Protein AF-0000000072192119 (afdb_homodimer)

Radius of gyration: 25.33 Å; Cα contacts (8 Å, |Δi|>4): 1120; chains: 2; bounding box: 49×72×55 Å

Solvent-accessible surface area (backbone atoms only — not comparable to full-atom values): 25536 Å² total; per-residue (Å²): 127,80,68,68,66,44,74,48,59,40,35,43,35,36,18,66,35,63,65,54,28,22,52,53,50,49,53,54,50,51,53,54,40,51,51,32,34,74,74,70,60,41,27,40,35,28,39,50,48,74,75,71,50,46,57,35,33,42,50,46,33,33,71,85,39,41,76,72,51,66,37,83,36,33,36,41,38,51,34,30,32,39,61,39,42,60,83,39,92,72,14,28,62,28,46,44,36,75,46,22,50,74,60,42,78,54,78,43,67,55,71,66,47,22,67,49,58,52,67,58,24,21,52,52,43,38,50,53,49,32,60,76,66,68,50,58,92,87,55,73,62,64,37,55,32,33,47,36,44,63,47,78,71,26,18,28,69,68,35,45,57,96,35,75,56,76,70,47,78,76,62,56,35,39,53,44,78,37,75,96,69,72,40,53,30,33,19,55,24,56,62,38,60,25,43,16,45,22,41,34,36,45,44,66,40,37,83,35,16,68,45,48,54,56,52,53,38,82,61,55,80,72,77,33,43,52,42,65,63,58,31,78,92,24,43,33,35,37,40,24,13,38,20,17,48,67,48,40,133,127,80,67,70,64,45,74,50,60,40,34,41,35,37,19,66,36,64,66,55,28,22,53,54,50,49,53,53,50,50,53,52,39,52,51,32,33,74,72,68,61,40,28,40,33,26,38,49,48,74,74,70,50,47,57,35,33,42,50,46,33,33,71,85,39,41,75,69,51,66,36,82,37,33,35,41,38,51,34,32,33,38,60,39,41,60,83,39,92,73,14,27,62,28,47,43,36,75,45,22,52,74,60,42,78,55,77,44,68,55,71,66,48,21,66,48,58,54,66,57,26,20,53,51,43,38,50,51,50,32,59,74,67,68,49,59,93,87,56,76,62,66,38,55,32,32,48,36,44,63,48,77,72,25,18,27,68,67,35,46,58,96,35,74,57,76,72,48,79,76,62,56,34,39,54,45,78,36,74,96,69,71,41,53,31,33,19,55,23,58,64,38,60,26,44,16,45,24,41,35,36,46,42,66,40,35,83,35,16,68,45,48,54,57,53,54,38,80,62,56,81,71,76,34,42,51,42,65,64,59,30,78,92,25,43,34,35,36,37,24,11,38,21,17,50,68,50,40,133

InterPro domains:
  IPR005900 6-phosphogluconolactonase, DevB-type [TIGR01198] (15-245)
  IPR005900 6-phosphogluconolactonase, DevB-type [cd01400] (19-240)
  IPR006148 Glucosamine/galactosamine-6-phosphate isomerase [PF01182] (17-238)
  IPR037171 NagB/RpiA transferase-like [SSF100950] (12-246)
  IPR039104 6-phosphogluconolactonase [PTHR11054] (10-245)

Structure (mmCIF, N/CA/C/O backbone):
data_AF-0000000072192119-model_v1
#
loop_
_entity.id
_entity.type
_entity.pdbx_description
1 polymer 6-phosphogluconolactonase
#
loop_
_atom_site.group_PDB
_atom_site.id
_atom_site.type_symbol
_atom_site.label_atom_id
_atom_site.label_alt_id
_atom_site.label_comp_id
_atom_site.label_asym_id
_atom_site.label_entity_id
_atom_site.label_seq_id
_atom_site.pdbx_PDB_ins_code
_atom_site.Cartn_x
_atom_site.Cartn_y
_atom_site.Cartn_z
_atom_site.occupancy
_atom_site.B_iso_or_equiv
_atom_site.auth_seq_id
_atom_site.auth_comp_id
_atom_site.auth_asym_id
_atom_site.auth_atom_id
_atom_site.pdbx_PDB_model_num
ATOM 1 N N . MET A 1 1 ? 26.562 -4.969 6.68 1 31.03 1 MET A N 1
ATOM 2 C CA . MET A 1 1 ? 25.5 -5.242 5.719 1 31.03 1 MET A CA 1
ATOM 3 C C . MET A 1 1 ? 24.703 -3.979 5.418 1 31.03 1 MET A C 1
ATOM 5 O O . MET A 1 1 ? 24.141 -3.363 6.328 1 31.03 1 MET A O 1
ATOM 9 N N . LYS A 1 2 ? 25.141 -3.061 4.516 1 41.31 2 LYS A N 1
ATOM 10 C CA . LYS A 1 2 ? 24.656 -1.734 4.137 1 41.31 2 LYS A CA 1
ATOM 11 C C . LYS A 1 2 ? 23.141 -1.651 4.23 1 41.31 2 LYS A C 1
ATOM 13 O O . LYS A 1 2 ? 22.422 -2.426 3.584 1 41.31 2 LYS A O 1
ATOM 18 N N . ALA A 1 3 ? 22.594 -1.311 5.352 1 48.84 3 ALA A N 1
ATOM 19 C CA . ALA A 1 3 ? 21.156 -1.357 5.656 1 48.84 3 ALA A CA 1
ATOM 20 C C . ALA A 1 3 ? 20.328 -0.829 4.484 1 48.84 3 ALA A C 1
ATOM 22 O O . ALA A 1 3 ? 20.406 0.356 4.148 1 48.84 3 ALA A O 1
ATOM 23 N N . ARG A 1 4 ? 20.094 -1.694 3.395 1 63 4 ARG A N 1
ATOM 24 C CA . ARG A 1 4 ? 19.484 -1.401 2.104 1 63 4 ARG A CA 1
ATOM 25 C C . ARG A 1 4 ? 18.078 -0.829 2.281 1 63 4 ARG A C 1
ATOM 27 O O . ARG A 1 4 ? 17.359 -1.202 3.215 1 63 4 ARG A O 1
ATOM 34 N N . SER A 1 5 ? 17.875 0.354 1.839 1 81.38 5 SER A N 1
ATOM 35 C CA . SER A 1 5 ? 16.562 0.953 1.619 1 81.38 5 SER A CA 1
ATOM 36 C C . SER A 1 5 ? 15.586 -0.06 1.039 1 81.38 5 SER A C 1
ATOM 38 O O . SER A 1 5 ? 15.961 -0.899 0.219 1 81.38 5 SER A O 1
ATOM 40 N N . ARG A 1 6 ? 14.57 -0.244 1.79 1 88.44 6 ARG A N 1
ATOM 41 C CA . ARG A 1 6 ? 13.547 -1.136 1.251 1 88.44 6 ARG A CA 1
ATOM 42 C C . ARG A 1 6 ? 12.211 -0.415 1.105 1 88.44 6 ARG A C 1
ATOM 44 O O . ARG A 1 6 ? 11.914 0.51 1.865 1 88.44 6 ARG A O 1
ATOM 51 N N . SER A 1 7 ? 11.492 -0.761 0.063 1 92.44 7 SER A N 1
ATOM 52 C CA . SER A 1 7 ? 10.18 -0.19 -0.231 1 92.44 7 SER A CA 1
ATOM 53 C C . SER A 1 7 ? 9.141 -1.282 -0.457 1 92.44 7 SER A C 1
ATOM 55 O O . SER A 1 7 ? 9.43 -2.309 -1.075 1 92.44 7 SER A O 1
ATOM 57 N N . ILE A 1 8 ? 8 -1.044 0.102 1 92.06 8 ILE A N 1
ATOM 58 C CA . ILE A 1 8 ? 6.883 -1.957 -0.103 1 92.06 8 ILE A CA 1
ATOM 59 C C . ILE A 1 8 ? 5.633 -1.165 -0.475 1 92.06 8 ILE A C 1
ATOM 61 O O . ILE A 1 8 ? 5.355 -0.116 0.11 1 92.06 8 ILE A O 1
ATOM 65 N N . HIS A 1 9 ? 4.961 -1.537 -1.474 1 94.06 9 HIS A N 1
ATOM 66 C CA . HIS A 1 9 ? 3.688 -0.981 -1.913 1 94.06 9 HIS A CA 1
ATOM 67 C C . HIS A 1 9 ? 2.621 -2.064 -2.018 1 94.06 9 HIS A C 1
ATOM 69 O O . HIS A 1 9 ? 2.805 -3.059 -2.725 1 94.06 9 HIS A O 1
ATOM 75 N N . LEU A 1 10 ? 1.516 -1.866 -1.188 1 96.38 10 LEU A N 1
ATOM 76 C CA . LEU A 1 10 ? 0.516 -2.928 -1.233 1 96.38 10 LEU A CA 1
ATOM 77 C C . LEU A 1 10 ? -0.868 -2.387 -0.889 1 96.38 10 LEU A C 1
ATOM 79 O O . LEU A 1 10 ? -0.994 -1.268 -0.389 1 96.38 10 LEU A O 1
ATOM 83 N N . SER A 1 11 ? -1.881 -3.172 -1.309 1 96.75 11 SER A N 1
ATOM 84 C CA . SER A 1 11 ? -3.266 -2.98 -0.888 1 96.75 11 SER A CA 1
ATOM 85 C C . SER A 1 11 ? -3.771 -4.18 -0.091 1 96.75 11 SER A C 1
ATOM 87 O O . SER A 1 11 ? -3.453 -5.324 -0.414 1 96.75 11 SER A O 1
ATOM 89 N N . VAL A 1 12 ? -4.473 -3.877 0.939 1 97.31 12 VAL A N 1
ATOM 90 C CA . VAL A 1 12 ? -5.145 -4.914 1.712 1 97.31 12 VAL A CA 1
ATOM 91 C C . VAL A 1 12 ? -6.652 -4.664 1.716 1 97.31 12 VAL A C 1
ATOM 93 O O . VAL A 1 12 ? -7.102 -3.568 2.059 1 97.31 12 VAL A O 1
ATOM 96 N N . HIS A 1 13 ? -7.41 -5.621 1.304 1 97.69 13 HIS A N 1
ATOM 97 C CA . HIS A 1 13 ? -8.867 -5.605 1.359 1 97.69 13 HIS A CA 1
ATOM 98 C C . HIS A 1 13 ? -9.391 -6.648 2.342 1 97.69 13 HIS A C 1
ATOM 100 O O . HIS A 1 13 ? -9.109 -7.84 2.199 1 97.69 13 HIS A O 1
ATOM 106 N N . ILE A 1 14 ? -10.172 -6.258 3.285 1 97.5 14 ILE A N 1
ATOM 107 C CA . ILE A 1 14 ? -10.766 -7.16 4.266 1 97.5 14 ILE A CA 1
ATOM 108 C C . ILE A 1 14 ? -12.273 -7.219 4.074 1 97.5 14 ILE A C 1
ATOM 110 O O . ILE A 1 14 ? -12.953 -6.188 4.086 1 97.5 14 ILE A O 1
ATOM 114 N N . HIS A 1 15 ? -12.758 -8.391 3.895 1 97.5 15 HIS A N 1
ATOM 115 C CA . HIS A 1 15 ? -14.188 -8.578 3.652 1 97.5 15 HIS A CA 1
ATOM 116 C C . HIS A 1 15 ? -14.781 -9.578 4.637 1 97.5 15 HIS A C 1
ATOM 118 O O . HIS A 1 15 ? -14.055 -10.352 5.266 1 97.5 15 HIS A O 1
ATOM 124 N N . LYS A 1 16 ? -16.109 -9.594 4.777 1 96.38 16 LYS A N 1
ATOM 125 C CA . LYS A 1 16 ? -16.812 -10.281 5.855 1 96.38 16 LYS A CA 1
ATOM 126 C C . LYS A 1 16 ? -16.625 -11.789 5.75 1 96.38 16 LYS A C 1
ATOM 128 O O . LYS A 1 16 ? -16.5 -12.477 6.766 1 96.38 16 LYS A O 1
ATOM 133 N N . ASP A 1 17 ? -16.641 -12.344 4.492 1 96.5 17 ASP A N 1
ATOM 134 C CA . ASP A 1 17 ? -16.578 -13.781 4.273 1 96.5 17 ASP A CA 1
ATOM 135 C C . ASP A 1 17 ? -15.953 -14.109 2.92 1 96.5 17 ASP A C 1
ATOM 137 O O . ASP A 1 17 ? -15.664 -13.203 2.131 1 96.5 17 ASP A O 1
ATOM 141 N N . PRO A 1 18 ? -15.711 -15.375 2.713 1 97 18 PRO A N 1
ATOM 142 C CA . PRO A 1 18 ? -15.047 -15.773 1.47 1 97 18 PRO A CA 1
ATOM 143 C C . PRO A 1 18 ? -15.82 -15.352 0.225 1 97 18 PRO A C 1
ATOM 145 O O . PRO A 1 18 ? -15.219 -15.031 -0.804 1 97 18 PRO A O 1
ATOM 148 N N . ALA A 1 19 ? -17.125 -15.312 0.268 1 97.44 19 ALA A N 1
ATOM 149 C CA . ALA A 1 19 ? -17.938 -14.906 -0.882 1 97.44 19 ALA A CA 1
ATOM 150 C C . ALA A 1 19 ? -17.703 -13.438 -1.216 1 97.44 19 ALA A C 1
ATOM 152 O O . ALA A 1 19 ? -17.516 -13.078 -2.383 1 97.44 19 ALA A O 1
ATOM 153 N N . ALA A 1 20 ? -17.734 -12.625 -0.193 1 97.62 20 ALA A N 1
ATOM 154 C CA . ALA A 1 20 ? -17.469 -11.203 -0.385 1 97.62 20 ALA A CA 1
ATOM 155 C C . ALA A 1 20 ? -16.031 -10.969 -0.856 1 97.62 20 ALA A C 1
ATOM 157 O O . ALA A 1 20 ? -15.781 -10.086 -1.679 1 97.62 20 ALA A O 1
ATOM 158 N N . MET A 1 21 ? -15.156 -11.742 -0.306 1 97.12 21 MET A N 1
ATOM 159 C CA . MET A 1 21 ? -13.766 -11.695 -0.745 1 97.12 21 MET A CA 1
ATOM 160 C C . MET A 1 21 ? -13.656 -12.031 -2.229 1 97.12 21 MET A C 1
ATOM 162 O O . MET A 1 21 ? -12.961 -11.336 -2.973 1 97.12 21 MET A O 1
ATOM 166 N N . ALA A 1 22 ? -14.344 -13.016 -2.646 1 98.12 22 ALA A N 1
ATOM 167 C CA . ALA A 1 22 ? -14.336 -13.445 -4.043 1 98.12 22 ALA A CA 1
ATOM 168 C C . ALA A 1 22 ? -14.875 -12.352 -4.957 1 98.12 22 ALA A C 1
ATOM 170 O O . ALA A 1 22 ? -14.352 -12.125 -6.051 1 98.12 22 ALA A O 1
ATOM 171 N N . GLU A 1 23 ? -15.898 -11.695 -4.52 1 97.94 23 GLU A N 1
ATOM 172 C CA . GLU A 1 23 ? -16.484 -10.602 -5.297 1 97.94 23 GLU A CA 1
ATOM 173 C C . GLU A 1 23 ? -15.461 -9.484 -5.523 1 97.94 23 GLU A C 1
ATOM 175 O O . GLU A 1 23 ? -15.297 -9.008 -6.648 1 97.94 23 GLU A O 1
ATOM 180 N N . ARG A 1 24 ? -14.789 -9.141 -4.457 1 98.06 24 ARG A N 1
ATOM 181 C CA . ARG A 1 24 ? -13.758 -8.109 -4.582 1 98.06 24 ARG A CA 1
ATOM 182 C C . ARG A 1 24 ? -12.641 -8.562 -5.516 1 98.06 24 ARG A C 1
ATOM 184 O O . ARG A 1 24 ? -12.203 -7.805 -6.383 1 98.06 24 ARG A O 1
ATOM 191 N N . ALA A 1 25 ? -12.227 -9.781 -5.34 1 98.62 25 ALA A N 1
ATOM 192 C CA . ALA A 1 25 ? -11.164 -10.336 -6.172 1 98.62 25 ALA A CA 1
ATOM 193 C C . ALA A 1 25 ? -11.57 -10.344 -7.645 1 98.62 25 ALA A C 1
ATOM 195 O O . ALA A 1 25 ? -10.758 -10.023 -8.516 1 98.62 25 ALA A O 1
ATOM 196 N N . ALA A 1 26 ? -12.805 -10.664 -7.926 1 98.69 26 ALA A N 1
ATOM 197 C CA . ALA A 1 26 ? -13.312 -10.703 -9.297 1 98.69 26 ALA A CA 1
ATOM 198 C C . ALA A 1 26 ? -13.258 -9.32 -9.938 1 98.69 26 ALA A C 1
ATOM 200 O O . ALA A 1 26 ? -12.883 -9.188 -11.109 1 98.69 26 ALA A O 1
ATOM 201 N N . HIS A 1 27 ? -13.641 -8.32 -9.195 1 98.38 27 HIS A N 1
ATOM 202 C CA . HIS A 1 27 ? -13.617 -6.957 -9.711 1 98.38 27 HIS A CA 1
ATOM 203 C C . HIS A 1 27 ? -12.188 -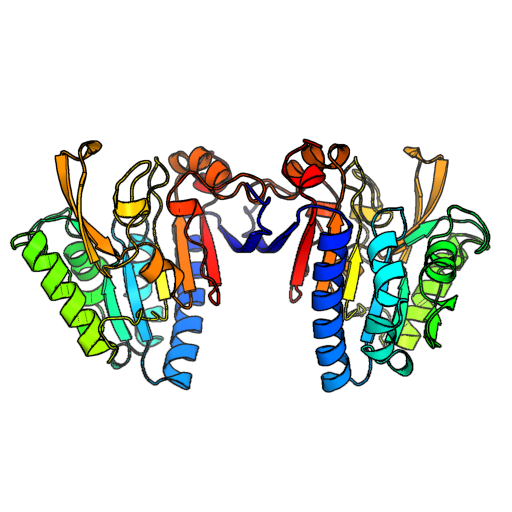6.508 -10.008 1 98.38 27 HIS A C 1
ATOM 205 O O . HIS A 1 27 ? -11.93 -5.875 -11.031 1 98.38 27 HIS A O 1
ATOM 211 N N . ILE A 1 28 ? -11.297 -6.871 -9.125 1 98.25 28 ILE A N 1
ATOM 212 C CA . ILE A 1 28 ? -9.898 -6.516 -9.32 1 98.25 28 ILE A CA 1
ATOM 213 C C . ILE A 1 28 ? -9.359 -7.211 -10.57 1 98.25 28 ILE A C 1
ATOM 215 O O . ILE A 1 28 ? -8.719 -6.582 -11.414 1 98.25 28 ILE A O 1
ATOM 219 N N . LEU A 1 29 ? -9.648 -8.469 -10.68 1 98.69 29 LEU A N 1
ATOM 220 C CA . LEU A 1 29 ? -9.211 -9.273 -11.82 1 98.69 29 LEU A CA 1
ATOM 221 C C . LEU A 1 29 ? -9.781 -8.719 -13.117 1 98.69 29 LEU A C 1
ATOM 223 O O . LEU A 1 29 ? -9.055 -8.57 -14.109 1 98.69 29 LEU A O 1
ATOM 227 N N . ALA A 1 30 ? -11.039 -8.391 -13.133 1 98.56 30 ALA A N 1
ATOM 228 C CA . ALA A 1 30 ? -11.703 -7.891 -14.328 1 98.56 30 ALA A CA 1
ATOM 229 C C . ALA A 1 30 ? -11.094 -6.574 -14.789 1 98.56 30 ALA A C 1
ATOM 231 O O . ALA A 1 30 ? -10.914 -6.352 -15.992 1 98.56 30 ALA A O 1
ATOM 232 N N . ALA A 1 31 ? -10.805 -5.742 -13.883 1 98.19 31 ALA A N 1
ATOM 233 C CA . ALA A 1 31 ? -10.188 -4.465 -14.219 1 98.19 31 ALA A CA 1
ATOM 234 C C . ALA A 1 31 ? -8.805 -4.668 -14.828 1 98.19 31 ALA A C 1
ATOM 236 O O . ALA A 1 31 ? -8.461 -4.039 -15.836 1 98.19 31 ALA A O 1
ATOM 237 N N . ALA A 1 32 ? -8.039 -5.543 -14.227 1 98.5 32 ALA A N 1
ATOM 238 C CA . ALA A 1 32 ? -6.711 -5.852 -14.75 1 98.5 32 ALA A CA 1
ATOM 239 C C . ALA A 1 32 ? -6.801 -6.469 -16.141 1 98.5 32 ALA A C 1
ATOM 241 O O . ALA A 1 32 ? -5.984 -6.164 -17.016 1 98.5 32 ALA A O 1
ATOM 242 N N . CYS A 1 33 ? -7.73 -7.312 -16.297 1 98.62 33 CYS A N 1
ATOM 243 C CA . CYS A 1 33 ? -7.957 -7.965 -17.578 1 98.62 33 CYS A CA 1
ATOM 244 C C . CYS A 1 33 ? -8.289 -6.945 -18.656 1 98.62 33 CYS A C 1
ATOM 246 O O . CYS A 1 33 ? -7.715 -6.973 -19.75 1 98.62 33 CYS A O 1
ATOM 248 N N . GLU A 1 34 ? -9.188 -6.059 -18.344 1 98.25 34 GLU A N 1
ATOM 249 C CA . GLU A 1 34 ? -9.578 -5.012 -19.297 1 98.25 34 GLU A CA 1
ATOM 250 C C . GLU A 1 34 ? -8.375 -4.176 -19.719 1 98.25 34 GLU A C 1
ATOM 252 O O . GLU A 1 34 ? -8.18 -3.924 -20.906 1 98.25 34 GLU A O 1
ATOM 257 N N . GLU A 1 35 ? -7.617 -3.838 -18.797 1 98.06 35 GLU A N 1
ATOM 258 C CA . GLU A 1 35 ? -6.434 -3.031 -19.078 1 98.06 35 GLU A CA 1
ATOM 259 C C . GLU A 1 35 ? -5.441 -3.793 -19.953 1 98.06 35 GLU A C 1
ATOM 261 O O . GLU A 1 35 ? -4.914 -3.246 -20.922 1 98.06 35 GLU A O 1
ATOM 266 N N . ALA A 1 36 ? -5.164 -4.996 -19.594 1 98.62 36 ALA A N 1
ATOM 267 C CA . ALA A 1 36 ? -4.195 -5.816 -20.328 1 98.62 36 ALA A CA 1
ATOM 268 C C . ALA A 1 36 ? -4.637 -6.039 -21.766 1 98.62 36 ALA A C 1
ATOM 270 O O . ALA A 1 36 ? -3.832 -5.914 -22.688 1 98.62 36 ALA A O 1
ATOM 271 N N . VAL A 1 37 ? -5.879 -6.336 -21.969 1 98.5 37 VAL A N 1
ATOM 272 C CA . VAL A 1 37 ? -6.406 -6.609 -23.297 1 98.5 37 VAL A CA 1
ATOM 273 C C . VAL A 1 37 ? -6.379 -5.332 -24.141 1 98.5 37 VAL A C 1
ATOM 275 O O . VAL A 1 37 ? -6.047 -5.371 -25.328 1 98.5 37 VAL A O 1
ATOM 278 N N . ALA A 1 38 ? -6.695 -4.215 -23.531 1 98.31 38 ALA A N 1
ATOM 279 C CA . ALA A 1 38 ? -6.656 -2.938 -24.234 1 98.31 38 ALA A CA 1
ATOM 280 C C . ALA A 1 38 ? -5.23 -2.588 -24.656 1 98.31 38 ALA A C 1
ATOM 282 O O . ALA A 1 38 ? -5.012 -2.098 -25.766 1 98.31 38 ALA A O 1
ATOM 283 N N . GLU A 1 39 ? -4.301 -2.904 -23.812 1 97.88 39 GLU A N 1
ATOM 284 C CA . GLU A 1 39 ? -2.924 -2.463 -24.031 1 97.88 39 GLU A CA 1
ATOM 285 C C . GLU A 1 39 ? -2.16 -3.451 -24.906 1 97.88 39 GLU A C 1
ATOM 287 O O . GLU A 1 39 ? -1.335 -3.049 -25.734 1 97.88 39 GLU A O 1
ATOM 292 N N . ARG A 1 40 ? -2.41 -4.68 -24.703 1 96.5 40 ARG A N 1
ATOM 293 C CA . ARG A 1 40 ? -1.502 -5.648 -25.312 1 96.5 40 ARG A CA 1
ATOM 294 C C . ARG A 1 40 ? -2.275 -6.738 -26.047 1 96.5 40 ARG A C 1
ATOM 296 O O . ARG A 1 40 ? -1.677 -7.664 -26.609 1 96.5 40 ARG A O 1
ATOM 303 N N . GLY A 1 41 ? -3.611 -6.812 -25.953 1 98 41 GLY A N 1
ATOM 304 C CA . GLY A 1 41 ? -4.457 -7.727 -26.703 1 98 41 GLY A CA 1
ATOM 305 C C . GLY A 1 41 ? -4.625 -9.078 -26.031 1 98 41 GLY A C 1
ATOM 306 O O . GLY A 1 41 ? -5.27 -9.969 -26.578 1 98 41 GLY A O 1
ATOM 307 N N . VAL A 1 42 ? -3.979 -9.289 -24.906 1 98.31 42 VAL A N 1
ATOM 308 C CA . VAL A 1 42 ? -4.02 -10.578 -24.219 1 98.31 42 VAL A CA 1
ATOM 309 C C . VAL A 1 42 ? -3.928 -10.359 -22.703 1 98.31 42 VAL A C 1
ATOM 311 O O . VAL A 1 42 ? -3.35 -9.375 -22.25 1 98.31 42 VAL A O 1
ATOM 314 N N . PHE A 1 43 ? -4.57 -11.188 -21.984 1 98.75 43 PHE A N 1
ATOM 315 C CA . PHE A 1 43 ? -4.469 -11.266 -20.531 1 98.75 43 PHE A CA 1
ATOM 316 C C . PHE A 1 43 ? -3.875 -12.602 -20.094 1 98.75 43 PHE A C 1
ATOM 318 O O . PHE A 1 43 ? -4.539 -13.633 -20.172 1 98.75 43 PHE A O 1
ATOM 325 N N . ARG A 1 44 ? -2.625 -12.602 -19.609 1 98.81 44 ARG A N 1
ATOM 326 C CA . ARG A 1 44 ? -1.939 -13.812 -19.156 1 98.81 44 ARG A CA 1
ATOM 327 C C . ARG A 1 44 ? -1.994 -13.93 -17.625 1 98.81 44 ARG A C 1
ATOM 329 O O . ARG A 1 44 ? -1.384 -13.133 -16.922 1 98.81 44 ARG A O 1
ATOM 336 N N . ILE A 1 45 ? -2.678 -14.922 -17.188 1 98.88 45 ILE A N 1
ATOM 337 C CA . ILE A 1 45 ? -2.945 -15.094 -15.758 1 98.88 45 ILE A CA 1
ATOM 338 C C . ILE A 1 45 ? -2.402 -16.438 -15.289 1 98.88 45 ILE A C 1
ATOM 340 O O . ILE A 1 45 ? -2.518 -17.438 -15.992 1 98.88 45 ILE A O 1
ATOM 344 N N . ALA A 1 46 ? -1.731 -16.453 -14.109 1 98.94 46 ALA A N 1
ATOM 345 C CA . ALA A 1 46 ? -1.298 -17.703 -13.477 1 98.94 46 ALA A CA 1
ATOM 346 C C . ALA A 1 46 ? -2.131 -18 -12.234 1 98.94 46 ALA A C 1
ATOM 348 O O . ALA A 1 46 ? -2.328 -17.125 -11.383 1 98.94 46 ALA A O 1
ATOM 349 N N . LEU A 1 47 ? -2.596 -19.234 -12.133 1 98.81 47 LEU A N 1
ATOM 350 C CA . LEU A 1 47 ? -3.502 -19.641 -11.062 1 98.81 47 LEU A CA 1
ATOM 351 C C . LEU A 1 47 ? -2.775 -20.5 -10.031 1 98.81 47 LEU A C 1
ATOM 353 O O . LEU A 1 47 ? -1.861 -21.25 -10.375 1 98.81 47 LEU A O 1
ATOM 357 N N . SER A 1 48 ? -3.174 -20.359 -8.812 1 97.88 48 SER A N 1
ATOM 358 C CA . SER A 1 48 ? -2.832 -21.297 -7.754 1 97.88 48 SER A CA 1
ATOM 359 C C . SER A 1 48 ? -4.012 -22.203 -7.422 1 97.88 48 SER A C 1
ATOM 361 O O . SER A 1 48 ? -5.141 -21.953 -7.844 1 97.88 48 SER A O 1
ATOM 363 N N . GLY A 1 49 ? -3.693 -23.328 -6.746 1 96.94 49 GLY A N 1
ATOM 364 C CA . GLY A 1 49 ? -4.734 -24.219 -6.281 1 96.94 49 GLY A CA 1
ATOM 365 C C . GLY A 1 49 ? -5.102 -24.016 -4.824 1 96.94 49 GLY A C 1
ATOM 366 O O . GLY A 1 49 ? -5.043 -22.891 -4.324 1 96.94 49 GLY A O 1
ATOM 367 N N . GLY A 1 50 ? -5.582 -25.156 -4.285 1 94.75 50 GLY A N 1
ATOM 368 C CA . GLY A 1 50 ? -6.059 -25.062 -2.914 1 94.75 50 GLY A CA 1
ATOM 369 C C . GLY A 1 50 ? -7.527 -24.688 -2.812 1 94.75 50 GLY A C 1
ATOM 370 O O . GLY A 1 50 ? -8.172 -24.406 -3.824 1 94.75 50 GLY A O 1
ATOM 371 N N . GLN A 1 51 ? -8 -24.625 -1.623 1 95.25 51 GLN A N 1
ATOM 372 C CA . GLN A 1 51 ? -9.422 -24.391 -1.376 1 95.25 51 GLN A CA 1
ATOM 373 C C . GLN A 1 51 ? -9.766 -22.906 -1.479 1 95.25 51 GLN A C 1
ATOM 375 O O . GLN A 1 51 ? -10.891 -22.547 -1.833 1 95.25 51 GLN A O 1
ATOM 380 N N . THR A 1 52 ? -8.867 -22.078 -1.325 1 97 52 THR A N 1
ATOM 381 C CA . THR A 1 52 ? -9.102 -20.656 -1.123 1 97 52 THR A CA 1
ATOM 382 C C . THR A 1 52 ? -9.602 -20 -2.408 1 97 52 THR A C 1
ATOM 384 O O . THR A 1 52 ? -10.492 -19.156 -2.373 1 97 52 THR A O 1
ATOM 387 N N . PRO A 1 53 ? -9.148 -20.344 -3.561 1 98.06 53 PRO A N 1
ATOM 388 C CA . PRO A 1 53 ? -9.602 -19.625 -4.754 1 98.06 53 PRO A CA 1
ATOM 389 C C . PRO A 1 53 ? -10.922 -20.156 -5.305 1 98.06 53 PRO A C 1
ATOM 391 O O . PRO A 1 53 ? -11.492 -19.578 -6.23 1 98.06 53 PRO A O 1
ATOM 394 N N . ILE A 1 54 ? -11.414 -21.25 -4.746 1 98.44 54 ILE A N 1
ATOM 395 C CA . ILE A 1 54 ? -12.555 -21.969 -5.305 1 98.44 54 ILE A CA 1
ATOM 396 C C . ILE A 1 54 ? -13.766 -21.031 -5.379 1 98.44 54 ILE A C 1
ATOM 398 O O . ILE A 1 54 ? -14.43 -20.938 -6.414 1 98.44 54 ILE A O 1
ATOM 402 N N . PRO A 1 55 ? -14.094 -20.234 -4.285 1 98.44 55 PRO A N 1
ATOM 403 C CA . PRO A 1 55 ? -15.219 -19.297 -4.402 1 98.44 55 PRO A CA 1
ATOM 404 C C . PRO A 1 55 ? -15.055 -18.312 -5.555 1 98.44 55 PRO A C 1
ATOM 406 O O . PRO A 1 55 ? -16.031 -17.953 -6.215 1 98.44 55 PRO A O 1
ATOM 409 N N . LEU A 1 56 ? -13.883 -17.844 -5.805 1 98.75 56 LEU A N 1
ATOM 410 C CA . LEU A 1 56 ? -13.641 -16.938 -6.918 1 98.75 56 LEU A CA 1
ATOM 411 C C . LEU A 1 56 ? -13.844 -17.656 -8.25 1 98.75 56 LEU A C 1
ATOM 413 O O . LEU A 1 56 ? -14.484 -17.109 -9.156 1 98.75 56 LEU A O 1
ATOM 417 N N . PHE A 1 57 ? -13.289 -18.938 -8.391 1 98.75 57 PHE A N 1
ATOM 418 C CA . PHE A 1 57 ? -13.453 -19.703 -9.617 1 98.75 57 PHE A CA 1
ATOM 419 C C . PHE A 1 57 ? -14.93 -19.906 -9.938 1 98.75 57 PHE A C 1
ATOM 421 O O . PHE A 1 57 ? -15.367 -19.625 -11.062 1 98.75 57 PHE A O 1
ATOM 428 N N . ARG A 1 58 ? -15.648 -20.281 -8.969 1 98.56 58 ARG A N 1
ATOM 429 C CA . ARG A 1 58 ? -17.062 -20.531 -9.156 1 98.56 58 ARG A CA 1
ATOM 430 C C . ARG A 1 58 ? -17.812 -19.25 -9.516 1 98.56 58 ARG A C 1
ATOM 432 O O . ARG A 1 58 ? -18.703 -19.266 -10.359 1 98.56 58 ARG A O 1
ATOM 439 N N . LEU A 1 59 ? -17.453 -18.172 -8.859 1 98.56 59 LEU A N 1
ATOM 440 C CA . LEU A 1 59 ? -18.062 -16.875 -9.164 1 98.56 59 LEU A CA 1
ATOM 441 C C . LEU A 1 59 ? -17.797 -16.484 -10.617 1 98.56 59 LEU A C 1
ATOM 443 O O . LEU A 1 59 ? -18.719 -16.094 -11.328 1 98.56 59 LEU A O 1
ATOM 447 N N . LEU A 1 60 ? -16.594 -16.594 -11.094 1 98.5 60 LEU A N 1
ATOM 448 C CA . LEU A 1 60 ? -16.203 -16.203 -12.445 1 98.5 60 LEU A CA 1
ATOM 449 C C . LEU A 1 60 ? -16.891 -17.094 -13.477 1 98.5 60 LEU A C 1
ATOM 451 O O . LEU A 1 60 ? -17.141 -16.656 -14.609 1 98.5 60 LEU A O 1
ATOM 455 N N . ALA A 1 61 ? -17.203 -18.344 -13.086 1 98.06 61 ALA A N 1
ATOM 456 C CA . ALA A 1 61 ? -17.844 -19.312 -13.977 1 98.06 61 ALA A CA 1
ATOM 457 C C . ALA A 1 61 ? -19.344 -19.047 -14.094 1 98.06 61 ALA A C 1
ATOM 459 O O . ALA A 1 61 ? -20 -19.547 -15.008 1 98.06 61 ALA A O 1
ATOM 460 N N . ALA A 1 62 ? -19.859 -18.375 -13.117 1 97.12 62 ALA A N 1
ATOM 461 C CA . ALA A 1 62 ? -21.281 -18.078 -13.133 1 97.12 62 ALA A CA 1
ATOM 462 C C . ALA A 1 62 ? -21.641 -17.109 -14.258 1 97.12 62 ALA A C 1
ATOM 464 O O . ALA A 1 62 ? -20.812 -16.281 -14.656 1 97.12 62 ALA A O 1
ATOM 465 N N . ARG A 1 63 ? -22.859 -17.078 -14.703 1 92.62 63 ARG A N 1
ATOM 466 C CA . ARG A 1 63 ? -23.312 -16.391 -15.906 1 92.62 63 ARG A CA 1
ATOM 467 C C . ARG A 1 63 ? -23.016 -14.891 -15.828 1 92.62 63 ARG A C 1
ATOM 469 O O . ARG A 1 63 ? -22.5 -14.305 -16.781 1 92.62 63 ARG A O 1
ATOM 476 N N . ASP A 1 64 ? -23.234 -14.273 -14.727 1 93.44 64 ASP A N 1
ATOM 477 C CA . ASP A 1 64 ? -23.094 -12.828 -14.57 1 93.44 64 ASP A CA 1
ATOM 478 C C . ASP A 1 64 ? -21.641 -12.398 -14.812 1 93.44 64 ASP A C 1
ATOM 480 O O . ASP A 1 64 ? -21.391 -11.312 -15.336 1 93.44 64 ASP A O 1
ATOM 484 N N . TRP A 1 65 ? -20.719 -13.266 -14.453 1 95.31 65 TRP A N 1
ATOM 485 C CA . TRP A 1 65 ? -19.297 -12.914 -14.609 1 95.31 65 TRP A CA 1
ATOM 486 C C . TRP A 1 65 ? -18.734 -13.516 -15.891 1 95.31 65 TRP A C 1
ATOM 488 O O . TRP A 1 65 ? -17.891 -12.898 -16.547 1 95.31 65 TRP A O 1
ATOM 498 N N . ALA A 1 66 ? -19.188 -14.648 -16.234 1 94.94 66 ALA A N 1
ATOM 499 C CA . ALA A 1 66 ? -18.688 -15.336 -17.422 1 94.94 66 ALA A CA 1
ATOM 500 C C . ALA A 1 66 ? -18.844 -14.469 -18.656 1 94.94 66 ALA A C 1
ATOM 502 O O . ALA A 1 66 ? -17.953 -14.453 -19.531 1 94.94 66 ALA A O 1
ATOM 503 N N . ASP A 1 67 ? -19.875 -13.672 -18.688 1 94.81 67 ASP A N 1
ATOM 504 C CA . ASP A 1 67 ? -20.172 -12.844 -19.859 1 94.81 67 ASP A CA 1
ATOM 505 C C . ASP A 1 67 ? -19.359 -11.547 -19.844 1 94.81 67 ASP A C 1
ATOM 507 O O . ASP A 1 67 ? -19.266 -10.852 -20.859 1 94.81 67 ASP A O 1
ATOM 511 N N . ARG A 1 68 ? -18.734 -11.312 -18.75 1 95.5 68 ARG A N 1
ATOM 512 C CA . ARG A 1 68 ? -18.062 -10.039 -18.578 1 95.5 68 ARG A CA 1
ATOM 513 C C . ARG A 1 68 ? -16.594 -10.133 -18.984 1 95.5 68 ARG A C 1
ATOM 515 O O . ARG A 1 68 ? -15.922 -9.109 -19.156 1 95.5 68 ARG A O 1
ATOM 522 N N . LEU A 1 69 ? -16.062 -11.305 -19.156 1 97.75 69 LEU A N 1
ATOM 523 C CA . LEU A 1 69 ? -14.633 -11.477 -19.375 1 97.75 69 LEU A CA 1
ATOM 524 C C . LEU A 1 69 ? -14.367 -11.961 -20.797 1 97.75 69 LEU A C 1
ATOM 526 O O . LEU A 1 69 ? -15.117 -12.773 -21.328 1 97.75 69 LEU A O 1
ATOM 530 N N . PRO A 1 70 ? -13.305 -11.469 -21.391 1 97.94 70 PRO A N 1
ATOM 531 C CA . PRO A 1 70 ? -12.93 -11.891 -22.734 1 97.94 70 PRO A CA 1
ATOM 532 C C . PRO A 1 70 ? -12.133 -13.188 -22.75 1 97.94 70 PRO A C 1
ATOM 534 O O . PRO A 1 70 ? -10.93 -13.172 -23.031 1 97.94 70 PRO A O 1
ATOM 537 N N . TRP A 1 71 ? -12.75 -14.273 -22.625 1 98.12 71 TRP A N 1
ATOM 538 C CA . TRP A 1 71 ? -12.117 -15.57 -22.406 1 98.12 71 TRP A CA 1
ATOM 539 C C . TRP A 1 71 ? -11.195 -15.938 -23.562 1 98.12 71 TRP A C 1
ATOM 541 O O . TRP A 1 71 ? -10.203 -16.641 -23.375 1 98.12 71 TRP A O 1
ATOM 551 N N . ASP A 1 72 ? -11.508 -15.539 -24.703 1 96.94 72 ASP A N 1
ATOM 552 C CA . ASP A 1 72 ? -10.711 -15.836 -25.891 1 96.94 72 ASP A CA 1
ATOM 553 C C . ASP A 1 72 ? -9.391 -15.07 -25.875 1 96.94 72 ASP A C 1
ATOM 555 O O . ASP A 1 72 ? -8.469 -15.398 -26.609 1 96.94 72 ASP A O 1
ATOM 559 N N . LYS A 1 73 ? -9.32 -14.055 -25.047 1 98.31 73 LYS A N 1
ATOM 560 C CA . LYS A 1 73 ? -8.109 -13.242 -24.938 1 98.31 73 LYS A CA 1
ATOM 561 C C . LYS A 1 73 ? -7.367 -13.555 -23.641 1 98.31 73 LYS A C 1
ATOM 563 O O . LYS A 1 73 ? -6.379 -12.898 -23.312 1 98.31 73 LYS A O 1
ATOM 568 N N . MET A 1 74 ? -7.844 -14.508 -22.938 1 98.62 74 MET A N 1
ATOM 569 C CA . MET A 1 74 ? -7.207 -14.914 -21.688 1 98.62 74 MET A CA 1
ATOM 570 C C . MET A 1 74 ? -6.387 -16.188 -21.891 1 98.62 74 MET A C 1
ATOM 572 O O . MET A 1 74 ? -6.824 -17.109 -22.562 1 98.62 74 MET A O 1
ATOM 576 N N . THR A 1 75 ? -5.191 -16.172 -21.406 1 98.69 75 THR A N 1
ATOM 577 C CA . THR A 1 75 ? -4.324 -17.344 -21.391 1 98.69 75 THR A CA 1
ATOM 578 C C . THR A 1 75 ? -3.98 -17.734 -19.953 1 98.69 75 THR A C 1
ATOM 580 O O . THR A 1 75 ? -3.521 -16.906 -19.172 1 98.69 75 THR A O 1
ATOM 583 N N . PHE A 1 76 ? -4.199 -18.984 -19.641 1 98.81 76 PHE A N 1
ATOM 584 C CA . PHE A 1 76 ? -4.086 -19.453 -18.266 1 98.81 76 PHE A CA 1
ATOM 585 C C . PHE A 1 76 ? -2.811 -20.266 -18.078 1 98.81 76 PHE A C 1
ATOM 587 O O . PHE A 1 76 ? -2.494 -21.141 -18.891 1 98.81 76 PHE A O 1
ATOM 594 N N . PHE A 1 77 ? -2.113 -19.938 -17.062 1 98.94 77 PHE A N 1
ATOM 595 C CA . PHE A 1 77 ? -0.945 -20.656 -16.547 1 98.94 77 PHE A CA 1
ATOM 596 C C . PHE A 1 77 ? -1.136 -21.031 -15.086 1 98.94 77 PHE A C 1
ATOM 598 O O . PHE A 1 77 ? -2.188 -20.766 -14.5 1 98.94 77 PHE A O 1
ATOM 605 N N . TRP A 1 78 ? -0.137 -21.719 -14.539 1 98.88 78 TRP A N 1
ATOM 606 C CA . TRP A 1 78 ? -0.196 -22.094 -13.133 1 98.88 78 TRP A CA 1
ATOM 607 C C . TRP A 1 78 ? 1.07 -21.672 -12.398 1 98.88 78 TRP A C 1
ATOM 609 O O . TRP A 1 78 ? 2.17 -21.734 -12.953 1 98.88 78 TRP A O 1
ATOM 619 N N . VAL A 1 79 ? 0.875 -21.25 -11.164 1 98.88 79 VAL A N 1
ATOM 620 C CA . VAL A 1 79 ? 1.987 -20.844 -10.312 1 98.88 79 VAL A CA 1
ATOM 621 C C . VAL A 1 79 ? 2.756 -22.078 -9.844 1 98.88 79 VAL A C 1
ATOM 623 O O . VAL A 1 79 ? 3.986 -22.047 -9.758 1 98.88 79 VAL A O 1
ATOM 626 N N . ASP A 1 80 ? 2.012 -23.094 -9.492 1 98.75 80 ASP A N 1
ATOM 627 C CA . ASP A 1 80 ? 2.609 -24.344 -9.055 1 98.75 80 ASP A CA 1
ATOM 628 C C . ASP A 1 80 ? 1.682 -25.516 -9.344 1 98.75 80 ASP A C 1
ATOM 630 O O . ASP A 1 80 ? 0.543 -25.328 -9.781 1 98.75 80 ASP A O 1
ATOM 634 N N . GLU A 1 81 ? 2.236 -26.703 -9.156 1 98.69 81 GLU A N 1
ATOM 635 C CA . GLU A 1 81 ? 1.47 -27.922 -9.375 1 98.69 81 GLU A CA 1
ATOM 636 C C . GLU A 1 81 ? 2.027 -29.078 -8.555 1 98.69 81 GLU A C 1
ATOM 638 O O . GLU A 1 81 ? 3.234 -29.141 -8.305 1 98.69 81 GLU A O 1
ATOM 643 N N . ARG A 1 82 ? 1.115 -29.875 -8.07 1 98.12 82 ARG A N 1
ATOM 644 C CA . ARG A 1 82 ? 1.532 -31.156 -7.531 1 98.12 82 ARG A CA 1
ATOM 645 C C . ARG A 1 82 ? 1.889 -32.125 -8.648 1 98.12 82 ARG A C 1
ATOM 647 O O . ARG A 1 82 ? 1.313 -32.062 -9.734 1 98.12 82 ARG A O 1
ATOM 654 N N . CYS A 1 83 ? 2.764 -33.031 -8.328 1 98.12 83 CYS A N 1
ATOM 655 C CA . CYS A 1 83 ? 3.186 -34 -9.336 1 98.12 83 CYS A CA 1
ATOM 656 C C . CYS A 1 83 ? 2.264 -35.219 -9.352 1 98.12 83 CYS A C 1
ATOM 658 O O . CYS A 1 83 ? 2.688 -36.344 -9.023 1 98.12 83 CYS A O 1
ATOM 660 N N . VAL A 1 84 ? 1.068 -34.969 -9.812 1 97.94 84 VAL A N 1
ATOM 661 C CA . VAL A 1 84 ? 0.004 -35.938 -9.977 1 97.94 84 VAL A CA 1
ATOM 662 C C . VAL A 1 84 ? -0.71 -35.719 -11.305 1 97.94 84 VAL A C 1
ATOM 664 O O . VAL A 1 84 ? -0.493 -34.688 -11.969 1 97.94 84 VAL A O 1
ATOM 667 N N . GLY A 1 85 ? -1.479 -36.688 -11.781 1 97.5 85 GLY A N 1
ATOM 668 C CA . GLY A 1 85 ? -2.266 -36.562 -12.992 1 97.5 85 GLY A CA 1
ATOM 669 C C . GLY A 1 85 ? -3.363 -35.531 -12.875 1 97.5 85 GLY A C 1
ATOM 670 O O . GLY A 1 85 ? -3.744 -35.125 -11.766 1 97.5 85 GLY A O 1
ATOM 671 N N . PRO A 1 86 ? -3.854 -35 -13.961 1 97.38 86 PRO A N 1
ATOM 672 C CA . PRO A 1 86 ? -4.836 -33.906 -13.969 1 97.38 86 PRO A CA 1
ATOM 673 C C . PRO A 1 86 ? -6.156 -34.312 -13.312 1 97.38 86 PRO A C 1
ATOM 675 O O . PRO A 1 86 ? -6.953 -33.438 -12.938 1 97.38 86 PRO A O 1
ATOM 678 N N . GLU A 1 87 ? -6.426 -35.594 -13.133 1 97.19 87 GLU A N 1
ATOM 679 C CA . GLU A 1 87 ? -7.68 -36.062 -12.539 1 97.19 87 GLU A CA 1
ATOM 680 C C . GLU A 1 87 ? -7.527 -36.281 -11.039 1 97.19 87 GLU A C 1
ATOM 682 O O . GLU A 1 87 ? -8.516 -36.531 -10.344 1 97.19 87 GLU A O 1
ATOM 687 N N . HIS A 1 88 ? -6.332 -36.281 -10.609 1 97.38 88 HIS A N 1
ATOM 688 C CA . HIS A 1 88 ? -6.086 -36.438 -9.188 1 97.38 88 HIS A CA 1
ATOM 689 C C . HIS A 1 88 ? -6.695 -35.312 -8.375 1 97.38 88 HIS A C 1
ATOM 691 O O . HIS A 1 88 ? -6.629 -34.156 -8.789 1 97.38 88 HIS A O 1
ATOM 697 N N . PRO A 1 89 ? -7.188 -35.562 -7.156 1 96.88 89 PRO A N 1
ATOM 698 C CA . PRO A 1 89 ? -7.828 -34.531 -6.336 1 96.88 89 PRO A CA 1
ATOM 699 C C . PRO A 1 89 ? -6.867 -33.406 -5.922 1 96.88 89 PRO A C 1
ATOM 701 O O . PRO A 1 89 ? -7.301 -32.281 -5.633 1 96.88 89 PRO A O 1
ATOM 704 N N . ASP A 1 90 ? -5.621 -33.656 -5.973 1 96.88 90 ASP A N 1
ATOM 705 C CA . ASP A 1 90 ? -4.637 -32.688 -5.52 1 96.88 90 ASP A CA 1
ATOM 706 C C . ASP A 1 90 ? -4.152 -31.797 -6.68 1 96.88 90 ASP A C 1
ATOM 708 O O . ASP A 1 90 ? -3.379 -30.859 -6.477 1 96.88 90 ASP A O 1
ATOM 712 N N . SER A 1 91 ? -4.574 -32.125 -7.918 1 98.25 91 SER A N 1
ATOM 713 C CA . SER A 1 91 ? -4.129 -31.375 -9.086 1 98.25 91 SER A CA 1
ATOM 714 C C . SER A 1 91 ? -4.703 -29.953 -9.094 1 98.25 91 SER A C 1
ATOM 716 O O . SER A 1 91 ? -5.922 -29.781 -9.055 1 98.25 91 SER A O 1
ATOM 718 N N . ASN A 1 92 ? -3.822 -28.953 -9.164 1 98.56 92 ASN A N 1
ATOM 719 C CA . ASN A 1 92 ? -4.277 -27.578 -9.297 1 98.56 92 ASN A CA 1
ATOM 720 C C . ASN A 1 92 ? -4.969 -27.344 -10.641 1 98.56 92 ASN A C 1
ATOM 722 O O . ASN A 1 92 ? -5.977 -26.641 -10.703 1 98.56 92 ASN A O 1
ATOM 726 N N . TYR A 1 93 ? -4.422 -27.922 -11.68 1 98.5 93 TYR A N 1
ATOM 727 C CA . TYR A 1 93 ? -5.07 -27.859 -12.984 1 98.5 93 TYR A CA 1
ATOM 728 C C . TYR A 1 93 ? -6.457 -28.5 -12.945 1 98.5 93 TYR A C 1
ATOM 730 O O . TYR A 1 93 ? -7.426 -27.922 -13.438 1 98.5 93 TYR A O 1
ATOM 738 N N . GLY A 1 94 ? -6.492 -29.703 -12.359 1 98.5 94 GLY A N 1
ATOM 739 C CA . GLY A 1 94 ? -7.773 -30.375 -12.234 1 98.5 94 GLY A CA 1
ATOM 740 C C . GLY A 1 94 ? -8.812 -29.547 -11.508 1 98.5 94 GLY A C 1
ATOM 741 O O . GLY A 1 94 ? -9.977 -29.516 -11.914 1 98.5 94 GLY A O 1
ATOM 742 N N . LEU A 1 95 ? -8.375 -28.922 -10.492 1 98.62 95 LEU A N 1
ATOM 743 C CA . LEU A 1 95 ? -9.266 -28.078 -9.711 1 98.62 95 LEU A CA 1
ATOM 744 C C . LEU A 1 95 ? -9.805 -26.938 -10.562 1 98.62 95 LEU A C 1
ATOM 746 O O . LEU A 1 95 ? -11.008 -26.688 -10.578 1 98.62 95 LEU A O 1
ATOM 750 N N . ALA A 1 96 ? -8.922 -26.219 -11.25 1 98.62 96 ALA A N 1
ATOM 751 C CA . ALA A 1 96 ? -9.344 -25.094 -12.086 1 98.62 96 ALA A CA 1
ATOM 752 C C . ALA A 1 96 ? -10.281 -25.562 -13.195 1 98.62 96 ALA A C 1
ATOM 754 O O . ALA A 1 96 ? -11.227 -24.859 -13.555 1 98.62 96 ALA A O 1
ATOM 755 N N . ARG A 1 97 ? -9.953 -26.719 -13.75 1 98 97 ARG A N 1
ATOM 756 C CA . ARG A 1 97 ? -10.805 -27.281 -14.789 1 98 97 ARG A CA 1
ATOM 757 C C . ARG A 1 97 ? -12.211 -27.531 -14.258 1 98 97 ARG A C 1
ATOM 759 O O . ARG A 1 97 ? -13.203 -27.125 -14.875 1 98 97 ARG A O 1
ATOM 766 N N . ARG A 1 98 ? -12.273 -28.188 -13.125 1 97.94 98 ARG A N 1
ATOM 767 C CA . ARG A 1 98 ? -13.547 -28.578 -12.539 1 97.94 98 ARG A CA 1
ATOM 768 C C . ARG A 1 98 ? -14.352 -27.359 -12.094 1 97.94 98 ARG A C 1
ATOM 770 O O . ARG A 1 98 ? -15.562 -27.312 -12.273 1 97.94 98 ARG A O 1
ATOM 777 N N . GLU A 1 99 ? -13.656 -26.344 -11.578 1 98.25 99 GLU A N 1
ATOM 778 C CA . GLU A 1 99 ? -14.367 -25.281 -10.883 1 98.25 99 GLU A CA 1
ATOM 779 C C . GLU A 1 99 ? -14.523 -24.047 -11.789 1 98.25 99 GLU A C 1
ATOM 781 O O . GLU A 1 99 ? -15.336 -23.172 -11.508 1 98.25 99 GLU A O 1
ATOM 786 N N . LEU A 1 100 ? -13.805 -23.938 -12.875 1 98.56 100 LEU A N 1
ATOM 787 C CA . LEU A 1 100 ? -13.82 -22.703 -13.664 1 98.56 100 LEU A CA 1
ATOM 788 C C . LEU A 1 100 ? -13.773 -23.016 -15.156 1 98.56 100 LEU A C 1
ATOM 790 O O . LEU A 1 100 ? -14.75 -22.781 -15.875 1 98.56 100 LEU A O 1
ATOM 794 N N . LEU A 1 101 ? -12.766 -23.703 -15.664 1 97.88 101 LEU A N 1
ATOM 795 C CA . LEU A 1 101 ? -12.406 -23.703 -17.078 1 97.88 101 LEU A CA 1
ATOM 796 C C . LEU A 1 101 ? -13.375 -24.562 -17.875 1 97.88 101 LEU A C 1
ATOM 798 O O . LEU A 1 101 ? -13.531 -24.375 -19.094 1 97.88 101 LEU A O 1
ATOM 802 N N . SER A 1 102 ? -14.016 -25.531 -17.297 1 97.44 102 SER A N 1
ATOM 803 C CA . SER A 1 102 ? -15 -26.344 -18 1 97.44 102 SER A CA 1
ATOM 804 C C . SER A 1 102 ? -16.328 -25.609 -18.125 1 97.44 102 SER A C 1
ATOM 806 O O . SER A 1 102 ? -17.234 -26.078 -18.812 1 97.44 102 SER A O 1
ATOM 808 N N . HIS A 1 103 ? -16.453 -24.422 -17.562 1 97.69 103 HIS A N 1
ATOM 809 C CA . HIS A 1 103 ? -17.719 -23.719 -17.5 1 97.69 103 HIS A CA 1
ATOM 810 C C . HIS A 1 103 ? -17.672 -22.422 -18.281 1 97.69 103 HIS A C 1
ATOM 812 O O . HIS A 1 103 ? -18.656 -21.672 -18.328 1 97.69 103 HIS A O 1
ATOM 818 N N . VAL A 1 104 ? -16.578 -22.094 -18.844 1 97.81 104 VAL A N 1
ATOM 819 C CA . VAL A 1 104 ? -16.406 -20.875 -19.609 1 97.81 104 VAL A CA 1
ATOM 820 C C . VAL A 1 104 ? -15.727 -21.188 -20.938 1 97.81 104 VAL A C 1
ATOM 822 O O . VAL A 1 104 ? -15.094 -22.234 -21.078 1 97.81 104 VAL A O 1
ATOM 825 N N . PRO A 1 105 ? -15.828 -20.359 -21.938 1 96.94 105 PRO A N 1
ATOM 826 C CA . PRO A 1 105 ? -15.25 -20.641 -23.25 1 96.94 105 PRO A CA 1
ATOM 827 C C . PRO A 1 105 ? -13.781 -20.25 -23.344 1 96.94 105 PRO A C 1
ATOM 829 O O . PRO A 1 105 ? -13.367 -19.609 -24.312 1 96.94 105 PRO A O 1
ATOM 832 N N . ALA A 1 106 ? -12.977 -20.594 -22.297 1 96.19 106 ALA A N 1
ATOM 833 C CA . ALA A 1 106 ? -11.523 -20.422 -22.359 1 96.19 106 ALA A CA 1
ATOM 834 C C . ALA A 1 106 ? -10.883 -21.484 -23.25 1 96.19 106 ALA A C 1
ATOM 836 O O . ALA A 1 106 ? -11.273 -22.656 -23.219 1 96.19 106 ALA A O 1
ATOM 837 N N . THR A 1 107 ? -9.906 -21.031 -24.062 1 94.12 107 THR A N 1
ATOM 838 C CA . THR A 1 107 ? -9.352 -21.969 -25.016 1 94.12 107 THR A CA 1
ATOM 839 C C . THR A 1 107 ? -7.832 -22.047 -24.891 1 94.12 107 THR A C 1
ATOM 841 O O . THR A 1 107 ? -7.188 -22.891 -25.516 1 94.12 107 THR A O 1
ATOM 844 N N . HIS A 1 108 ? -7.297 -21.188 -24.156 1 95.81 108 HIS A N 1
ATOM 845 C CA . HIS A 1 108 ? -5.848 -21.141 -24.031 1 95.81 108 HIS A CA 1
ATOM 846 C C . HIS A 1 108 ? -5.406 -21.406 -22.594 1 95.81 108 HIS A C 1
ATOM 848 O O . HIS A 1 108 ? -5.492 -20.531 -21.734 1 95.81 108 HIS A O 1
ATOM 854 N N . PHE A 1 109 ? -5.02 -22.562 -22.281 1 94.56 109 PHE A N 1
ATOM 855 C CA . PHE A 1 109 ? -4.473 -22.844 -20.953 1 94.56 109 PHE A CA 1
ATOM 856 C C . PHE A 1 109 ? -3.35 -23.875 -21.047 1 94.56 109 PHE A C 1
ATOM 858 O O . PHE A 1 109 ? -3.467 -24.875 -21.781 1 94.56 109 PHE A O 1
ATOM 865 N N . TYR A 1 110 ? -2.24 -23.625 -20.391 1 97.94 110 TYR A N 1
ATOM 866 C CA . TYR A 1 110 ? -1.006 -24.391 -20.406 1 97.94 110 TYR A CA 1
ATOM 867 C C . TYR A 1 110 ? -0.699 -24.953 -19.016 1 97.94 110 TYR A C 1
ATOM 869 O O . TYR A 1 110 ? -0.022 -24.297 -18.219 1 97.94 110 TYR A O 1
ATOM 877 N N . ARG A 1 111 ? -1.146 -26.172 -18.812 1 97.94 111 ARG A N 1
ATOM 878 C CA . ARG A 1 111 ? -0.975 -26.766 -17.484 1 97.94 111 ARG A CA 1
ATOM 879 C C . ARG A 1 111 ? 0.47 -27.203 -17.266 1 97.94 111 ARG A C 1
ATOM 881 O O . ARG A 1 111 ? 1.174 -27.547 -18.219 1 97.94 111 ARG A O 1
ATOM 888 N N . MET A 1 112 ? 0.927 -27.203 -15.992 1 98.44 112 MET A N 1
ATOM 889 C CA . MET A 1 112 ? 2.123 -27.938 -15.609 1 98.44 112 MET A CA 1
ATOM 890 C C . MET A 1 112 ? 1.857 -29.438 -15.617 1 98.44 112 MET A C 1
ATOM 892 O O . MET A 1 112 ? 0.897 -29.906 -15.008 1 98.44 112 MET A O 1
ATOM 896 N N . ARG A 1 113 ? 2.717 -30.156 -16.297 1 98.19 113 ARG A N 1
ATOM 897 C CA . ARG A 1 113 ? 2.488 -31.578 -16.453 1 98.19 113 ARG A CA 1
ATOM 898 C C . ARG A 1 113 ? 2.973 -32.344 -15.227 1 98.19 113 ARG A C 1
ATOM 900 O O . ARG A 1 113 ? 4.055 -32.938 -15.25 1 98.19 113 ARG A O 1
ATOM 907 N N . GLY A 1 114 ? 2.107 -32.406 -14.266 1 97.69 114 GLY A N 1
ATOM 908 C CA . GLY A 1 114 ? 2.447 -33.125 -13.047 1 97.69 114 GLY A CA 1
ATOM 909 C C . GLY A 1 114 ? 2.473 -34.625 -13.227 1 97.69 114 GLY A C 1
ATOM 910 O O . GLY A 1 114 ? 2.951 -35.344 -12.352 1 97.69 114 GLY A O 1
ATOM 911 N N . ASP A 1 115 ? 2.072 -35.094 -14.391 1 97.62 115 ASP A N 1
ATOM 912 C CA . ASP A 1 115 ? 1.906 -36.531 -14.648 1 97.62 115 ASP A CA 1
ATOM 913 C C . ASP A 1 115 ? 3.15 -37.125 -15.312 1 97.62 115 ASP A C 1
ATOM 915 O O . ASP A 1 115 ? 3.182 -38.312 -15.648 1 97.62 115 ASP A O 1
ATOM 919 N N . ILE A 1 116 ? 4.199 -36.344 -15.539 1 98.12 116 ILE A N 1
ATOM 920 C CA . ILE A 1 116 ? 5.453 -36.844 -16.094 1 98.12 116 ILE A CA 1
ATOM 921 C C . ILE A 1 116 ? 6.598 -36.562 -15.125 1 98.12 116 ILE A C 1
ATOM 923 O O . ILE A 1 116 ? 6.367 -36.094 -14.016 1 98.12 116 ILE A O 1
ATOM 927 N N . ASP A 1 117 ? 7.793 -36.938 -15.5 1 97.81 117 ASP A N 1
ATOM 928 C CA . ASP A 1 117 ? 8.961 -36.688 -14.664 1 97.81 117 ASP A CA 1
ATOM 929 C C . ASP A 1 117 ? 9.062 -35.219 -14.281 1 97.81 117 ASP A C 1
ATOM 931 O O . ASP A 1 117 ? 8.984 -34.344 -15.148 1 97.81 117 ASP A O 1
ATOM 935 N N . PRO A 1 118 ? 9.188 -35 -12.992 1 98.06 118 PRO A N 1
ATOM 936 C CA . PRO A 1 118 ? 9.156 -33.594 -12.523 1 98.06 118 PRO A CA 1
ATOM 937 C C . PRO A 1 118 ? 10.211 -32.719 -13.203 1 98.06 118 PRO A C 1
ATOM 939 O O . PRO A 1 118 ? 9.945 -31.562 -13.5 1 98.06 118 PRO A O 1
ATOM 942 N N . VAL A 1 119 ? 11.406 -33.188 -13.391 1 97.94 119 VAL A N 1
ATOM 943 C CA . VAL A 1 119 ? 12.469 -32.438 -14.047 1 97.94 119 VAL A CA 1
ATOM 944 C C . VAL A 1 119 ? 12.047 -32.062 -15.469 1 97.94 119 VAL A C 1
ATOM 946 O O . VAL A 1 119 ? 12.164 -30.922 -15.891 1 97.94 119 VAL A O 1
ATOM 949 N N . GLU A 1 120 ? 11.562 -33.062 -16.156 1 98.5 120 GLU A N 1
ATOM 950 C CA . GLU A 1 120 ? 11.078 -32.844 -17.516 1 98.5 120 GLU A CA 1
ATOM 951 C C . GLU A 1 120 ? 9.914 -31.859 -17.547 1 98.5 120 GLU A C 1
ATOM 953 O O . GLU A 1 120 ? 9.852 -31.016 -18.438 1 98.5 120 GLU A O 1
ATOM 958 N N . ALA A 1 121 ? 9.008 -32.062 -16.625 1 98.75 121 ALA A N 1
ATOM 959 C CA . ALA A 1 121 ? 7.84 -31.188 -16.547 1 98.75 121 ALA A CA 1
ATOM 960 C C . ALA A 1 121 ? 8.258 -29.734 -16.375 1 98.75 121 ALA A C 1
ATOM 962 O O . ALA A 1 121 ? 7.703 -28.844 -17.031 1 98.75 121 ALA A O 1
ATOM 963 N N . ALA A 1 122 ? 9.219 -29.469 -15.492 1 98.75 122 ALA A N 1
ATOM 964 C CA . ALA A 1 122 ? 9.695 -28.109 -15.25 1 98.75 122 ALA A CA 1
ATOM 965 C C . ALA A 1 122 ? 10.305 -27.5 -16.516 1 98.75 122 ALA A C 1
ATOM 967 O O . ALA A 1 122 ? 10.016 -26.359 -16.859 1 98.75 122 ALA A O 1
ATOM 968 N N . VAL A 1 123 ? 11.086 -28.281 -17.188 1 98.44 123 VAL A N 1
ATOM 969 C CA . VAL A 1 123 ? 11.758 -27.828 -18.406 1 98.44 123 VAL A CA 1
ATOM 970 C C . VAL A 1 123 ? 10.719 -27.516 -19.484 1 98.44 123 VAL A C 1
ATOM 972 O O . VAL A 1 123 ? 10.781 -26.469 -20.125 1 98.44 123 VAL A O 1
ATOM 975 N N . LYS A 1 124 ? 9.812 -28.438 -19.656 1 98.62 124 LYS A N 1
ATOM 976 C CA . LYS A 1 124 ? 8.789 -28.266 -20.672 1 98.62 124 LYS A CA 1
ATOM 977 C C . LYS A 1 124 ? 7.926 -27.031 -20.406 1 98.62 124 LYS A C 1
ATOM 979 O O . LYS A 1 124 ? 7.566 -26.297 -21.328 1 98.62 124 LYS A O 1
ATOM 984 N N . TYR A 1 125 ? 7.559 -26.844 -19.172 1 98.81 125 TYR A N 1
ATOM 985 C CA . TYR A 1 125 ? 6.727 -25.703 -18.812 1 98.81 125 TYR A CA 1
ATOM 986 C C . TYR A 1 125 ? 7.477 -24.391 -19.031 1 98.81 125 TYR A C 1
ATOM 988 O O . TYR A 1 125 ? 6.898 -23.406 -19.5 1 98.81 125 TYR A O 1
ATOM 996 N N . GLU A 1 126 ? 8.711 -24.375 -18.656 1 98.69 126 GLU A N 1
ATOM 997 C CA . GLU A 1 126 ? 9.547 -23.219 -18.922 1 98.69 126 GLU A CA 1
ATOM 998 C C . GLU A 1 126 ? 9.586 -22.891 -20.406 1 98.69 126 GLU A C 1
ATOM 1000 O O . GLU A 1 126 ? 9.461 -21.719 -20.797 1 98.69 126 GLU A O 1
ATOM 1005 N N . GLN A 1 127 ? 9.758 -23.859 -21.203 1 98.38 127 GLN A N 1
ATOM 1006 C CA . GLN A 1 127 ? 9.766 -23.672 -22.656 1 98.38 127 GLN A CA 1
ATOM 1007 C C . GLN A 1 127 ? 8.438 -23.125 -23.141 1 98.38 127 GLN A C 1
ATOM 1009 O O . GLN A 1 127 ? 8.398 -22.234 -24 1 98.38 127 GLN A O 1
ATOM 1014 N N . GLN A 1 128 ? 7.379 -23.688 -22.609 1 98.5 128 GLN A N 1
ATOM 1015 C CA . GLN A 1 128 ? 6.043 -23.219 -22.969 1 98.5 128 GLN A CA 1
ATOM 1016 C C . GLN A 1 128 ? 5.879 -21.734 -22.656 1 98.5 128 GLN A C 1
ATOM 1018 O O . GLN A 1 128 ? 5.344 -20.969 -23.469 1 98.5 128 GLN A O 1
ATOM 1023 N N . ILE A 1 129 ? 6.359 -21.281 -21.484 1 98.81 129 ILE A N 1
ATOM 1024 C CA . ILE A 1 129 ? 6.277 -19.891 -21.078 1 98.81 129 ILE A CA 1
ATOM 1025 C C . ILE A 1 129 ? 7.102 -19.031 -22.016 1 98.81 129 ILE A C 1
ATOM 1027 O O . ILE A 1 129 ? 6.621 -18 -22.516 1 98.81 129 ILE A O 1
ATOM 1031 N N . ARG A 1 130 ? 8.305 -19.422 -22.297 1 98.44 130 ARG A N 1
ATOM 1032 C CA . ARG A 1 130 ? 9.172 -18.641 -23.172 1 98.44 130 ARG A CA 1
ATOM 1033 C C . ARG A 1 130 ? 8.555 -18.469 -24.547 1 98.44 130 ARG A C 1
ATOM 1035 O O . ARG A 1 130 ? 8.633 -17.406 -25.156 1 98.44 130 ARG A O 1
ATOM 1042 N N . GLN A 1 131 ? 7.98 -19.547 -25.016 1 98.06 131 GLN A N 1
ATOM 1043 C CA . GLN A 1 131 ? 7.348 -19.516 -26.328 1 98.06 131 GLN A CA 1
ATOM 1044 C C . GLN A 1 131 ? 6.148 -18.562 -26.344 1 98.06 131 GLN A C 1
ATOM 1046 O O . GLN A 1 131 ? 6.023 -17.719 -27.234 1 98.06 131 GLN A O 1
ATOM 1051 N N . ASP A 1 132 ? 5.312 -18.688 -25.406 1 97.62 132 ASP A N 1
ATOM 1052 C CA . ASP A 1 132 ? 4.082 -17.906 -25.375 1 97.62 132 ASP A CA 1
ATOM 1053 C C . ASP A 1 132 ? 4.387 -16.422 -25.172 1 97.62 132 ASP A C 1
ATOM 1055 O O . ASP A 1 132 ? 3.715 -15.562 -25.75 1 97.62 132 ASP A O 1
ATOM 1059 N N . PHE A 1 133 ? 5.355 -16.109 -24.328 1 98.31 133 PHE A N 1
ATOM 1060 C CA . PHE A 1 133 ? 5.715 -14.734 -24.031 1 98.31 133 PHE A CA 1
ATOM 1061 C C . PHE A 1 133 ? 6.691 -14.195 -25.062 1 98.31 133 PHE A C 1
ATOM 1063 O O . PHE A 1 133 ? 6.98 -13 -25.094 1 98.31 133 PHE A O 1
ATOM 1070 N N . ASN A 1 134 ? 7.215 -15.062 -25.938 1 97.81 134 ASN A N 1
ATOM 1071 C CA . ASN A 1 134 ? 8.203 -14.703 -26.953 1 97.81 134 ASN A CA 1
ATOM 1072 C C . ASN A 1 134 ? 9.406 -13.992 -26.344 1 97.81 134 ASN A C 1
ATOM 1074 O O . ASN A 1 134 ? 9.758 -12.891 -26.766 1 97.81 134 ASN A O 1
ATOM 1078 N N . ILE A 1 135 ? 10.078 -14.727 -25.375 1 97.62 135 ILE A N 1
ATOM 1079 C CA . ILE A 1 135 ? 11.195 -14.109 -24.672 1 97.62 135 ILE A CA 1
ATOM 1080 C C . ILE A 1 135 ? 12.43 -15.008 -24.781 1 97.62 135 ILE A C 1
ATOM 1082 O O . ILE A 1 135 ? 12.312 -16.219 -24.969 1 97.62 135 ILE A O 1
ATOM 1086 N N . GLY A 1 136 ? 13.586 -14.367 -24.609 1 95.56 136 GLY A N 1
ATOM 1087 C CA . GLY A 1 136 ? 14.859 -15.07 -24.688 1 95.56 136 GLY A CA 1
ATOM 1088 C C . GLY A 1 136 ? 15.219 -15.797 -23.406 1 95.56 136 GLY A C 1
ATOM 1089 O O . GLY A 1 136 ? 14.469 -15.742 -22.422 1 95.56 136 GLY A O 1
ATOM 1090 N N . PRO A 1 137 ? 16.375 -16.5 -23.406 1 93.38 137 PRO A N 1
ATOM 1091 C CA . PRO A 1 137 ? 16.781 -17.359 -22.281 1 93.38 137 PRO A CA 1
ATOM 1092 C C . PRO A 1 137 ? 17.078 -16.578 -21.016 1 93.38 137 PRO A C 1
ATOM 1094 O O . PRO A 1 137 ? 16.969 -17.125 -19.906 1 93.38 137 PRO A O 1
ATOM 1097 N N . ASN A 1 138 ? 17.328 -15.297 -21.188 1 94.12 138 ASN A N 1
ATOM 1098 C CA . ASN A 1 138 ? 17.734 -14.523 -20 1 94.12 138 ASN A CA 1
ATOM 1099 C C . ASN A 1 138 ? 16.625 -13.555 -19.578 1 94.12 138 ASN A C 1
ATOM 1101 O O . ASN A 1 138 ? 16.797 -12.797 -18.625 1 94.12 138 ASN A O 1
ATOM 1105 N N . ASP A 1 139 ? 15.516 -13.609 -20.219 1 97.31 139 ASP A N 1
ATOM 1106 C CA . ASP A 1 139 ? 14.414 -12.703 -19.922 1 97.31 139 ASP A CA 1
ATOM 1107 C C . ASP A 1 139 ? 13.414 -13.352 -18.969 1 97.31 139 ASP A C 1
ATOM 1109 O O . ASP A 1 139 ? 13.281 -14.578 -18.938 1 97.31 139 ASP A O 1
ATOM 1113 N N . LEU A 1 140 ? 12.781 -12.5 -18.234 1 98.19 140 LEU A N 1
ATOM 1114 C CA . LEU A 1 140 ? 11.688 -12.953 -17.375 1 98.19 140 LEU A CA 1
ATOM 1115 C C . LEU A 1 140 ? 10.336 -12.664 -18.016 1 98.19 140 LEU A C 1
ATOM 1117 O O . LEU A 1 140 ? 10.141 -11.609 -18.625 1 98.19 140 LEU A O 1
ATOM 1121 N N . PRO A 1 141 ? 9.406 -13.633 -17.906 1 98.62 141 PRO A N 1
ATOM 1122 C CA . PRO A 1 141 ? 8.047 -13.312 -18.328 1 98.62 141 PRO A CA 1
ATOM 1123 C C . PRO A 1 141 ? 7.367 -12.281 -17.422 1 98.62 141 PRO A C 1
ATOM 1125 O O . PRO A 1 141 ? 7.637 -12.25 -16.219 1 98.62 141 PRO A O 1
ATOM 1128 N N . ARG A 1 142 ? 6.594 -11.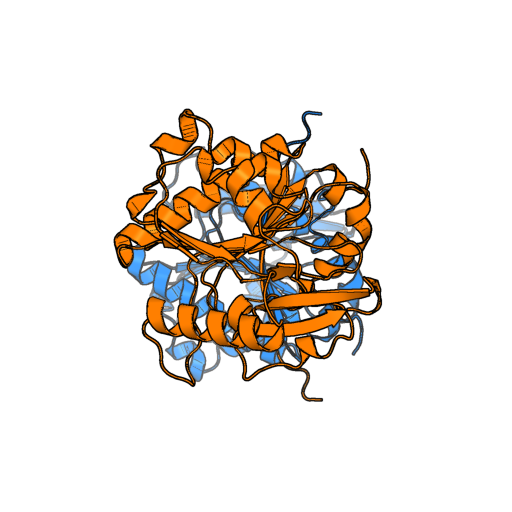469 -18.016 1 98.31 142 ARG A N 1
ATOM 1129 C CA . ARG A 1 142 ? 5.801 -10.531 -17.219 1 98.31 142 ARG A CA 1
ATOM 1130 C C . ARG A 1 142 ? 4.316 -10.867 -17.312 1 98.31 142 ARG A C 1
ATOM 1132 O O . ARG A 1 142 ? 3.619 -10.414 -18.219 1 98.31 142 ARG A O 1
ATOM 1139 N N . PHE A 1 143 ? 3.863 -11.633 -16.391 1 98.75 143 PHE A N 1
ATOM 1140 C CA . PHE A 1 143 ? 2.451 -11.992 -16.312 1 98.75 143 PHE A CA 1
ATOM 1141 C C . PHE A 1 143 ? 1.599 -10.766 -16.016 1 98.75 143 PHE A C 1
ATOM 1143 O O . PHE A 1 143 ? 2.053 -9.828 -15.352 1 98.75 143 PHE A O 1
ATOM 1150 N N . ASP A 1 144 ? 0.372 -10.742 -16.484 1 98.75 144 ASP A N 1
ATOM 1151 C CA . ASP A 1 144 ? -0.551 -9.656 -16.172 1 98.75 144 ASP A CA 1
ATOM 1152 C C . ASP A 1 144 ? -1.109 -9.797 -14.766 1 98.75 144 ASP A C 1
ATOM 1154 O O . ASP A 1 144 ? -1.394 -8.797 -14.102 1 98.75 144 ASP A O 1
ATOM 1158 N N . PHE A 1 145 ? -1.249 -11.062 -14.391 1 98.81 145 PHE A N 1
ATOM 1159 C CA . PHE A 1 145 ? -1.948 -11.289 -13.133 1 98.81 145 PHE A CA 1
ATOM 1160 C C . PHE A 1 145 ? -1.58 -12.648 -12.555 1 98.81 145 PHE A C 1
ATOM 1162 O O . PHE A 1 145 ? -1.471 -13.641 -13.289 1 98.81 145 PHE A O 1
ATOM 1169 N N . MET A 1 146 ? -1.404 -12.719 -11.25 1 98.88 146 MET A N 1
ATOM 1170 C CA . MET A 1 146 ? -1.249 -13.992 -10.547 1 98.88 146 MET A CA 1
ATOM 1171 C C . MET A 1 146 ? -2.189 -14.062 -9.344 1 98.88 146 MET A C 1
ATOM 1173 O O . MET A 1 146 ? -2.258 -13.133 -8.547 1 98.88 146 MET A O 1
ATOM 1177 N N . ILE A 1 147 ? -2.906 -15.148 -9.297 1 98.88 147 ILE A N 1
ATOM 1178 C CA . ILE A 1 147 ? -3.646 -15.469 -8.078 1 98.88 147 ILE A CA 1
ATOM 1179 C C . ILE A 1 147 ? -2.789 -16.344 -7.168 1 98.88 147 ILE A C 1
ATOM 1181 O O . ILE A 1 147 ? -2.408 -17.453 -7.543 1 98.88 147 ILE A O 1
ATOM 1185 N N . LEU A 1 148 ? -2.514 -15.828 -6.02 1 98.81 148 LEU A N 1
ATOM 1186 C CA . LEU A 1 148 ? -1.635 -16.516 -5.082 1 98.81 148 LEU A CA 1
ATOM 1187 C C . LEU A 1 148 ? -2.385 -16.891 -3.807 1 98.81 148 LEU A C 1
ATOM 1189 O O . LEU A 1 148 ? -3.373 -16.25 -3.453 1 98.81 148 LEU A O 1
ATOM 1193 N N . GLY A 1 149 ? -1.998 -17.969 -3.238 1 98.44 149 GLY A N 1
ATOM 1194 C CA . GLY A 1 149 ? -2.395 -18.359 -1.893 1 98.44 149 GLY A CA 1
ATOM 1195 C C . GLY A 1 149 ? -1.255 -18.297 -0.894 1 98.44 149 GLY A C 1
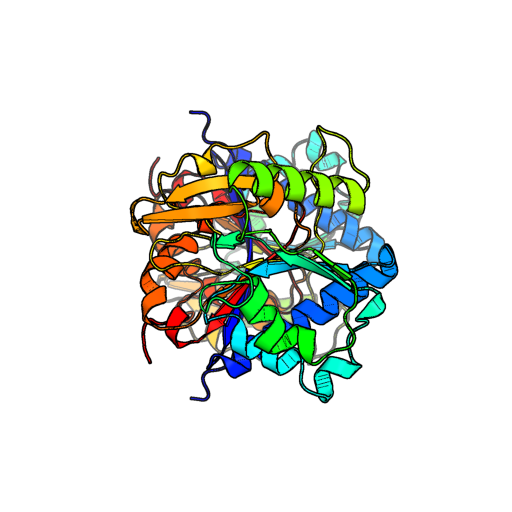ATOM 1196 O O . GLY A 1 149 ? -0.109 -18.031 -1.267 1 98.44 149 GLY A O 1
ATOM 1197 N N . MET A 1 150 ? -1.622 -18.5 0.345 1 98.31 150 MET A N 1
ATOM 1198 C CA . MET A 1 150 ? -0.637 -18.547 1.422 1 98.31 150 MET A CA 1
ATOM 1199 C C . MET A 1 150 ? -0.908 -19.719 2.359 1 98.31 150 MET A C 1
ATOM 1201 O O . MET A 1 150 ? -2.021 -19.859 2.863 1 98.31 150 MET A O 1
ATOM 1205 N N . GLY A 1 151 ? 0.115 -20.531 2.484 1 97 151 GLY A N 1
ATOM 1206 C CA . GLY A 1 151 ? -0.013 -21.625 3.434 1 97 151 GLY A CA 1
ATOM 1207 C C . GLY A 1 151 ? 0.103 -21.188 4.879 1 97 151 GLY A C 1
ATOM 1208 O O . GLY A 1 151 ? 0.477 -20.047 5.152 1 97 151 GLY A O 1
ATOM 1209 N N . ASP A 1 152 ? -0.086 -22.141 5.789 1 95.25 152 ASP A N 1
ATOM 1210 C CA . ASP A 1 152 ? -0.007 -21.875 7.219 1 95.25 152 ASP A CA 1
ATOM 1211 C C . ASP A 1 152 ? 1.435 -21.609 7.648 1 95.25 152 ASP A C 1
ATOM 1213 O O . ASP A 1 152 ? 1.677 -21.078 8.734 1 95.25 152 ASP A O 1
ATOM 1217 N N . ASP A 1 153 ? 2.299 -22 6.805 1 96.31 153 ASP A N 1
ATOM 1218 C CA . ASP A 1 153 ? 3.713 -21.797 7.109 1 96.31 153 ASP A CA 1
ATOM 1219 C C . ASP A 1 153 ? 4.281 -20.625 6.32 1 96.31 153 ASP A C 1
ATOM 1221 O O . ASP A 1 153 ? 5.496 -20.422 6.281 1 96.31 153 ASP A O 1
ATOM 1225 N N . GLY A 1 154 ? 3.445 -19.906 5.629 1 97.81 154 GLY A N 1
ATOM 1226 C CA . GLY A 1 154 ? 3.865 -18.719 4.891 1 97.81 154 GLY A CA 1
ATOM 1227 C C . GLY A 1 154 ? 4.348 -19.031 3.488 1 97.81 154 GLY A C 1
ATOM 1228 O O . GLY A 1 154 ? 4.812 -18.141 2.773 1 97.81 154 GLY A O 1
ATOM 1229 N N . HIS A 1 155 ? 4.23 -20.266 3.062 1 98.25 155 HIS A N 1
ATOM 1230 C CA . HIS A 1 155 ? 4.637 -20.562 1.694 1 98.25 155 HIS A CA 1
ATOM 1231 C C . HIS A 1 155 ? 3.652 -19.984 0.686 1 98.25 155 HIS A C 1
ATOM 1233 O O . HIS A 1 155 ? 2.506 -19.688 1.029 1 98.25 155 HIS A O 1
ATOM 1239 N N . THR A 1 156 ? 4.004 -19.766 -0.487 1 98.25 156 THR A N 1
ATOM 1240 C CA . THR A 1 156 ? 3.207 -19.422 -1.661 1 98.25 156 THR A CA 1
ATOM 1241 C C . THR A 1 156 ? 3.699 -20.188 -2.889 1 98.25 156 THR A C 1
ATOM 1243 O O . THR A 1 156 ? 4.879 -20.531 -2.979 1 98.25 156 THR A O 1
ATOM 1246 N N . GLY A 1 157 ? 2.809 -20.438 -3.812 1 97.69 157 GLY A N 1
ATOM 1247 C CA . GLY A 1 157 ? 3.223 -21.469 -4.742 1 97.69 157 GLY A CA 1
ATOM 1248 C C . GLY A 1 157 ? 3.744 -22.719 -4.055 1 97.69 157 GLY A C 1
ATOM 1249 O O . GLY A 1 157 ? 3.102 -23.25 -3.145 1 97.69 157 GLY A O 1
ATOM 1250 N N . SER A 1 158 ? 4.711 -23.266 -4.523 1 97.62 158 SER A N 1
ATOM 1251 C CA . SER A 1 158 ? 5.41 -24.344 -3.83 1 97.62 158 SER A CA 1
ATOM 1252 C C . SER A 1 158 ? 6.789 -23.891 -3.363 1 97.62 158 SER A C 1
ATOM 1254 O O . SER A 1 158 ? 7.762 -24.656 -3.463 1 97.62 158 SER A O 1
ATOM 1256 N N . ILE A 1 159 ? 6.82 -22.625 -3.012 1 97.56 159 ILE A N 1
ATOM 1257 C CA . ILE A 1 159 ? 8 -22.062 -2.363 1 97.56 159 ILE A CA 1
ATOM 1258 C C . ILE A 1 159 ? 7.805 -22.062 -0.848 1 97.56 159 ILE A C 1
ATOM 1260 O O . ILE A 1 159 ? 6.977 -21.312 -0.326 1 97.56 159 ILE A O 1
ATOM 1264 N N . PHE A 1 160 ? 8.641 -22.859 -0.171 1 97.5 160 PHE A N 1
ATOM 1265 C CA . PHE A 1 160 ? 8.469 -23.078 1.262 1 97.5 160 PHE A CA 1
ATOM 1266 C C . PHE A 1 160 ? 9.586 -22.391 2.047 1 97.5 160 PHE A C 1
ATOM 1268 O O . PHE A 1 160 ? 10.648 -22.094 1.496 1 97.5 160 PHE A O 1
ATOM 1275 N N . PRO A 1 161 ? 9.242 -22.094 3.328 1 96.12 161 PRO A N 1
ATOM 1276 C CA . PRO A 1 161 ? 10.312 -21.531 4.152 1 96.12 161 PRO A CA 1
ATOM 1277 C C . PRO A 1 161 ? 11.57 -22.406 4.172 1 96.12 161 PRO A C 1
ATOM 1279 O O . PRO A 1 161 ? 11.477 -23.625 4.188 1 96.12 161 PRO A O 1
ATOM 1282 N N . ASN A 1 162 ? 12.758 -21.781 4.113 1 92.06 162 ASN A N 1
ATOM 1283 C CA . ASN A 1 162 ? 14.055 -22.438 4.191 1 92.06 162 ASN A CA 1
ATOM 1284 C C . ASN A 1 162 ? 14.266 -23.422 3.035 1 92.06 162 ASN A C 1
ATOM 1286 O O . ASN A 1 162 ? 15.016 -24.391 3.158 1 92.06 162 ASN A O 1
ATOM 1290 N N . SER A 1 163 ? 13.57 -23.266 1.952 1 91.81 163 SER A N 1
ATOM 1291 C CA . SER A 1 163 ? 13.711 -24.094 0.766 1 91.81 163 SER A CA 1
ATOM 1292 C C . SER A 1 163 ? 14.734 -23.531 -0.203 1 91.81 163 SER A C 1
ATOM 1294 O O . SER A 1 163 ? 14.891 -22.312 -0.295 1 91.81 163 SER A O 1
ATOM 1296 N N . PRO A 1 164 ? 15.414 -24.422 -0.946 1 90.81 164 PRO A N 1
ATOM 1297 C CA . PRO A 1 164 ? 16.359 -23.938 -1.959 1 90.81 164 PRO A CA 1
ATOM 1298 C C . PRO A 1 164 ? 15.68 -23.078 -3.025 1 90.81 164 PRO A C 1
ATOM 1300 O O . PRO A 1 164 ? 16.344 -22.281 -3.701 1 90.81 164 PRO A O 1
ATOM 1303 N N . ALA A 1 165 ? 14.383 -23.234 -3.152 1 94.31 165 ALA A N 1
ATOM 1304 C CA . ALA A 1 165 ? 13.625 -22.453 -4.125 1 94.31 165 ALA A CA 1
ATOM 1305 C C . ALA A 1 165 ? 13.789 -20.953 -3.863 1 94.31 165 ALA A C 1
ATOM 1307 O O . ALA A 1 165 ? 13.711 -20.141 -4.789 1 94.31 165 ALA A O 1
ATOM 1308 N N . LEU A 1 166 ? 14.094 -20.578 -2.633 1 96 166 LEU A N 1
ATOM 1309 C CA . LEU A 1 166 ? 14.203 -19.172 -2.234 1 96 166 LEU A CA 1
ATOM 1310 C C . LEU A 1 166 ? 15.438 -18.531 -2.857 1 96 166 LEU A C 1
ATOM 1312 O O . LEU A 1 166 ? 15.461 -17.312 -3.078 1 96 166 LEU A O 1
ATOM 1316 N N . ALA A 1 167 ? 16.375 -19.328 -3.203 1 94.88 167 ALA A N 1
ATOM 1317 C CA . ALA A 1 167 ? 17.641 -18.812 -3.709 1 94.88 167 ALA A CA 1
ATOM 1318 C C . ALA A 1 167 ? 17.688 -18.891 -5.23 1 94.88 167 ALA A C 1
ATOM 1320 O O . ALA A 1 167 ? 18.625 -18.375 -5.852 1 94.88 167 ALA A O 1
ATOM 1321 N N . GLU A 1 168 ? 16.688 -19.516 -5.84 1 96.5 168 GLU A N 1
ATOM 1322 C CA . GLU A 1 168 ? 16.703 -19.719 -7.285 1 96.5 168 GLU A CA 1
ATOM 1323 C C . GLU A 1 168 ? 16.547 -18.391 -8.023 1 96.5 168 GLU A C 1
ATOM 1325 O O . GLU A 1 168 ? 15.625 -17.609 -7.738 1 96.5 168 GLU A O 1
ATOM 1330 N N . ARG A 1 169 ? 17.484 -18.125 -9.023 1 95.75 169 ARG A N 1
ATOM 1331 C CA . ARG A 1 169 ? 17.422 -16.859 -9.758 1 95.75 169 ARG A CA 1
ATOM 1332 C C . ARG A 1 169 ? 17.562 -17.094 -11.258 1 95.75 169 ARG A C 1
ATOM 1334 O O . ARG A 1 169 ? 17.438 -16.156 -12.047 1 95.75 169 ARG A O 1
ATOM 1341 N N . LYS A 1 170 ? 17.75 -18.297 -11.672 1 94.88 170 LYS A N 1
ATOM 1342 C CA . LYS A 1 170 ? 18.062 -18.547 -13.07 1 94.88 170 LYS A CA 1
ATOM 1343 C C . LYS A 1 170 ? 16.891 -19.203 -13.797 1 94.88 170 LYS A C 1
ATOM 1345 O O . LYS A 1 170 ? 16.516 -18.766 -14.891 1 94.88 170 LYS A O 1
ATOM 1350 N N . ARG A 1 171 ? 16.312 -20.219 -13.211 1 97.31 171 ARG A N 1
ATOM 1351 C CA . ARG A 1 171 ? 15.219 -20.938 -13.844 1 97.31 171 ARG A CA 1
ATOM 1352 C C . ARG A 1 171 ? 13.891 -20.219 -13.633 1 97.31 171 ARG A C 1
ATOM 1354 O O . ARG A 1 171 ? 13.68 -19.578 -12.602 1 97.31 171 ARG A O 1
ATOM 1361 N N . LEU A 1 172 ? 13.023 -20.344 -14.648 1 98.69 172 LEU A N 1
ATOM 1362 C CA . LEU A 1 172 ? 11.68 -19.797 -14.5 1 98.69 172 LEU A CA 1
ATOM 1363 C C . LEU A 1 172 ? 10.812 -20.734 -13.656 1 98.69 172 LEU A C 1
ATOM 1365 O O . LEU A 1 172 ? 9.945 -20.266 -12.906 1 98.69 172 LEU A O 1
ATOM 1369 N N . VAL A 1 173 ? 11.008 -22.016 -13.828 1 98.69 173 VAL A N 1
ATOM 1370 C CA . VAL A 1 173 ? 10.25 -23.094 -13.195 1 98.69 173 VAL A CA 1
ATOM 1371 C C . VAL A 1 173 ? 11.203 -24.141 -12.625 1 98.69 173 VAL A C 1
ATOM 1373 O O . VAL A 1 173 ? 12.188 -24.5 -13.266 1 98.69 173 VAL A O 1
ATOM 1376 N N . ILE A 1 174 ? 10.883 -24.531 -11.414 1 98.25 174 ILE A N 1
ATOM 1377 C CA . ILE A 1 174 ? 11.719 -25.578 -10.836 1 98.25 174 ILE A CA 1
ATOM 1378 C C . ILE A 1 174 ? 10.844 -26.719 -10.32 1 98.25 174 ILE A C 1
ATOM 1380 O O . ILE A 1 174 ? 9.656 -26.531 -10.047 1 98.25 174 ILE A O 1
ATOM 1384 N N . ASP A 1 175 ? 11.453 -27.875 -10.328 1 97.06 175 ASP A N 1
ATOM 1385 C CA . ASP A 1 175 ? 10.969 -28.984 -9.516 1 97.06 175 ASP A CA 1
ATOM 1386 C C . ASP A 1 175 ? 11.672 -29.031 -8.156 1 97.06 175 ASP A C 1
ATOM 1388 O O . ASP A 1 175 ? 12.812 -28.578 -8.031 1 97.06 175 ASP A O 1
ATOM 1392 N N . GLN A 1 176 ? 10.953 -29.422 -7.164 1 94.19 176 GLN A N 1
ATOM 1393 C CA . GLN A 1 176 ? 11.578 -29.578 -5.855 1 94.19 176 GLN A CA 1
ATOM 1394 C C . GLN A 1 176 ? 10.852 -30.625 -5.023 1 94.19 176 GLN A C 1
ATOM 1396 O O . GLN A 1 176 ? 9.625 -30.734 -5.086 1 94.19 176 GLN A O 1
ATOM 1401 N N . TYR A 1 177 ? 11.68 -31.328 -4.379 1 93.62 177 TYR A N 1
ATOM 1402 C CA . TYR A 1 177 ? 11.102 -32.219 -3.387 1 93.62 177 TYR A CA 1
ATOM 1403 C C . TYR A 1 177 ? 10.805 -31.5 -2.088 1 93.62 177 TYR A C 1
ATOM 1405 O O . TYR A 1 177 ? 11.648 -30.766 -1.567 1 93.62 177 TYR A O 1
ATOM 1413 N N . VAL A 1 178 ? 9.57 -31.641 -1.615 1 93.38 178 VAL A N 1
ATOM 1414 C CA . VAL A 1 178 ? 9.141 -30.984 -0.38 1 93.38 178 VAL A CA 1
ATOM 1415 C C . VAL A 1 178 ? 9.016 -32.031 0.731 1 93.38 178 VAL A C 1
ATOM 1417 O O . VAL A 1 178 ? 8 -32.719 0.826 1 93.38 178 VAL A O 1
ATOM 1420 N N . PRO A 1 179 ? 9.953 -32.031 1.613 1 90.94 179 PRO A N 1
ATOM 1421 C CA . PRO A 1 179 ? 9.992 -33.094 2.631 1 90.94 179 PRO A CA 1
ATOM 1422 C C . PRO A 1 179 ? 8.742 -33.125 3.508 1 90.94 179 PRO A C 1
ATOM 1424 O O . PRO A 1 179 ? 8.195 -34.188 3.777 1 90.94 179 PRO A O 1
ATOM 1427 N N . GLU A 1 180 ? 8.273 -31.969 3.863 1 87.88 180 GLU A N 1
ATOM 1428 C CA . GLU A 1 180 ? 7.117 -31.859 4.754 1 87.88 180 GLU A CA 1
ATOM 1429 C C . GLU A 1 180 ? 5.867 -32.469 4.117 1 87.88 180 GLU A C 1
ATOM 1431 O O . GLU A 1 180 ? 4.953 -32.906 4.816 1 87.88 180 GLU A O 1
ATOM 1436 N N . ARG A 1 181 ? 5.898 -32.531 2.799 1 89.38 181 ARG A N 1
ATOM 1437 C CA . ARG A 1 181 ? 4.75 -33.031 2.059 1 89.38 181 ARG A CA 1
ATOM 1438 C C . ARG A 1 181 ? 5.051 -34.406 1.459 1 89.38 181 ARG A C 1
ATOM 1440 O O . ARG A 1 181 ? 4.168 -35.031 0.881 1 89.38 181 ARG A O 1
ATOM 1447 N N . LYS A 1 182 ? 6.266 -34.812 1.564 1 92.81 182 LYS A N 1
ATOM 1448 C CA . LYS A 1 182 ? 6.754 -36.062 0.991 1 92.81 182 LYS A CA 1
ATOM 1449 C C . LYS A 1 182 ? 6.352 -36.188 -0.476 1 92.81 182 LYS A C 1
ATOM 1451 O O . LYS A 1 182 ? 5.844 -37.219 -0.897 1 92.81 182 LYS A O 1
ATOM 1456 N N . ALA A 1 183 ? 6.516 -35.094 -1.195 1 94.19 183 ALA A N 1
ATOM 1457 C CA . ALA A 1 183 ? 6.102 -35.094 -2.596 1 94.19 183 ALA A CA 1
ATOM 1458 C C . ALA A 1 183 ? 6.891 -34.062 -3.389 1 94.19 183 ALA A C 1
ATOM 1460 O O . ALA A 1 183 ? 7.375 -33.062 -2.826 1 94.19 183 ALA A O 1
ATOM 1461 N N . ASP A 1 184 ? 6.992 -34.375 -4.66 1 95.75 184 ASP A N 1
ATOM 1462 C CA . ASP A 1 184 ? 7.551 -33.375 -5.574 1 95.75 184 ASP A CA 1
ATOM 1463 C C . ASP A 1 184 ? 6.512 -32.312 -5.938 1 95.75 184 ASP A C 1
ATOM 1465 O O . ASP A 1 184 ? 5.312 -32.625 -5.977 1 95.75 184 ASP A O 1
ATOM 1469 N N . ARG A 1 185 ? 7.039 -31.156 -6.137 1 97.75 185 ARG A N 1
ATOM 1470 C CA . ARG A 1 185 ? 6.23 -30.047 -6.613 1 97.75 185 ARG A CA 1
ATOM 1471 C C . ARG A 1 185 ? 6.898 -29.344 -7.793 1 97.75 185 ARG A C 1
ATOM 1473 O O . ARG A 1 185 ? 8.117 -29.391 -7.938 1 97.75 185 ARG A O 1
ATOM 1480 N N . LEU A 1 186 ? 6.09 -28.828 -8.656 1 98.5 186 LEU A N 1
ATOM 1481 C CA . LEU A 1 186 ? 6.52 -27.828 -9.633 1 98.5 186 LEU A CA 1
ATOM 1482 C C . LEU A 1 186 ? 6.137 -26.422 -9.195 1 98.5 186 LEU A C 1
ATOM 1484 O O . LEU A 1 186 ? 5.051 -26.219 -8.641 1 98.5 186 LEU A O 1
ATOM 1488 N N . THR A 1 187 ? 7.02 -25.422 -9.461 1 98.69 187 THR A N 1
ATOM 1489 C CA . THR A 1 187 ? 6.641 -24.078 -9.062 1 98.69 187 THR A CA 1
ATOM 1490 C C . THR A 1 187 ? 7.391 -23.047 -9.898 1 98.69 187 THR A C 1
ATOM 1492 O O . THR A 1 187 ? 8.562 -23.234 -10.234 1 98.69 187 THR A O 1
ATOM 1495 N N . LEU A 1 188 ? 6.68 -21.953 -10.258 1 98.81 188 LEU A N 1
ATOM 1496 C CA . LEU A 1 188 ? 7.371 -20.75 -10.695 1 98.81 188 LEU A CA 1
ATOM 1497 C C . LEU A 1 188 ? 8.328 -20.25 -9.617 1 98.81 188 LEU A C 1
ATOM 1499 O O . LEU A 1 188 ? 8.086 -20.453 -8.43 1 98.81 188 LEU A O 1
ATOM 1503 N N . THR A 1 189 ? 9.375 -19.609 -10.031 1 98.56 189 THR A N 1
ATOM 1504 C CA . THR A 1 189 ? 10.359 -19.094 -9.094 1 98.56 189 THR A CA 1
ATOM 1505 C C . THR A 1 189 ? 10.016 -17.672 -8.664 1 98.56 189 THR A C 1
ATOM 1507 O O . THR A 1 189 ? 9.188 -17.016 -9.297 1 98.56 189 THR A O 1
ATOM 1510 N N . LEU A 1 190 ? 10.672 -17.172 -7.605 1 98.06 190 LEU A N 1
ATOM 1511 C CA . LEU A 1 190 ? 10.383 -15.867 -7.031 1 98.06 190 LEU A CA 1
ATOM 1512 C C . LEU A 1 190 ? 10.656 -14.758 -8.039 1 98.06 190 LEU A C 1
ATOM 1514 O O . LEU A 1 190 ? 9.883 -13.805 -8.148 1 98.06 190 LEU A O 1
ATOM 1518 N N . PRO A 1 191 ? 11.75 -14.836 -8.844 1 98.06 191 PRO A N 1
ATOM 1519 C CA . PRO A 1 191 ? 11.969 -13.789 -9.844 1 98.06 191 PRO A CA 1
ATOM 1520 C C . PRO A 1 191 ? 10.812 -13.68 -10.844 1 98.06 191 PRO A C 1
ATOM 1522 O O . PRO A 1 191 ? 10.43 -12.57 -11.234 1 98.06 191 PRO A O 1
ATOM 1525 N N . VAL A 1 192 ? 10.234 -14.844 -11.211 1 98.62 192 VAL A N 1
ATOM 1526 C CA . VAL A 1 192 ? 9.117 -14.844 -12.148 1 98.62 192 VAL A CA 1
ATOM 1527 C C . VAL A 1 192 ? 7.891 -14.219 -11.492 1 98.62 192 VAL A C 1
ATOM 1529 O O . VAL A 1 192 ? 7.234 -13.352 -12.078 1 98.62 192 VAL A O 1
ATOM 1532 N N . ILE A 1 193 ? 7.633 -14.617 -10.258 1 98.62 193 ILE A N 1
ATOM 1533 C CA . ILE A 1 193 ? 6.473 -14.117 -9.523 1 98.62 193 ILE A CA 1
ATOM 1534 C C . ILE A 1 193 ? 6.602 -12.609 -9.328 1 98.62 193 ILE A C 1
ATOM 1536 O O . ILE A 1 193 ? 5.656 -11.859 -9.586 1 98.62 193 ILE A O 1
ATOM 1540 N N . ASN A 1 194 ? 7.738 -12.141 -9 1 97.88 194 ASN A N 1
ATOM 1541 C CA . ASN A 1 194 ? 7.953 -10.734 -8.656 1 97.88 194 ASN A CA 1
ATOM 1542 C C . ASN A 1 194 ? 8.062 -9.867 -9.906 1 97.88 194 ASN A C 1
ATOM 1544 O O . ASN A 1 194 ? 8.125 -8.641 -9.812 1 97.88 194 ASN A O 1
ATOM 1548 N N . ASN A 1 195 ? 8.047 -10.469 -11.094 1 98.19 195 ASN A N 1
ATOM 1549 C CA . ASN A 1 195 ? 8.047 -9.695 -12.328 1 98.19 195 ASN A CA 1
ATOM 1550 C C . ASN A 1 195 ? 6.637 -9.523 -12.883 1 98.19 195 ASN A C 1
ATOM 1552 O O . ASN A 1 195 ? 6.449 -8.93 -13.945 1 98.19 195 ASN A O 1
ATOM 1556 N N . SER A 1 196 ? 5.652 -10.086 -12.172 1 98.44 196 SER A N 1
ATOM 1557 C CA . SER A 1 196 ? 4.254 -9.969 -12.57 1 98.44 196 SER A CA 1
ATOM 1558 C C . SER A 1 196 ? 3.748 -8.539 -12.414 1 98.44 196 SER A C 1
ATOM 1560 O O . SER A 1 196 ? 4.203 -7.812 -11.523 1 98.44 196 SER A O 1
ATOM 1562 N N . ARG A 1 197 ? 2.779 -8.133 -13.266 1 98.19 197 ARG A N 1
ATOM 1563 C CA . ARG A 1 197 ? 2.164 -6.816 -13.164 1 98.19 197 ARG A CA 1
ATOM 1564 C C . ARG A 1 197 ? 1.297 -6.711 -11.914 1 98.19 197 ARG A C 1
ATOM 1566 O O . ARG A 1 197 ? 1.153 -5.629 -11.344 1 98.19 197 ARG A O 1
ATOM 1573 N N . CYS A 1 198 ? 0.72 -7.844 -11.531 1 98.56 198 CYS A N 1
ATOM 1574 C CA . CYS A 1 198 ? -0.126 -7.859 -10.344 1 98.56 198 CYS A CA 1
ATOM 1575 C C . CYS A 1 198 ? -0.085 -9.219 -9.664 1 98.56 198 CYS A C 1
ATOM 1577 O O . CYS A 1 198 ? -0.271 -10.25 -10.312 1 98.56 198 CYS A O 1
ATOM 1579 N N . CYS A 1 199 ? 0.24 -9.195 -8.414 1 98.81 199 CYS A N 1
ATOM 1580 C CA . CYS A 1 199 ? 0.122 -10.359 -7.547 1 98.81 199 CYS A CA 1
ATOM 1581 C C . CYS A 1 199 ? -0.997 -10.172 -6.527 1 98.81 199 CYS A C 1
ATOM 1583 O O . CYS A 1 199 ? -0.952 -9.242 -5.715 1 98.81 199 CYS A O 1
ATOM 1585 N N . MET A 1 200 ? -2.002 -11.023 -6.598 1 98.88 200 MET A N 1
ATOM 1586 C CA . MET A 1 200 ? -3.105 -10.945 -5.645 1 98.88 200 MET A CA 1
ATOM 1587 C C . MET A 1 200 ? -3.148 -12.188 -4.762 1 98.88 200 MET A C 1
ATOM 1589 O O . MET A 1 200 ? -3.318 -13.305 -5.258 1 98.88 200 MET A O 1
ATOM 1593 N N . PHE A 1 201 ? -2.977 -11.984 -3.496 1 98.88 201 PHE A N 1
ATOM 1594 C CA . PHE A 1 201 ? -3.143 -13.047 -2.516 1 98.88 201 PHE A CA 1
ATOM 1595 C C . PHE A 1 201 ? -4.598 -13.156 -2.076 1 98.88 201 PHE A C 1
ATOM 1597 O O . PHE A 1 201 ? -5.242 -12.148 -1.791 1 98.88 201 PHE A O 1
ATOM 1604 N N . LEU A 1 202 ? -5.133 -14.344 -2.053 1 98.88 202 LEU A N 1
ATOM 1605 C CA . LEU A 1 202 ? -6.383 -14.68 -1.379 1 98.88 202 LEU A CA 1
ATOM 1606 C C . LEU A 1 202 ? -6.117 -15.461 -0.096 1 98.88 202 LEU A C 1
ATOM 1608 O O . LEU A 1 202 ? -5.469 -16.5 -0.124 1 98.88 202 LEU A O 1
ATOM 1612 N N . VAL A 1 203 ? -6.578 -14.938 1.014 1 98.56 203 VAL A N 1
ATOM 1613 C CA . VAL A 1 203 ? -6.316 -15.586 2.295 1 98.56 203 VAL A CA 1
ATOM 1614 C C . VAL A 1 203 ? -7.605 -15.656 3.111 1 98.56 203 VAL A C 1
ATOM 1616 O O . VAL A 1 203 ? -8.242 -14.625 3.369 1 98.56 203 VAL A O 1
ATOM 1619 N N . THR A 1 204 ? -7.988 -16.859 3.506 1 97.75 204 THR A N 1
ATOM 1620 C CA . THR A 1 204 ? -9.219 -17.062 4.258 1 97.75 204 THR A CA 1
ATOM 1621 C C . THR A 1 204 ? -8.969 -17.953 5.477 1 97.75 204 THR A C 1
ATOM 1623 O O . THR A 1 204 ? -8.086 -18.812 5.453 1 97.75 204 THR A O 1
ATOM 1626 N N . GLY A 1 205 ? -9.773 -17.688 6.523 1 97.19 205 GLY A N 1
ATOM 1627 C CA . GLY A 1 205 ? -9.805 -18.594 7.656 1 97.19 205 GLY A CA 1
ATOM 1628 C C . GLY A 1 205 ? -8.984 -18.109 8.836 1 97.19 205 GLY A C 1
ATOM 1629 O O . GLY A 1 205 ? -7.898 -17.562 8.656 1 97.19 205 GLY A O 1
ATOM 1630 N N . LYS A 1 206 ? -9.516 -18.391 10.031 1 97.56 206 LYS A N 1
ATOM 1631 C CA . LYS A 1 206 ? -8.914 -17.891 11.266 1 97.56 206 LYS A CA 1
ATOM 1632 C C . LYS A 1 206 ? -7.531 -18.5 11.484 1 97.56 206 LYS A C 1
ATOM 1634 O O . LYS A 1 206 ? -6.664 -17.891 12.109 1 97.56 206 LYS A O 1
ATOM 1639 N N . GLU A 1 207 ? -7.371 -19.688 10.906 1 97.38 207 GLU A N 1
ATOM 1640 C CA . GLU A 1 207 ? -6.105 -20.391 11.102 1 97.38 207 GLU A CA 1
ATOM 1641 C C . GLU A 1 207 ? -4.957 -19.656 10.414 1 97.38 207 GLU A C 1
ATOM 1643 O O . GLU A 1 207 ? -3.787 -19.891 10.734 1 97.38 207 GLU A O 1
ATOM 1648 N N . LYS A 1 208 ? -5.25 -18.703 9.5 1 97.94 208 LYS A N 1
ATOM 1649 C CA . LYS A 1 208 ? -4.227 -17.984 8.75 1 97.94 208 LYS A CA 1
ATOM 1650 C C . LYS A 1 208 ? -3.82 -16.688 9.469 1 97.94 208 LYS A C 1
ATOM 1652 O O . LYS A 1 208 ? -2.881 -16.016 9.047 1 97.94 208 LYS A O 1
ATOM 1657 N N . HIS A 1 209 ? -4.453 -16.359 10.539 1 98.12 209 HIS A N 1
ATOM 1658 C CA . HIS A 1 209 ? -4.293 -15.047 11.141 1 98.12 209 HIS A CA 1
ATOM 1659 C C . HIS A 1 209 ? -2.85 -14.812 11.578 1 98.12 209 HIS A C 1
ATOM 1661 O O . HIS A 1 209 ? -2.27 -13.766 11.281 1 98.12 209 HIS A O 1
ATOM 1667 N N . GLN A 1 210 ? -2.307 -15.758 12.289 1 97.62 210 GLN A N 1
ATOM 1668 C CA . GLN A 1 210 ? -0.97 -15.57 12.844 1 97.62 210 GLN A CA 1
ATOM 1669 C C . GLN A 1 210 ? 0.062 -15.367 11.742 1 97.62 210 GLN A C 1
ATOM 1671 O O . GLN A 1 210 ? 0.869 -14.438 11.805 1 97.62 210 GLN A O 1
ATOM 1676 N N . VAL A 1 211 ? 0.024 -16.203 10.742 1 98.38 211 VAL A N 1
ATOM 1677 C CA . VAL A 1 211 ? 0.985 -16.109 9.648 1 98.38 211 VAL A CA 1
ATOM 1678 C C . VAL A 1 211 ? 0.718 -14.852 8.82 1 98.38 211 VAL A C 1
ATOM 1680 O O . VAL A 1 211 ? 1.653 -14.188 8.375 1 98.38 211 VAL A O 1
ATOM 1683 N N . LEU A 1 212 ? -0.536 -14.539 8.617 1 98.5 212 LEU A N 1
ATOM 1684 C CA . LEU A 1 212 ? -0.9 -13.328 7.895 1 98.5 212 LEU A CA 1
ATOM 1685 C C . LEU A 1 212 ? -0.361 -12.094 8.602 1 98.5 212 LEU A C 1
ATOM 1687 O O . LEU A 1 212 ? 0.177 -11.188 7.961 1 98.5 212 LEU A O 1
ATOM 1691 N N . SER A 1 213 ? -0.5 -12.062 9.914 1 97.69 213 SER A N 1
ATOM 1692 C CA . SER A 1 213 ? 0.036 -10.969 10.719 1 97.69 213 SER A CA 1
ATOM 1693 C C . SER A 1 213 ? 1.545 -10.836 10.531 1 97.69 213 SER A C 1
ATOM 1695 O O . SER A 1 213 ? 2.062 -9.727 10.391 1 97.69 213 SER A O 1
ATOM 1697 N N . GLN A 1 214 ? 2.199 -11.93 10.5 1 97.25 214 GLN A N 1
ATOM 1698 C CA . GLN A 1 214 ? 3.645 -11.922 10.305 1 97.25 214 GLN A CA 1
ATOM 1699 C C . GLN A 1 214 ? 4.008 -11.422 8.914 1 97.25 214 GLN A C 1
ATOM 1701 O O . GLN A 1 214 ? 4.918 -10.609 8.758 1 97.25 214 GLN A O 1
ATOM 1706 N N . VAL A 1 215 ? 3.307 -11.906 7.949 1 97.81 215 VAL A N 1
ATOM 1707 C CA . VAL A 1 215 ? 3.609 -11.586 6.559 1 97.81 215 VAL A CA 1
ATOM 1708 C C . VAL A 1 215 ? 3.34 -10.102 6.305 1 97.81 215 VAL A C 1
ATOM 1710 O O . VAL A 1 215 ? 4.051 -9.461 5.523 1 97.81 215 VAL A O 1
ATOM 1713 N N . LEU A 1 216 ? 2.408 -9.523 7.016 1 97.38 216 LEU A N 1
ATOM 1714 C CA . LEU A 1 216 ? 2.031 -8.133 6.805 1 97.38 216 LEU A CA 1
ATOM 1715 C C . LEU A 1 216 ? 2.74 -7.219 7.801 1 97.38 216 LEU A C 1
ATOM 1717 O O . LEU A 1 216 ? 2.418 -6.031 7.906 1 97.38 216 LEU A O 1
ATOM 1721 N N . ASP A 1 217 ? 3.633 -7.762 8.57 1 96 217 ASP A N 1
ATOM 1722 C CA . ASP A 1 217 ? 4.527 -6.902 9.336 1 96 217 ASP A CA 1
ATOM 1723 C C . ASP A 1 217 ? 5.527 -6.195 8.422 1 96 217 ASP A C 1
ATOM 1725 O O . ASP A 1 217 ? 6.598 -6.73 8.133 1 96 217 ASP A O 1
ATOM 1729 N N . LEU A 1 218 ? 5.266 -4.992 8.016 1 95.44 218 LEU A N 1
ATOM 1730 C CA . LEU A 1 218 ? 5.977 -4.27 6.973 1 95.44 218 LEU A CA 1
ATOM 1731 C C . LEU A 1 218 ? 7.324 -3.766 7.48 1 95.44 218 LEU A C 1
ATOM 1733 O O . LEU A 1 218 ? 8.188 -3.389 6.688 1 95.44 218 LEU A O 1
ATOM 1737 N N . LEU A 1 219 ? 7.492 -3.744 8.797 1 95.06 219 LEU A N 1
ATOM 1738 C CA . LEU A 1 219 ? 8.719 -3.213 9.383 1 95.06 219 LEU A CA 1
ATOM 1739 C C . LEU A 1 219 ? 9.758 -4.316 9.562 1 95.06 219 LEU A C 1
ATOM 1741 O O . LEU A 1 219 ? 10.953 -4.031 9.688 1 95.06 219 LEU A O 1
ATOM 1745 N N . ALA A 1 220 ? 9.352 -5.551 9.523 1 92.31 220 ALA A N 1
ATOM 1746 C CA . ALA A 1 220 ? 10.234 -6.684 9.773 1 92.31 220 ALA A CA 1
ATOM 1747 C C . ALA A 1 220 ? 10.93 -7.129 8.492 1 92.31 220 ALA A C 1
ATOM 1749 O O . ALA A 1 220 ? 10.398 -6.953 7.391 1 92.31 220 ALA A O 1
ATOM 1750 N N . GLU A 1 221 ? 12.109 -7.691 8.625 1 91.06 221 GLU A N 1
ATOM 1751 C CA . GLU A 1 221 ? 12.766 -8.352 7.5 1 91.06 221 GLU A CA 1
ATOM 1752 C C . GLU A 1 221 ? 11.977 -9.57 7.039 1 91.06 221 GLU A C 1
ATOM 1754 O O . GLU A 1 221 ? 11.523 -10.375 7.863 1 91.06 221 GLU A O 1
ATOM 1759 N N . PRO A 1 222 ? 11.875 -9.703 5.773 1 94 222 PRO A N 1
ATOM 1760 C CA . PRO A 1 222 ? 11.109 -10.844 5.277 1 94 222 PRO A CA 1
ATOM 1761 C C . PRO A 1 222 ? 11.805 -12.18 5.531 1 94 222 PRO A C 1
ATOM 1763 O O . PRO A 1 222 ? 12.977 -12.336 5.199 1 94 222 PRO A O 1
ATOM 1766 N N . THR A 1 223 ? 11.094 -13.117 6.129 1 95.12 223 THR A N 1
ATOM 1767 C CA . THR A 1 223 ? 11.633 -14.445 6.391 1 95.12 223 THR A CA 1
ATOM 1768 C C . THR A 1 223 ? 10.766 -15.523 5.734 1 95.12 223 THR A C 1
ATOM 1770 O O . THR A 1 223 ? 11.234 -16.641 5.484 1 95.12 223 THR A O 1
ATOM 1773 N N . LEU A 1 224 ? 9.531 -15.219 5.445 1 97.69 224 LEU A N 1
ATOM 1774 C CA . LEU A 1 224 ? 8.602 -16.156 4.836 1 97.69 224 LEU A CA 1
ATOM 1775 C C . LEU A 1 224 ? 8.469 -15.898 3.34 1 97.69 224 LEU A C 1
ATOM 1777 O O . LEU A 1 224 ? 8.5 -14.75 2.9 1 97.69 224 LEU A O 1
ATOM 1781 N N . PRO A 1 225 ? 8.266 -16.922 2.525 1 98.19 225 PRO A N 1
ATOM 1782 C CA . PRO A 1 225 ? 8.156 -16.766 1.074 1 98.19 225 PRO A CA 1
ATOM 1783 C C . PRO A 1 225 ? 7.074 -15.758 0.674 1 98.19 225 PRO A C 1
ATOM 1785 O O . PRO A 1 225 ? 7.297 -14.922 -0.205 1 98.19 225 PRO A O 1
ATOM 1788 N N . ALA A 1 226 ? 5.938 -15.805 1.334 1 98.38 226 ALA A N 1
ATOM 1789 C CA . ALA A 1 226 ? 4.863 -14.875 0.996 1 98.38 226 ALA A CA 1
ATOM 1790 C C . ALA A 1 226 ? 5.297 -13.43 1.215 1 98.38 226 ALA A C 1
ATOM 1792 O O . ALA A 1 226 ? 4.848 -12.531 0.507 1 98.38 226 ALA A O 1
ATOM 1793 N N . GLN A 1 227 ? 6.176 -13.141 2.17 1 96.62 227 GLN A N 1
ATOM 1794 C CA . GLN A 1 227 ? 6.703 -11.812 2.441 1 96.62 227 GLN A CA 1
ATOM 1795 C C . GLN A 1 227 ? 7.684 -11.375 1.354 1 96.62 227 GLN A C 1
ATOM 1797 O O . GLN A 1 227 ? 8.023 -10.195 1.252 1 96.62 227 GLN A O 1
ATOM 1802 N N . MET A 1 228 ? 8.195 -12.344 0.626 1 96.62 228 MET A N 1
ATOM 1803 C CA . MET A 1 228 ? 9.234 -12.062 -0.361 1 96.62 228 MET A CA 1
ATOM 1804 C C . MET A 1 228 ? 8.625 -11.789 -1.732 1 96.62 228 MET A C 1
ATOM 1806 O O . MET A 1 228 ? 9.336 -11.477 -2.684 1 96.62 228 MET A O 1
ATOM 1810 N N . VAL A 1 229 ? 7.27 -11.984 -1.807 1 97.56 229 VAL A N 1
ATOM 1811 C CA . VAL A 1 229 ? 6.559 -11.508 -2.99 1 97.56 229 VAL A CA 1
ATOM 1812 C C . VAL A 1 229 ? 6.43 -9.992 -2.943 1 97.56 229 VAL A C 1
ATOM 1814 O O . VAL A 1 229 ? 5.617 -9.453 -2.188 1 97.56 229 VAL A O 1
ATOM 1817 N N . ARG A 1 230 ? 7.238 -9.359 -3.727 1 94.69 230 ARG A N 1
ATOM 1818 C CA . ARG A 1 230 ? 7.348 -7.902 -3.82 1 94.69 230 ARG A CA 1
ATOM 1819 C C . ARG A 1 230 ? 7.555 -7.461 -5.266 1 94.69 230 ARG A C 1
ATOM 1821 O O . ARG A 1 230 ? 8.664 -7.102 -5.656 1 94.69 230 ARG A O 1
ATOM 1828 N N . PRO A 1 231 ? 6.5 -7.43 -5.969 1 94 231 PRO A N 1
ATOM 1829 C CA . PRO A 1 231 ? 6.676 -7.031 -7.367 1 94 231 PRO A CA 1
ATOM 1830 C C . PRO A 1 231 ? 7.309 -5.648 -7.512 1 94 231 PRO A C 1
ATOM 1832 O O . PRO A 1 231 ? 6.812 -4.672 -6.945 1 94 231 PRO A O 1
ATOM 1835 N N . GLY A 1 232 ? 8.398 -5.547 -8.219 1 84.12 232 GLY A N 1
ATOM 1836 C CA . GLY A 1 232 ? 9.141 -4.309 -8.391 1 84.12 232 GLY A CA 1
ATOM 1837 C C . GLY A 1 232 ? 8.305 -3.203 -9.016 1 84.12 232 GLY A C 1
ATOM 1838 O O . GLY A 1 232 ? 8.164 -2.125 -8.43 1 84.12 232 GLY A O 1
ATOM 1839 N N . VAL A 1 233 ? 7.746 -3.406 -10.195 1 84.75 233 VAL A N 1
ATOM 1840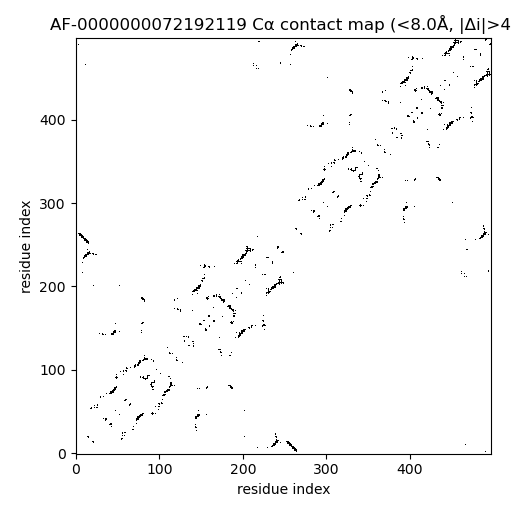 C CA . VAL A 1 233 ? 6.934 -2.428 -10.914 1 84.75 233 VAL A CA 1
ATOM 1841 C C . VAL A 1 233 ? 5.488 -2.912 -10.984 1 84.75 233 VAL A C 1
ATOM 1843 O O . VAL A 1 233 ? 4.672 -2.346 -11.719 1 84.75 233 VAL A O 1
ATOM 1846 N N . GLY A 1 234 ? 5.098 -3.781 -10.102 1 93.31 234 GLY A N 1
ATOM 1847 C CA . GLY A 1 234 ? 3.744 -4.312 -10.133 1 93.31 234 GLY A CA 1
ATOM 1848 C C . GLY A 1 234 ? 2.99 -4.082 -8.836 1 93.31 234 GLY A C 1
ATOM 1849 O O . GLY A 1 234 ? 3.51 -3.453 -7.91 1 93.31 234 GLY A O 1
ATOM 1850 N N . ASP A 1 235 ? 1.702 -4.551 -8.875 1 96 235 ASP A N 1
ATOM 1851 C CA . ASP A 1 235 ? 0.826 -4.395 -7.719 1 96 235 ASP A CA 1
ATOM 1852 C C . ASP A 1 235 ? 0.844 -5.641 -6.84 1 96 235 ASP A C 1
ATOM 1854 O O . ASP A 1 235 ? 0.902 -6.766 -7.348 1 96 235 ASP A O 1
ATOM 1858 N N . LEU A 1 236 ? 0.91 -5.398 -5.574 1 98.44 236 LEU A N 1
ATOM 1859 C CA . LEU A 1 236 ? 0.7 -6.445 -4.582 1 98.44 236 LEU A CA 1
ATOM 1860 C C . LEU A 1 236 ? -0.6 -6.215 -3.816 1 98.44 236 LEU A C 1
ATOM 1862 O O . LEU A 1 236 ? -0.752 -5.199 -3.131 1 98.44 236 LEU A O 1
ATOM 1866 N N . ILE A 1 237 ? -1.535 -7.137 -3.957 1 98.69 237 ILE A N 1
ATOM 1867 C CA . ILE A 1 237 ? -2.863 -6.98 -3.373 1 98.69 237 ILE A CA 1
ATOM 1868 C C . ILE A 1 237 ? -3.176 -8.18 -2.475 1 98.69 237 ILE A C 1
ATOM 1870 O O . ILE A 1 237 ? -2.994 -9.328 -2.879 1 98.69 237 ILE A O 1
ATOM 1874 N N . TRP A 1 238 ? -3.572 -7.871 -1.283 1 98.75 238 TRP A N 1
ATOM 1875 C CA . TRP A 1 238 ? -4.086 -8.891 -0.37 1 98.75 238 TRP A CA 1
ATOM 1876 C C . TRP A 1 238 ? -5.598 -8.758 -0.205 1 98.75 238 TRP A C 1
ATOM 1878 O O . TRP A 1 238 ? -6.094 -7.707 0.213 1 98.75 238 TRP A O 1
ATOM 1888 N N . VAL A 1 239 ? -6.34 -9.734 -0.568 1 98.75 239 VAL A N 1
ATOM 1889 C CA . VAL A 1 239 ? -7.773 -9.82 -0.304 1 98.75 239 VAL A CA 1
ATOM 1890 C C . VAL A 1 239 ? -8.047 -10.914 0.727 1 98.75 239 VAL A C 1
ATOM 1892 O O . VAL A 1 239 ? -7.812 -12.094 0.461 1 98.75 239 VAL A O 1
ATOM 1895 N N . VAL A 1 240 ? -8.516 -10.539 1.885 1 98.31 240 VAL A N 1
ATOM 1896 C CA . VAL A 1 240 ? -8.602 -11.461 3.008 1 98.31 240 VAL A CA 1
ATOM 1897 C C . VAL A 1 240 ? -10 -11.414 3.615 1 98.31 240 VAL A C 1
ATOM 1899 O O . VAL A 1 240 ? -10.703 -10.406 3.486 1 98.31 240 VAL A O 1
ATOM 1902 N N . ASP A 1 241 ? -10.445 -12.516 4.207 1 97.56 241 ASP A N 1
ATOM 1903 C CA . ASP A 1 241 ? -11.719 -12.461 4.922 1 97.56 241 ASP A CA 1
ATOM 1904 C C . ASP A 1 241 ? -11.516 -12.055 6.379 1 97.56 241 ASP A C 1
ATOM 1906 O O . ASP A 1 241 ? -10.391 -12.039 6.875 1 97.56 241 ASP A O 1
ATOM 1910 N N . GLU A 1 242 ? -12.594 -11.727 7.016 1 96.75 242 GLU A N 1
ATOM 1911 C CA . GLU A 1 242 ? -12.547 -11.234 8.391 1 96.75 242 GLU A CA 1
ATOM 1912 C C . GLU A 1 242 ? -11.953 -12.281 9.328 1 96.75 242 GLU A C 1
ATOM 1914 O O . GLU A 1 242 ? -11.234 -11.945 10.273 1 96.75 242 GLU A O 1
ATOM 1919 N N . ALA A 1 243 ? -12.258 -13.57 9.078 1 97.56 243 ALA A N 1
ATOM 1920 C CA . ALA A 1 243 ? -11.727 -14.641 9.914 1 97.56 243 ALA A CA 1
ATOM 1921 C C . ALA A 1 243 ? -10.203 -14.656 9.883 1 97.56 243 ALA A C 1
ATOM 1923 O O . ALA A 1 243 ? -9.547 -14.758 10.922 1 97.56 243 ALA A O 1
ATOM 1924 N N . ALA A 1 244 ? -9.617 -14.5 8.719 1 97.69 244 ALA A N 1
ATOM 1925 C CA . ALA A 1 244 ? -8.164 -14.453 8.586 1 97.69 244 ALA A CA 1
ATOM 1926 C C . ALA A 1 244 ? -7.602 -13.18 9.211 1 97.69 244 ALA A C 1
ATOM 1928 O O . ALA A 1 244 ? -6.527 -13.203 9.82 1 97.69 244 ALA A O 1
ATOM 1929 N N . ALA A 1 245 ? -8.297 -12.07 9.086 1 96.94 245 ALA A N 1
ATOM 1930 C CA . ALA A 1 245 ? -7.812 -10.773 9.555 1 96.94 245 ALA A CA 1
ATOM 1931 C C . ALA A 1 245 ? -7.805 -10.703 11.078 1 96.94 245 ALA A C 1
ATOM 1933 O O . ALA A 1 245 ? -6.898 -10.117 11.672 1 96.94 245 ALA A O 1
ATOM 1934 N N . THR A 1 246 ? -8.797 -11.367 11.727 1 96 246 THR A N 1
ATOM 1935 C CA . THR A 1 246 ? -8.992 -11.141 13.156 1 96 246 THR A CA 1
ATOM 1936 C C . THR A 1 246 ? -8.57 -12.367 13.961 1 96 246 THR A C 1
ATOM 1938 O O . THR A 1 246 ? -8.367 -12.273 15.172 1 96 246 THR A O 1
ATOM 1941 N N . GLY A 1 247 ? -8.492 -13.484 13.297 1 96.38 247 GLY A N 1
ATOM 1942 C CA . GLY A 1 247 ? -8.242 -14.727 14 1 96.38 247 GLY A CA 1
ATOM 1943 C C . GLY A 1 247 ? -9.461 -15.258 14.734 1 96.38 247 GLY A C 1
ATOM 1944 O O . GLY A 1 247 ? -9.344 -16.094 15.633 1 96.38 247 GLY A O 1
ATOM 1945 N N . GLN A 1 248 ? -10.617 -14.688 14.352 1 92.62 248 GLN A N 1
ATOM 1946 C CA . GLN A 1 248 ? -11.883 -15.07 14.969 1 92.62 248 GLN A CA 1
ATOM 1947 C C . GLN A 1 248 ? -12.906 -15.484 13.922 1 92.62 248 GLN A C 1
ATOM 1949 O O . GLN A 1 248 ? -12.812 -15.086 12.758 1 92.62 248 GLN A O 1
ATOM 1954 N N . ASP A 1 249 ? -13.859 -16.406 14.258 1 83.81 249 ASP A N 1
ATOM 1955 C CA . ASP A 1 249 ? -14.891 -16.875 13.336 1 83.81 249 ASP A CA 1
ATOM 1956 C C . ASP A 1 249 ? -15.922 -15.773 13.062 1 83.81 249 ASP A C 1
ATOM 1958 O O . ASP A 1 249 ? -16.203 -14.945 13.93 1 83.81 249 ASP A O 1
ATOM 1962 N N . MET B 1 1 ? -23 -5.027 14.125 1 31.52 1 MET B N 1
ATOM 1963 C CA . MET B 1 1 ? -22.203 -4.02 13.43 1 31.52 1 MET B CA 1
ATOM 1964 C C . MET B 1 1 ? -21.656 -4.566 12.117 1 31.52 1 MET B C 1
ATOM 1966 O O . MET B 1 1 ? -20.953 -5.574 12.109 1 31.52 1 MET B O 1
ATOM 1970 N N . LYS B 1 2 ? -22.438 -4.555 11.008 1 41.97 2 LYS B N 1
ATOM 1971 C CA . LYS B 1 2 ? -22.203 -5.09 9.672 1 41.97 2 LYS B CA 1
ATOM 1972 C C . LYS B 1 2 ? -20.719 -5.012 9.297 1 41.97 2 LYS B C 1
ATOM 1974 O O . LYS B 1 2 ? -20.141 -3.924 9.281 1 41.97 2 LYS B O 1
ATOM 1979 N N . ALA B 1 3 ? -19.938 -5.988 9.641 1 48.69 3 ALA B N 1
ATOM 1980 C CA . ALA B 1 3 ? -18.484 -5.988 9.508 1 48.69 3 ALA B CA 1
ATOM 1981 C C . ALA B 1 3 ? -18.062 -5.383 8.172 1 48.69 3 ALA B C 1
ATOM 1983 O O . ALA B 1 3 ? -18.297 -5.969 7.109 1 48.69 3 ALA B O 1
ATOM 1984 N N . ARG B 1 4 ? -17.984 -3.996 8.047 1 63.16 4 ARG B N 1
ATOM 1985 C CA . ARG B 1 4 ? -17.734 -3.18 6.867 1 63.16 4 ARG B CA 1
ATOM 1986 C C . ARG B 1 4 ? -16.406 -3.547 6.227 1 63.16 4 ARG B C 1
ATOM 1988 O O . ARG B 1 4 ? -15.438 -3.863 6.926 1 63.16 4 ARG B O 1
ATOM 1995 N N . SER B 1 5 ? -16.422 -4.023 5.035 1 81.31 5 SER B N 1
ATOM 1996 C CA . SER B 1 5 ? -15.273 -4.129 4.145 1 81.31 5 SER B CA 1
ATOM 1997 C C . SER B 1 5 ? -14.367 -2.912 4.27 1 81.31 5 SER B C 1
ATOM 1999 O O . SER B 1 5 ? -14.844 -1.789 4.441 1 81.31 5 SER B O 1
ATOM 2001 N N . ARG B 1 6 ? -13.172 -3.223 4.621 1 88.5 6 ARG B N 1
ATOM 2002 C CA . ARG B 1 6 ? -12.227 -2.111 4.672 1 88.5 6 ARG B CA 1
ATOM 2003 C C . ARG B 1 6 ? -11.055 -2.35 3.73 1 88.5 6 ARG B C 1
ATOM 2005 O O . ARG B 1 6 ? -10.68 -3.496 3.467 1 88.5 6 ARG B O 1
ATOM 2012 N N . SER B 1 7 ? -10.57 -1.284 3.15 1 92.44 7 SER B N 1
ATOM 2013 C CA . SER B 1 7 ? -9.438 -1.313 2.23 1 92.44 7 SER B CA 1
ATOM 2014 C C . SER B 1 7 ? -8.375 -0.294 2.627 1 92.44 7 SER B C 1
ATOM 2016 O O . SER B 1 7 ? -8.703 0.813 3.061 1 92.44 7 SER B O 1
ATOM 2018 N N . ILE B 1 8 ? -7.16 -0.721 2.52 1 92.06 8 ILE B N 1
ATOM 2019 C CA . ILE B 1 8 ? -6.039 0.175 2.773 1 92.06 8 ILE B CA 1
ATOM 2020 C C . ILE B 1 8 ? -5.008 0.041 1.656 1 92.06 8 ILE B C 1
ATOM 2022 O O . ILE B 1 8 ? -4.707 -1.068 1.21 1 92.06 8 ILE B O 1
ATOM 2026 N N . HIS B 1 9 ? -4.57 1.084 1.11 1 94.06 9 HIS B N 1
ATOM 2027 C CA . HIS B 1 9 ? -3.512 1.168 0.112 1 94.06 9 HIS B CA 1
ATOM 2028 C C . HIS B 1 9 ? -2.389 2.092 0.576 1 94.06 9 HIS B C 1
ATOM 2030 O O . HIS B 1 9 ? -2.631 3.258 0.894 1 94.06 9 HIS B O 1
ATOM 2036 N N . LEU B 1 10 ? -1.141 1.479 0.693 1 96.31 10 LEU B N 1
ATOM 2037 C CA . LEU B 1 10 ? -0.073 2.338 1.194 1 96.31 10 LEU B CA 1
ATOM 2038 C C . LEU B 1 10 ? 1.285 1.873 0.679 1 96.31 10 LEU B C 1
ATOM 2040 O O . LEU B 1 10 ? 1.408 0.766 0.15 1 96.31 10 LEU B O 1
ATOM 2044 N N . SER B 1 11 ? 2.24 2.811 0.738 1 96.75 11 SER B N 1
ATOM 2045 C CA . SER B 1 11 ? 3.656 2.525 0.526 1 96.75 11 SER B CA 1
ATOM 2046 C C . SER B 1 11 ? 4.473 2.807 1.784 1 96.75 11 SER B C 1
ATOM 2048 O O . SER B 1 11 ? 4.207 3.777 2.496 1 96.75 11 SER B O 1
ATOM 2050 N N . VAL B 1 12 ? 5.371 1.935 2.047 1 97.31 12 VAL B N 1
ATOM 2051 C CA . VAL B 1 12 ? 6.324 2.143 3.133 1 97.31 12 VAL B CA 1
ATOM 2052 C C . VAL B 1 12 ? 7.746 2.133 2.58 1 97.31 12 VAL B C 1
ATOM 2054 O O . VAL B 1 12 ? 8.141 1.193 1.887 1 97.31 12 VAL B O 1
ATOM 2057 N N . HIS B 1 13 ? 8.484 3.174 2.83 1 97.69 13 HIS B N 1
ATOM 2058 C CA . HIS B 1 13 ? 9.898 3.281 2.5 1 97.69 13 HIS B CA 1
ATOM 2059 C C . HIS B 1 13 ? 10.758 3.326 3.758 1 97.69 13 HIS B C 1
ATOM 2061 O O . HIS B 1 13 ? 10.578 4.203 4.605 1 97.69 13 HIS B O 1
ATOM 2067 N N . ILE B 1 14 ? 11.695 2.451 3.889 1 97.44 14 ILE B N 1
ATOM 2068 C CA . ILE B 1 14 ? 12.602 2.41 5.031 1 97.44 14 ILE B CA 1
ATOM 2069 C C . ILE B 1 14 ? 14.016 2.756 4.582 1 97.44 14 ILE B C 1
ATOM 2071 O O . ILE B 1 14 ? 14.562 2.123 3.672 1 97.44 14 ILE B O 1
ATOM 2075 N N . HIS B 1 15 ? 14.57 3.734 5.207 1 97.5 15 HIS B N 1
ATOM 2076 C CA . HIS B 1 15 ? 15.906 4.195 4.84 1 97.5 15 HIS B CA 1
ATOM 2077 C C . HIS B 1 15 ? 16.828 4.211 6.051 1 97.5 15 HIS B C 1
ATOM 2079 O O . HIS B 1 15 ? 16.375 4.195 7.191 1 97.5 15 HIS B O 1
ATOM 2085 N N . LYS B 1 16 ? 18.141 4.266 5.824 1 96.44 16 LYS B N 1
ATOM 2086 C CA . LYS B 1 16 ? 19.156 4.02 6.84 1 96.44 16 LYS B CA 1
ATOM 2087 C C . LYS B 1 16 ? 19.125 5.098 7.922 1 96.44 16 LYS B C 1
ATOM 2089 O O . LYS B 1 16 ? 19.328 4.805 9.102 1 96.44 16 LYS B O 1
ATOM 2094 N N . ASP B 1 17 ? 18.906 6.387 7.523 1 96.5 17 ASP B N 1
ATOM 2095 C CA . ASP B 1 17 ? 18.938 7.512 8.453 1 96.5 17 ASP B CA 1
ATOM 2096 C C . ASP B 1 17 ? 18.047 8.648 7.977 1 96.5 17 ASP B C 1
ATOM 2098 O O . ASP B 1 17 ? 17.469 8.586 6.883 1 96.5 17 ASP B O 1
ATOM 2102 N N . PRO B 1 18 ? 17.891 9.633 8.828 1 96.94 18 PRO B N 1
ATOM 2103 C CA . PRO B 1 18 ? 16.984 10.734 8.484 1 96.94 18 PRO B CA 1
ATOM 2104 C C . PRO B 1 18 ? 17.391 11.438 7.191 1 96.94 18 PRO B C 1
ATOM 2106 O O . PRO B 1 18 ? 16.516 11.914 6.449 1 96.94 18 PRO B O 1
ATOM 2109 N N . ALA B 1 19 ? 18.656 11.531 6.879 1 97.38 19 ALA B N 1
ATOM 2110 C CA . ALA B 1 19 ? 19.094 12.18 5.648 1 97.38 19 ALA B CA 1
ATOM 2111 C C . ALA B 1 19 ? 18.641 11.406 4.418 1 97.38 19 ALA B C 1
ATOM 2113 O O . ALA B 1 19 ? 18.141 11.992 3.457 1 97.38 19 ALA B O 1
ATOM 2114 N N . ALA B 1 20 ? 18.828 10.109 4.469 1 97.62 20 ALA B N 1
ATOM 2115 C CA . ALA B 1 20 ? 18.375 9.258 3.371 1 97.62 20 ALA B CA 1
ATOM 2116 C C . ALA B 1 20 ? 16.844 9.289 3.248 1 97.62 20 ALA B C 1
ATOM 2118 O O . ALA B 1 20 ? 16.312 9.266 2.139 1 97.62 20 ALA B O 1
ATOM 2119 N N . MET B 1 21 ? 16.234 9.32 4.379 1 97.06 21 MET B N 1
ATOM 2120 C CA . MET B 1 21 ? 14.773 9.461 4.406 1 97.06 21 MET B CA 1
ATOM 2121 C C . MET B 1 21 ? 14.344 10.758 3.73 1 97.06 21 MET B C 1
ATOM 2123 O O . MET B 1 21 ? 13.414 10.758 2.918 1 97.06 21 MET B O 1
ATOM 2127 N N . ALA B 1 22 ? 15.016 11.797 4.016 1 98.12 22 ALA B N 1
ATOM 2128 C CA . ALA B 1 22 ? 14.711 13.102 3.438 1 98.12 22 ALA B CA 1
ATOM 2129 C C . ALA B 1 22 ? 14.891 13.094 1.923 1 98.12 22 ALA B C 1
ATOM 2131 O O . ALA B 1 22 ? 14.094 13.688 1.191 1 98.12 22 ALA B O 1
ATOM 2132 N N . GLU B 1 23 ? 15.906 12.438 1.478 1 97.94 23 GLU B N 1
ATOM 2133 C CA . GLU B 1 23 ? 16.156 12.328 0.043 1 97.94 23 GLU B CA 1
ATOM 2134 C C . GLU B 1 23 ? 15 11.625 -0.667 1 97.94 23 GLU B C 1
ATOM 2136 O O . GLU B 1 23 ? 14.516 12.109 -1.693 1 97.94 23 GLU B O 1
ATOM 2141 N N . ARG B 1 24 ? 14.57 10.555 -0.073 1 98.06 24 ARG B N 1
ATOM 2142 C CA . ARG B 1 24 ? 13.438 9.836 -0.654 1 98.06 24 ARG B CA 1
ATOM 2143 C C . ARG B 1 24 ? 12.188 10.703 -0.647 1 98.06 24 ARG B C 1
ATOM 2145 O O . ARG B 1 24 ? 11.469 10.773 -1.649 1 98.06 24 ARG B O 1
ATOM 2152 N N . ALA B 1 25 ? 11.961 11.352 0.45 1 98.62 25 ALA B N 1
ATOM 2153 C CA . ALA B 1 25 ? 10.797 12.219 0.584 1 98.62 25 ALA B CA 1
ATOM 2154 C C . ALA B 1 25 ? 10.82 13.344 -0.448 1 98.62 25 ALA B C 1
ATOM 2156 O O . ALA B 1 25 ? 9.797 13.672 -1.04 1 98.62 25 ALA B O 1
ATOM 2157 N N . ALA B 1 26 ? 11.984 13.891 -0.693 1 98.69 26 ALA B N 1
ATOM 2158 C CA . ALA B 1 26 ? 12.141 14.977 -1.661 1 98.69 26 ALA B CA 1
ATOM 2159 C C . ALA B 1 26 ? 11.781 14.508 -3.07 1 98.69 26 ALA B C 1
ATOM 2161 O O . ALA B 1 26 ? 11.117 15.227 -3.82 1 98.69 26 ALA B O 1
ATOM 2162 N N . HIS B 1 27 ? 12.219 13.32 -3.416 1 98.38 27 HIS B N 1
ATOM 2163 C CA . HIS B 1 27 ? 11.914 12.773 -4.738 1 98.38 27 HIS B CA 1
ATOM 2164 C C . HIS B 1 27 ? 10.422 12.531 -4.906 1 98.38 27 HIS B C 1
ATOM 2166 O O . HIS B 1 27 ? 9.852 12.828 -5.961 1 98.38 27 HIS B O 1
ATOM 2172 N N . ILE B 1 28 ? 9.828 12.047 -3.859 1 98.25 28 ILE B N 1
ATOM 2173 C CA . ILE B 1 28 ? 8.391 11.797 -3.906 1 98.25 28 ILE B CA 1
ATOM 2174 C C . ILE B 1 28 ? 7.641 13.117 -4.062 1 98.25 28 ILE B C 1
ATOM 2176 O O . ILE B 1 28 ? 6.75 13.234 -4.906 1 98.25 28 ILE B O 1
ATOM 2180 N N . LEU B 1 29 ? 8.023 14.078 -3.281 1 98.69 29 LEU B N 1
ATOM 2181 C CA . LEU B 1 29 ? 7.414 15.398 -3.318 1 98.69 29 LEU B CA 1
ATOM 2182 C C . LEU B 1 29 ? 7.586 16.031 -4.691 1 98.69 29 LEU B C 1
ATOM 2184 O O . LEU B 1 29 ? 6.629 16.578 -5.254 1 98.69 29 LEU B O 1
ATOM 2188 N N . ALA B 1 30 ? 8.75 15.961 -5.25 1 98.56 30 ALA B N 1
ATOM 2189 C CA . ALA B 1 30 ? 9.047 16.578 -6.543 1 98.56 30 ALA B CA 1
ATOM 2190 C C . ALA B 1 30 ? 8.203 15.953 -7.652 1 98.56 30 ALA B C 1
ATOM 2192 O O . ALA B 1 30 ? 7.711 16.656 -8.531 1 98.56 30 ALA B O 1
ATOM 2193 N N . ALA B 1 31 ? 8.062 14.695 -7.609 1 98.25 31 ALA B N 1
ATOM 2194 C CA . ALA B 1 31 ? 7.246 14.016 -8.609 1 98.25 31 ALA B CA 1
ATOM 2195 C C . ALA B 1 31 ? 5.785 14.445 -8.516 1 98.25 31 ALA B C 1
ATOM 2197 O O . ALA B 1 31 ? 5.145 14.719 -9.531 1 98.25 31 ALA B O 1
ATOM 2198 N N . ALA B 1 32 ? 5.293 14.516 -7.297 1 98.44 32 ALA B N 1
ATOM 2199 C CA . ALA B 1 32 ? 3.916 14.953 -7.082 1 98.44 32 ALA B CA 1
ATOM 2200 C C . ALA B 1 32 ? 3.729 16.406 -7.543 1 98.44 32 ALA B C 1
ATOM 2202 O O . ALA B 1 32 ? 2.695 16.734 -8.125 1 98.44 32 ALA B O 1
ATOM 2203 N N . CYS B 1 33 ? 4.68 17.188 -7.242 1 98.62 33 CYS B N 1
ATOM 2204 C CA . CYS B 1 33 ? 4.652 18.594 -7.641 1 98.62 33 CYS B CA 1
ATOM 2205 C C . CYS B 1 33 ? 4.602 18.719 -9.156 1 98.62 33 CYS B C 1
ATOM 2207 O O . CYS B 1 33 ? 3.783 19.469 -9.688 1 98.62 33 CYS B O 1
ATOM 2209 N N . GLU B 1 34 ? 5.441 18 -9.836 1 98.25 34 GLU B N 1
ATOM 2210 C CA . GLU B 1 34 ? 5.477 18.016 -11.297 1 98.25 34 GLU B CA 1
ATOM 2211 C C . GLU B 1 34 ? 4.125 17.625 -11.883 1 98.25 34 GLU B C 1
ATOM 2213 O O . GLU B 1 34 ? 3.615 18.312 -12.781 1 98.25 34 GLU B O 1
ATOM 2218 N N . GLU B 1 35 ? 3.584 16.656 -11.359 1 98.06 35 GLU B N 1
ATOM 2219 C CA . GLU B 1 35 ? 2.289 16.188 -11.836 1 98.06 35 GLU B CA 1
ATOM 2220 C C . GLU B 1 35 ? 1.199 17.219 -11.602 1 98.06 35 GLU B C 1
ATOM 2222 O O . GLU B 1 35 ? 0.396 17.5 -12.492 1 98.06 35 GLU B O 1
ATOM 2227 N N . ALA B 1 36 ? 1.146 17.75 -10.422 1 98.62 36 ALA B N 1
ATOM 2228 C CA . ALA B 1 36 ? 0.123 18.719 -10.047 1 98.62 36 ALA B CA 1
ATOM 2229 C C . ALA B 1 36 ? 0.218 19.969 -10.914 1 98.62 36 ALA B C 1
ATOM 2231 O O . ALA B 1 36 ? -0.797 20.484 -11.406 1 98.62 36 ALA B O 1
ATOM 2232 N N . VAL B 1 37 ? 1.403 20.453 -11.133 1 98.5 37 VAL B N 1
ATOM 2233 C CA . VAL B 1 37 ? 1.616 21.672 -11.914 1 98.5 37 VAL B CA 1
ATOM 2234 C C . VAL B 1 37 ? 1.246 21.422 -13.375 1 98.5 37 VAL B C 1
ATOM 2236 O O . VAL B 1 37 ? 0.641 22.281 -14.023 1 98.5 37 VAL B O 1
ATOM 2239 N N . ALA B 1 38 ? 1.578 20.25 -13.883 1 98.31 38 ALA B N 1
ATOM 2240 C CA . ALA B 1 38 ? 1.229 19.906 -15.258 1 98.31 38 ALA B CA 1
ATOM 2241 C C . ALA B 1 38 ? -0.283 19.828 -15.438 1 98.31 38 ALA B C 1
ATOM 2243 O O . ALA B 1 38 ? -0.821 20.281 -16.453 1 98.31 38 ALA B O 1
ATOM 2244 N N . GLU B 1 39 ? -0.941 19.312 -14.43 1 97.94 39 GLU B N 1
ATOM 2245 C CA . GLU B 1 39 ? -2.367 19.031 -14.555 1 97.94 39 GLU B CA 1
ATOM 2246 C C . GLU B 1 39 ? -3.211 20.25 -14.211 1 97.94 39 GLU B C 1
ATOM 2248 O O . GLU B 1 39 ? -4.254 20.484 -14.82 1 97.94 39 GLU B O 1
ATOM 2253 N N . ARG B 1 40 ? -2.795 20.953 -13.25 1 96.62 40 ARG B N 1
ATOM 2254 C CA . ARG B 1 40 ? -3.711 21.953 -12.703 1 96.62 40 ARG B CA 1
ATOM 2255 C C . ARG B 1 40 ? -3.029 23.312 -12.57 1 96.62 40 ARG B C 1
ATOM 2257 O O . ARG B 1 40 ? -3.641 24.266 -12.102 1 96.62 40 ARG B O 1
ATOM 2264 N N . GLY B 1 41 ? -1.707 23.438 -12.781 1 98 41 GLY B N 1
ATOM 2265 C CA . GLY B 1 41 ? -0.978 24.703 -12.797 1 98 41 GLY B CA 1
ATOM 2266 C C . GLY B 1 41 ? -0.507 25.141 -11.422 1 98 41 GLY B C 1
ATOM 2267 O O . GLY B 1 41 ? 0.082 26.203 -11.281 1 98 41 GLY B O 1
ATOM 2268 N N . VAL B 1 42 ? -0.839 24.391 -10.391 1 98.31 42 VAL B N 1
ATOM 2269 C CA . VAL B 1 42 ? -0.493 24.766 -9.023 1 98.31 42 VAL B CA 1
ATOM 2270 C C . VAL B 1 42 ? -0.237 23.5 -8.195 1 98.31 42 VAL B C 1
ATOM 2272 O O . VAL B 1 42 ? -0.788 22.438 -8.484 1 98.31 42 VAL B O 1
ATOM 2275 N N . PHE B 1 43 ? 0.655 23.594 -7.285 1 98.75 43 PHE B N 1
ATOM 2276 C CA . PHE B 1 43 ? 0.921 22.578 -6.281 1 98.75 43 PHE B CA 1
ATOM 2277 C C . PHE B 1 43 ? 0.601 23.094 -4.887 1 98.75 43 PHE B C 1
ATOM 2279 O O . PHE B 1 43 ? 1.336 23.922 -4.34 1 98.75 43 PHE B O 1
ATOM 2286 N N . ARG B 1 44 ? -0.479 22.609 -4.266 1 98.81 44 ARG B N 1
ATOM 2287 C CA . ARG B 1 44 ? -0.897 23.016 -2.926 1 98.81 44 ARG B CA 1
ATOM 2288 C C . ARG B 1 44 ? -0.458 22 -1.882 1 98.81 44 ARG B C 1
ATOM 2290 O O . ARG B 1 44 ? -0.954 20.875 -1.862 1 98.81 44 ARG B O 1
ATOM 2297 N N . ILE B 1 45 ? 0.417 22.422 -1.033 1 98.88 45 ILE B N 1
ATOM 2298 C CA . ILE B 1 45 ? 1.042 21.531 -0.064 1 98.88 45 ILE B CA 1
ATOM 2299 C C . ILE B 1 45 ? 0.778 22.031 1.352 1 98.88 45 ILE B C 1
ATOM 2301 O O . ILE B 1 45 ? 0.825 23.234 1.603 1 98.88 45 ILE B O 1
ATOM 2305 N N . ALA B 1 46 ? 0.419 21.109 2.275 1 98.94 46 ALA B N 1
ATOM 2306 C CA . ALA B 1 46 ? 0.289 21.438 3.693 1 98.94 46 ALA B CA 1
ATOM 2307 C C . ALA B 1 46 ? 1.428 20.828 4.504 1 98.94 46 ALA B C 1
ATOM 2309 O O . ALA B 1 46 ? 1.729 19.641 4.363 1 98.94 46 ALA B O 1
ATOM 2310 N N . LEU B 1 47 ? 2.035 21.641 5.363 1 98.81 47 LEU B N 1
ATOM 2311 C CA . LEU B 1 47 ? 3.215 21.234 6.125 1 98.81 47 LEU B CA 1
ATOM 2312 C C . LEU B 1 47 ? 2.859 20.984 7.582 1 98.81 47 LEU B C 1
ATOM 2314 O O . LEU B 1 47 ? 1.977 21.641 8.141 1 98.81 47 LEU B O 1
ATOM 2318 N N . SER B 1 48 ? 3.527 20.031 8.148 1 97.94 48 SER B N 1
ATOM 2319 C CA . SER B 1 48 ? 3.559 19.859 9.602 1 97.94 48 SER B CA 1
ATOM 2320 C C . SER B 1 48 ? 4.875 20.359 10.188 1 97.94 48 SER B C 1
ATOM 2322 O O . SER B 1 48 ? 5.828 20.609 9.453 1 97.94 48 SER B O 1
ATOM 2324 N N . GLY B 1 49 ? 4.859 20.578 11.516 1 96.94 49 GLY B N 1
ATOM 2325 C CA . GLY B 1 49 ? 6.074 20.969 12.211 1 96.94 49 GLY B CA 1
ATOM 2326 C C . GLY B 1 49 ? 6.766 19.797 12.898 1 96.94 49 GLY B C 1
ATOM 2327 O O . GLY B 1 49 ? 6.711 18.672 12.422 1 96.94 49 GLY B O 1
ATOM 2328 N N . GLY B 1 50 ? 7.473 20.234 13.953 1 94.81 50 GLY B N 1
ATOM 2329 C CA . GLY B 1 50 ? 8.258 19.219 14.648 1 94.81 50 GLY B CA 1
ATOM 2330 C C . GLY B 1 50 ? 9.656 19.062 14.086 1 94.81 50 GLY B C 1
ATOM 2331 O O . GLY B 1 50 ? 10 19.672 13.078 1 94.81 50 GLY B O 1
ATOM 2332 N N . GLN B 1 51 ? 10.398 18.203 14.68 1 95.25 51 GLN B N 1
ATOM 2333 C CA . GLN B 1 51 ? 11.805 18.016 14.328 1 95.25 51 GLN B CA 1
ATOM 2334 C C . GLN B 1 51 ? 11.953 17.125 13.094 1 95.25 51 GLN B C 1
ATOM 2336 O O . GLN B 1 51 ? 12.914 17.266 12.336 1 95.25 51 GLN B O 1
ATOM 2341 N N . THR B 1 52 ? 11.023 16.359 12.805 1 96.94 52 THR B N 1
ATOM 2342 C CA . THR B 1 52 ? 11.148 15.273 11.836 1 96.94 52 THR B CA 1
ATOM 2343 C C . THR B 1 52 ? 11.242 15.828 10.414 1 96.94 52 THR B C 1
ATOM 2345 O O . THR B 1 52 ? 12.016 15.32 9.594 1 96.94 52 THR B O 1
ATOM 2348 N N . PRO B 1 53 ? 10.562 16.844 10.039 1 98 53 PRO B N 1
ATOM 2349 C CA . PRO B 1 53 ? 10.625 17.281 8.641 1 98 53 PRO B CA 1
ATOM 2350 C C . PRO B 1 53 ? 11.82 18.188 8.367 1 98 53 PRO B C 1
ATOM 2352 O O . PRO B 1 53 ? 12.078 18.547 7.211 1 98 53 PRO B O 1
ATOM 2355 N N . ILE B 1 54 ? 12.555 18.578 9.391 1 98.44 54 ILE B N 1
ATOM 2356 C CA . ILE B 1 54 ? 13.594 19.594 9.281 1 98.44 54 ILE B CA 1
ATOM 2357 C C . ILE B 1 54 ? 14.641 19.141 8.258 1 98.44 54 ILE B C 1
ATOM 2359 O O . ILE B 1 54 ? 15.016 19.922 7.371 1 98.44 54 ILE B O 1
ATOM 2363 N N . PRO B 1 55 ? 15.141 17.844 8.297 1 98.44 55 PRO B N 1
ATOM 2364 C CA . PRO B 1 55 ? 16.094 17.422 7.27 1 98.44 55 PRO B CA 1
ATOM 2365 C C . PRO B 1 55 ? 15.555 17.578 5.852 1 98.44 55 PRO B C 1
ATOM 2367 O O . PRO B 1 55 ? 16.297 17.938 4.934 1 98.44 55 PRO B O 1
ATOM 2370 N N . LEU B 1 56 ? 14.32 17.312 5.648 1 98.75 56 LEU B N 1
ATOM 2371 C CA . LEU B 1 56 ? 13.711 17.484 4.332 1 98.75 56 LEU B CA 1
ATOM 2372 C C . LEU B 1 56 ? 13.656 18.953 3.947 1 98.75 56 LEU B C 1
ATOM 2374 O O . LEU B 1 56 ? 13.992 19.328 2.818 1 98.75 56 LEU B O 1
ATOM 2378 N N . PHE B 1 57 ? 13.219 19.875 4.918 1 98.75 57 PHE B N 1
ATOM 2379 C CA . PHE B 1 57 ? 13.156 21.297 4.656 1 98.75 57 PHE B CA 1
ATOM 2380 C C . PHE B 1 57 ? 14.523 21.828 4.234 1 98.75 57 PHE B C 1
ATOM 2382 O O . PHE B 1 57 ? 14.641 22.516 3.213 1 98.75 57 PHE B O 1
ATOM 2389 N N . ARG B 1 58 ? 15.492 21.453 4.949 1 98.56 58 ARG B N 1
ATOM 2390 C CA . ARG B 1 58 ? 16.844 21.922 4.668 1 98.56 58 ARG B CA 1
ATOM 2391 C C . ARG B 1 58 ? 17.344 21.406 3.322 1 98.56 58 ARG B C 1
ATOM 2393 O O . ARG B 1 58 ? 18 22.125 2.57 1 98.56 58 ARG B O 1
ATOM 2400 N N . LEU B 1 59 ? 17.031 20.156 3.043 1 98.5 59 LEU B N 1
ATOM 2401 C CA . LEU B 1 59 ? 17.406 19.562 1.759 1 98.5 59 LEU B CA 1
ATOM 2402 C C . LEU B 1 59 ? 16.766 20.328 0.608 1 98.5 59 LEU B C 1
ATOM 2404 O O . LEU B 1 59 ? 17.438 20.688 -0.363 1 98.5 59 LEU B O 1
ATOM 2408 N N . LEU B 1 60 ? 15.484 20.609 0.678 1 98.44 60 LEU B N 1
ATOM 2409 C CA . LEU B 1 60 ? 14.742 21.297 -0.37 1 98.44 60 LEU B CA 1
ATOM 2410 C C . LEU B 1 60 ? 15.258 22.734 -0.557 1 98.44 60 LEU B C 1
ATOM 2412 O O . LEU B 1 60 ? 15.156 23.281 -1.65 1 98.44 60 LEU B O 1
ATOM 2416 N N . ALA B 1 61 ? 15.781 23.312 0.53 1 98 61 ALA B N 1
ATOM 2417 C CA . ALA B 1 61 ? 16.281 24.688 0.508 1 98 61 ALA B CA 1
ATOM 2418 C C . ALA B 1 61 ? 17.672 24.766 -0.126 1 98 61 ALA B C 1
ATOM 2420 O O . ALA B 1 61 ? 18.125 25.844 -0.511 1 98 61 ALA B O 1
ATOM 2421 N N . ALA B 1 62 ? 18.328 23.656 -0.124 1 97.06 62 ALA B N 1
ATOM 2422 C CA . ALA B 1 62 ? 19.672 23.625 -0.691 1 97.06 62 ALA B CA 1
ATOM 2423 C C . ALA B 1 62 ? 19.641 23.812 -2.203 1 97.06 62 ALA B C 1
ATOM 2425 O O . ALA B 1 62 ? 18.656 23.469 -2.857 1 97.06 62 ALA B O 1
ATOM 2426 N N . ARG B 1 63 ? 20.719 24.25 -2.809 1 92.56 63 ARG B N 1
ATOM 2427 C CA . ARG B 1 63 ? 20.797 24.703 -4.191 1 92.56 63 ARG B CA 1
ATOM 2428 C C . ARG B 1 63 ? 20.359 23.609 -5.16 1 92.56 63 ARG B C 1
ATOM 2430 O O . ARG B 1 63 ? 19.578 23.859 -6.074 1 92.56 63 ARG B O 1
ATOM 2437 N N . ASP B 1 64 ? 20.766 22.391 -4.949 1 93.31 64 ASP B N 1
ATOM 2438 C CA . ASP B 1 64 ? 20.5 21.297 -5.863 1 93.31 64 ASP B CA 1
ATOM 2439 C C . ASP B 1 64 ? 19 21.031 -5.98 1 93.31 64 ASP B C 1
ATOM 2441 O O . ASP B 1 64 ? 18.516 20.625 -7.039 1 93.31 64 ASP B O 1
ATOM 2445 N N . TRP B 1 65 ? 18.281 21.266 -4.895 1 95.25 65 TRP B N 1
ATOM 2446 C CA . TRP B 1 65 ? 16.844 21 -4.906 1 95.25 65 TRP B CA 1
ATOM 2447 C C . TRP B 1 65 ? 16.047 22.281 -5.148 1 95.25 65 TRP B C 1
ATOM 2449 O O . TRP B 1 65 ? 15.016 22.25 -5.82 1 95.25 65 TRP B O 1
ATOM 2459 N N . ALA B 1 66 ? 16.531 23.344 -4.652 1 94.88 66 ALA B N 1
ATOM 2460 C CA . ALA B 1 66 ? 15.828 24.609 -4.777 1 94.88 66 ALA B CA 1
ATOM 2461 C C . ALA B 1 66 ? 15.578 24.953 -6.246 1 94.88 66 ALA B C 1
ATOM 2463 O O . ALA B 1 66 ? 14.516 25.484 -6.594 1 94.88 66 ALA B O 1
ATOM 2464 N N . ASP B 1 67 ? 16.469 24.547 -7.109 1 94.75 67 ASP B N 1
ATOM 2465 C CA . ASP B 1 67 ? 16.375 24.891 -8.523 1 94.75 67 ASP B CA 1
ATOM 2466 C C . ASP B 1 67 ? 15.477 23.906 -9.266 1 94.75 67 ASP B C 1
ATOM 2468 O O . ASP B 1 67 ? 15.062 24.156 -10.398 1 94.75 67 ASP B O 1
ATOM 2472 N N . ARG B 1 68 ? 15.102 22.891 -8.578 1 95.5 68 ARG B N 1
ATOM 2473 C CA . ARG B 1 68 ? 14.359 21.812 -9.234 1 95.5 68 ARG B CA 1
ATOM 2474 C C . ARG B 1 68 ? 12.852 22.016 -9.062 1 95.5 68 ARG B C 1
ATOM 2476 O O . ARG B 1 68 ? 12.055 21.375 -9.758 1 95.5 68 ARG B O 1
ATOM 2483 N N . LEU B 1 69 ? 12.445 22.859 -8.18 1 97.75 69 LEU B N 1
ATOM 2484 C CA . LEU B 1 69 ? 11.031 22.984 -7.855 1 97.75 69 LEU B CA 1
ATOM 2485 C C . LEU B 1 69 ? 10.477 24.312 -8.344 1 97.75 69 LEU B C 1
ATOM 2487 O O . LEU B 1 69 ? 11.156 25.344 -8.281 1 97.75 69 LEU B O 1
ATOM 2491 N N . PRO B 1 70 ? 9.25 24.297 -8.828 1 97.94 70 PRO B N 1
ATOM 2492 C CA . PRO B 1 70 ? 8.609 25.531 -9.289 1 97.94 70 PRO B CA 1
ATOM 2493 C C . PRO B 1 70 ? 7.973 26.328 -8.156 1 97.94 70 PRO B C 1
ATOM 2495 O O . PRO B 1 70 ? 6.746 26.406 -8.055 1 97.94 70 PRO B O 1
ATOM 2498 N N . TRP B 1 71 ? 8.719 27.031 -7.438 1 98.12 71 TRP B N 1
ATOM 2499 C CA . TRP B 1 71 ? 8.312 27.688 -6.195 1 98.12 71 TRP B CA 1
ATOM 2500 C C . TRP B 1 71 ? 7.18 28.672 -6.445 1 98.12 71 TRP B C 1
ATOM 2502 O O . TRP B 1 71 ? 6.34 28.906 -5.57 1 98.12 71 TRP B O 1
ATOM 2512 N N . ASP B 1 72 ? 7.156 29.266 -7.535 1 96.94 72 ASP B N 1
ATOM 2513 C CA . ASP B 1 72 ? 6.133 30.25 -7.887 1 96.94 72 ASP B CA 1
ATOM 2514 C C . ASP B 1 72 ? 4.781 29.578 -8.117 1 96.94 72 ASP B C 1
ATOM 2516 O O . ASP B 1 72 ? 3.744 30.25 -8.133 1 96.94 72 ASP B O 1
ATOM 2520 N N . LYS B 1 73 ? 4.801 28.297 -8.312 1 98.31 73 LYS B N 1
ATOM 2521 C CA . LYS B 1 73 ? 3.576 27.531 -8.531 1 98.31 73 LYS B CA 1
ATOM 2522 C C . LYS B 1 73 ? 3.209 26.703 -7.301 1 98.31 73 LYS B C 1
ATOM 2524 O O . LYS B 1 73 ? 2.266 25.922 -7.332 1 98.31 73 LYS B O 1
ATOM 2529 N N . MET B 1 74 ? 3.939 26.891 -6.277 1 98.56 74 MET B N 1
ATOM 2530 C CA . MET B 1 74 ? 3.672 26.188 -5.027 1 98.56 74 MET B CA 1
ATOM 2531 C C . MET B 1 74 ? 2.969 27.094 -4.027 1 98.56 74 MET B C 1
ATOM 2533 O O . MET B 1 74 ? 3.324 28.266 -3.895 1 98.56 74 MET B O 1
ATOM 2537 N N . THR B 1 75 ? 1.932 26.609 -3.432 1 98.69 75 THR B N 1
ATOM 2538 C CA . THR B 1 75 ? 1.229 27.297 -2.355 1 98.69 75 THR B CA 1
ATOM 2539 C C . THR B 1 75 ? 1.29 26.484 -1.064 1 98.69 75 THR B C 1
ATOM 2541 O O . THR B 1 75 ? 0.952 25.297 -1.053 1 98.69 75 THR B O 1
ATOM 2544 N N . PHE B 1 76 ? 1.713 27.125 -0.007 1 98.81 76 PHE B N 1
ATOM 2545 C CA . PHE B 1 76 ? 1.993 26.422 1.242 1 98.81 76 PHE B CA 1
ATOM 2546 C C . PHE B 1 76 ? 0.898 26.688 2.268 1 98.81 76 PHE B C 1
ATOM 2548 O O . PHE B 1 76 ? 0.484 27.844 2.457 1 98.81 76 PHE B O 1
ATOM 2555 N N . PHE B 1 77 ? 0.44 25.656 2.846 1 98.94 77 PHE B N 1
ATOM 2556 C CA . PHE B 1 77 ? -0.486 25.641 3.973 1 98.94 77 PHE B CA 1
ATOM 2557 C C . PHE B 1 77 ? 0.096 24.844 5.137 1 98.94 77 PHE B C 1
ATOM 2559 O O . PHE B 1 77 ? 1.225 24.359 5.059 1 98.94 77 PHE B O 1
ATOM 2566 N N . TRP B 1 78 ? -0.654 24.797 6.23 1 98.88 78 TRP B N 1
ATOM 2567 C CA . TRP B 1 78 ? -0.211 24.031 7.395 1 98.88 78 TRP B CA 1
ATOM 2568 C C . TRP B 1 78 ? -1.298 23.078 7.859 1 98.88 78 TRP B C 1
ATOM 2570 O O . TRP B 1 78 ? -2.486 23.406 7.812 1 98.88 78 TRP B O 1
ATOM 2580 N N . VAL B 1 79 ? -0.852 21.922 8.297 1 98.88 79 VAL B N 1
ATOM 2581 C CA . VAL B 1 79 ? -1.758 20.891 8.812 1 98.88 79 VAL B CA 1
ATOM 2582 C C . VAL B 1 79 ? -2.248 21.297 10.203 1 98.88 79 VAL B C 1
ATOM 2584 O O . VAL B 1 79 ? -3.416 21.078 10.539 1 98.88 79 VAL B O 1
ATOM 2587 N N . ASP B 1 80 ? -1.334 21.797 10.984 1 98.75 80 ASP B N 1
ATOM 2588 C CA . ASP B 1 80 ? -1.666 22.266 12.328 1 98.75 80 ASP B CA 1
ATOM 2589 C C . ASP B 1 80 ? -0.713 23.375 12.781 1 98.75 80 ASP B C 1
ATOM 2591 O O . ASP B 1 80 ? 0.257 23.688 12.086 1 98.75 80 ASP B O 1
ATOM 2595 N N . GLU B 1 81 ? -1.072 23.969 13.883 1 98.69 81 GLU B N 1
ATOM 2596 C CA . GLU B 1 81 ? -0.26 25.047 14.445 1 98.69 81 GLU B CA 1
ATOM 2597 C C . GLU B 1 81 ? -0.471 25.172 15.953 1 98.69 81 GLU B C 1
ATOM 2599 O O . GLU B 1 81 ? -1.568 24.906 16.453 1 98.69 81 GLU B O 1
ATOM 2604 N N . ARG B 1 82 ? 0.614 25.438 16.609 1 98.12 82 ARG B N 1
ATOM 2605 C CA . ARG B 1 82 ? 0.484 25.875 18 1 98.12 82 ARG B CA 1
ATOM 2606 C C . ARG B 1 82 ? -0.026 27.312 18.078 1 98.12 82 ARG B C 1
ATOM 2608 O O . ARG B 1 82 ? 0.26 28.125 17.203 1 98.12 82 ARG B O 1
ATOM 2615 N N . CYS B 1 83 ? -0.701 27.594 19.172 1 98.06 83 CYS B N 1
ATOM 2616 C CA . CYS B 1 83 ? -1.251 28.938 19.328 1 98.06 83 CYS B CA 1
ATOM 2617 C C . CYS B 1 83 ? -0.233 29.859 19.984 1 98.06 83 CYS B C 1
ATOM 2619 O O . CYS B 1 83 ? -0.441 30.328 21.109 1 98.06 83 CYS B O 1
ATOM 2621 N N . VAL B 1 84 ? 0.782 30.156 19.203 1 97.94 84 VAL B N 1
ATOM 2622 C CA . VAL B 1 84 ? 1.873 31.047 19.562 1 97.94 84 VAL B CA 1
ATOM 2623 C C . VAL B 1 84 ? 2.211 31.953 18.375 1 97.94 84 VAL B C 1
ATOM 2625 O O . VAL B 1 84 ? 1.731 31.719 17.25 1 97.94 84 VAL B O 1
ATOM 2628 N N . GLY B 1 85 ? 2.939 33.062 18.594 1 97.56 85 GLY B N 1
ATOM 2629 C CA . GLY B 1 85 ? 3.379 33.938 17.516 1 97.56 85 GLY B CA 1
ATOM 2630 C C . GLY B 1 85 ? 4.359 33.25 16.562 1 97.56 85 GLY B C 1
ATOM 2631 O O . GLY B 1 85 ? 4.953 32.219 16.906 1 97.56 85 GLY B O 1
ATOM 2632 N N . PRO B 1 86 ? 4.504 33.75 15.359 1 97.44 86 PRO B N 1
ATOM 2633 C CA . PRO B 1 86 ? 5.336 33.125 14.328 1 97.44 86 PRO B CA 1
ATOM 2634 C C . PRO B 1 86 ? 6.812 33.062 14.719 1 97.44 86 PRO B C 1
ATOM 2636 O O . PRO B 1 86 ? 7.578 32.281 14.133 1 97.44 86 PRO B O 1
ATOM 2639 N N . GLU B 1 87 ? 7.246 33.844 15.719 1 97.25 87 GLU B N 1
ATOM 2640 C CA . GLU B 1 87 ? 8.648 33.875 16.125 1 97.25 87 GLU B CA 1
ATOM 2641 C C . GLU B 1 87 ? 8.898 32.906 17.281 1 97.25 87 GLU B C 1
ATOM 2643 O O . GLU B 1 87 ? 10.047 32.656 17.672 1 97.25 87 GLU B O 1
ATOM 2648 N N . HIS B 1 88 ? 7.855 32.438 17.844 1 97.38 88 HIS B N 1
ATOM 2649 C CA . HIS B 1 88 ? 7.992 31.5 18.938 1 97.38 88 HIS B CA 1
ATOM 2650 C C . HIS B 1 88 ? 8.648 30.203 18.469 1 97.38 88 HIS B C 1
ATOM 2652 O O . HIS B 1 88 ? 8.359 29.703 17.375 1 97.38 88 HIS B O 1
ATOM 2658 N N . PRO B 1 89 ? 9.445 29.531 19.312 1 96.88 89 PRO B N 1
ATOM 2659 C CA . PRO B 1 89 ? 10.156 28.312 18.938 1 96.88 89 PRO B CA 1
ATOM 2660 C C . PRO B 1 89 ? 9.211 27.141 18.625 1 96.88 89 PRO B C 1
ATOM 2662 O O . PRO B 1 89 ? 9.57 26.234 17.891 1 96.88 89 PRO B O 1
ATOM 2665 N N . ASP B 1 90 ? 8.023 27.203 19.062 1 96.88 90 ASP B N 1
ATOM 2666 C CA . ASP B 1 90 ? 7.078 26.109 18.891 1 96.88 90 ASP B CA 1
ATOM 2667 C C . ASP B 1 90 ? 6.238 26.312 17.625 1 96.88 90 ASP B C 1
ATOM 2669 O O . ASP B 1 90 ? 5.438 25.453 17.266 1 96.88 90 ASP B O 1
ATOM 2673 N N . SER B 1 91 ? 6.371 27.484 16.984 1 98.25 91 SER B N 1
ATOM 2674 C CA . SER B 1 91 ? 5.574 27.781 15.789 1 98.25 91 SER B CA 1
ATOM 2675 C C . SER B 1 91 ? 5.973 26.891 14.617 1 98.25 91 SER B C 1
ATOM 2677 O O . SER B 1 91 ? 7.133 26.891 14.211 1 98.25 91 SER B O 1
ATOM 2679 N N . ASN B 1 92 ? 5 26.172 14.055 1 98.56 92 ASN B N 1
ATOM 2680 C CA . ASN B 1 92 ? 5.254 25.391 12.852 1 98.56 92 ASN B CA 1
ATOM 2681 C C . ASN B 1 92 ? 5.566 26.281 11.656 1 98.56 92 ASN B C 1
ATOM 2683 O O . ASN B 1 92 ? 6.445 25.953 10.852 1 98.56 92 ASN B O 1
ATOM 2687 N N . TYR B 1 93 ? 4.848 27.375 11.539 1 98.5 93 TYR B N 1
ATOM 2688 C CA . TYR B 1 93 ? 5.148 28.344 10.5 1 98.5 93 TYR B CA 1
ATOM 2689 C C . TYR B 1 93 ? 6.562 28.906 10.656 1 98.5 93 TYR B C 1
ATOM 2691 O O . TYR B 1 93 ? 7.316 28.969 9.68 1 98.5 93 TYR B O 1
ATOM 2699 N N . GLY B 1 94 ? 6.867 29.297 11.898 1 98.5 94 GLY B N 1
ATOM 2700 C CA . GLY B 1 94 ? 8.203 29.797 12.164 1 98.5 94 GLY B CA 1
ATOM 2701 C C . GLY B 1 94 ? 9.297 28.828 11.773 1 98.5 94 GLY B C 1
ATOM 2702 O O . GLY B 1 94 ? 10.32 29.219 11.203 1 98.5 94 GLY B O 1
ATOM 2703 N N . LEU B 1 95 ? 9.055 27.609 12.07 1 98.62 95 LEU B N 1
ATOM 2704 C CA . LEU B 1 95 ? 10.016 26.562 11.727 1 98.62 95 LEU B CA 1
ATOM 2705 C C . LEU B 1 95 ? 10.203 26.469 10.219 1 98.62 95 LEU B C 1
ATOM 2707 O O . LEU B 1 95 ? 11.336 26.453 9.734 1 98.62 95 LEU B O 1
ATOM 2711 N N . ALA B 1 96 ? 9.109 26.406 9.477 1 98.62 96 ALA B N 1
ATOM 2712 C CA . ALA B 1 96 ? 9.188 26.297 8.016 1 98.62 96 ALA B CA 1
ATOM 2713 C C . ALA B 1 96 ? 9.867 27.531 7.422 1 98.62 96 ALA B C 1
ATOM 2715 O O . ALA B 1 96 ? 10.609 27.422 6.445 1 98.62 96 ALA B O 1
ATOM 2716 N N . ARG B 1 97 ? 9.531 28.688 7.988 1 98 97 ARG B N 1
ATOM 2717 C CA . ARG B 1 97 ? 10.164 29.906 7.527 1 98 97 ARG B CA 1
ATOM 2718 C C . ARG B 1 97 ? 11.68 29.844 7.711 1 98 97 ARG B C 1
ATOM 2720 O O . ARG B 1 97 ? 12.438 30.141 6.781 1 98 97 ARG B O 1
ATOM 2727 N N . ARG B 1 98 ? 12.086 29.469 8.891 1 97.94 98 ARG B N 1
ATOM 2728 C CA . ARG B 1 98 ? 13.5 29.438 9.242 1 97.94 98 ARG B CA 1
ATOM 2729 C C . ARG B 1 98 ? 14.25 28.375 8.438 1 97.94 98 ARG B C 1
ATOM 2731 O O . ARG B 1 98 ? 15.367 28.609 7.984 1 97.94 98 ARG B O 1
ATOM 2738 N N . GLU B 1 99 ? 13.602 27.234 8.211 1 98.25 99 GLU B N 1
ATOM 2739 C CA . GLU B 1 99 ? 14.336 26.078 7.691 1 98.25 99 GLU B CA 1
ATOM 2740 C C . GLU B 1 99 ? 14.133 25.938 6.188 1 98.25 99 GLU B C 1
ATOM 2742 O O . GLU B 1 99 ? 14.891 25.219 5.523 1 98.25 99 GLU B O 1
ATOM 2747 N N . LEU B 1 100 ? 13.164 26.578 5.57 1 98.56 100 LEU B N 1
ATOM 2748 C CA . LEU B 1 100 ? 12.852 26.328 4.168 1 98.56 100 LEU B CA 1
ATOM 2749 C C . LEU B 1 100 ? 12.477 27.609 3.453 1 98.56 100 LEU B C 1
ATOM 2751 O O . LEU B 1 100 ? 13.219 28.078 2.582 1 98.56 100 LEU B O 1
ATOM 2755 N N . LEU B 1 101 ? 11.453 28.328 3.877 1 97.88 101 LEU B N 1
ATOM 2756 C CA . LEU B 1 101 ? 10.758 29.328 3.064 1 97.88 101 LEU B CA 1
ATOM 2757 C C . LEU B 1 101 ? 11.586 30.594 2.941 1 97.88 101 LEU B C 1
ATOM 2759 O O . LEU B 1 101 ? 11.43 31.359 1.983 1 97.88 101 LEU B O 1
ATOM 2763 N N . SER B 1 102 ? 12.445 30.906 3.861 1 97.44 102 SER B N 1
ATOM 2764 C CA . SER B 1 102 ? 13.32 32.062 3.771 1 97.44 102 SER B CA 1
ATOM 2765 C C . SER B 1 102 ? 14.484 31.828 2.82 1 97.44 102 SER B C 1
ATOM 2767 O O . SER B 1 102 ? 15.234 32.75 2.496 1 97.44 102 SER B O 1
ATOM 2769 N N . HIS B 1 103 ? 14.617 30.609 2.299 1 97.69 103 HIS B N 1
ATOM 2770 C CA . HIS B 1 103 ? 15.781 30.234 1.512 1 97.69 103 HIS B CA 1
ATOM 2771 C C . HIS B 1 103 ? 15.398 29.922 0.07 1 97.69 103 HIS B C 1
ATOM 2773 O O . HIS B 1 103 ? 16.25 29.547 -0.74 1 97.69 103 HIS B O 1
ATOM 2779 N N . VAL B 1 104 ? 14.18 29.984 -0.255 1 97.81 104 VAL B N 1
ATOM 2780 C CA . VAL B 1 104 ? 13.68 29.703 -1.598 1 97.81 104 VAL B CA 1
ATOM 2781 C C . VAL B 1 104 ? 12.742 30.812 -2.049 1 97.81 104 VAL B C 1
ATOM 2783 O O . VAL B 1 104 ? 12.203 31.562 -1.222 1 97.81 104 VAL B O 1
ATOM 2786 N N . PRO B 1 105 ? 12.508 30.984 -3.32 1 96.88 105 PRO B N 1
ATOM 2787 C CA . PRO B 1 105 ? 11.656 32.062 -3.803 1 96.88 105 PRO B CA 1
ATOM 2788 C C . PRO B 1 105 ? 10.172 31.719 -3.791 1 96.88 105 PRO B C 1
ATOM 2790 O O . PRO B 1 105 ? 9.469 31.953 -4.777 1 96.88 105 PRO B O 1
ATOM 2793 N N . ALA B 1 106 ? 9.703 31.109 -2.684 1 96.12 106 ALA B N 1
ATOM 2794 C CA . ALA B 1 106 ? 8.273 30.875 -2.488 1 96.12 106 ALA B CA 1
ATOM 2795 C C . ALA B 1 106 ? 7.551 32.156 -2.119 1 96.12 106 ALA B C 1
ATOM 2797 O O . ALA B 1 106 ? 8.062 32.969 -1.334 1 96.12 106 ALA B O 1
ATOM 2798 N N . THR B 1 107 ? 6.359 32.344 -2.721 1 94.06 107 THR B N 1
ATOM 2799 C CA . THR B 1 107 ? 5.691 33.625 -2.504 1 94.06 107 THR B CA 1
ATOM 2800 C C . THR B 1 107 ? 4.266 33.406 -2.004 1 94.06 107 THR B C 1
ATOM 2802 O O . THR B 1 107 ? 3.588 34.375 -1.621 1 94.06 107 THR B O 1
ATOM 2805 N N . HIS B 1 108 ? 3.84 32.25 -2.043 1 95.75 108 HIS B N 1
ATOM 2806 C CA . HIS B 1 108 ? 2.465 31.953 -1.648 1 95.75 108 HIS B CA 1
ATOM 2807 C C . HIS B 1 108 ? 2.422 31.047 -0.423 1 95.75 108 HIS B C 1
ATOM 2809 O O . HIS B 1 108 ? 2.621 29.828 -0.535 1 95.75 108 HIS B O 1
ATOM 2815 N N . PHE B 1 109 ? 2.238 31.547 0.699 1 94.69 109 PHE B N 1
ATOM 2816 C CA . PHE B 1 109 ? 2.066 30.734 1.891 1 94.69 109 PHE B CA 1
ATOM 2817 C C . PHE B 1 109 ? 1.067 31.359 2.85 1 94.69 109 PHE B C 1
ATOM 2819 O O . PHE B 1 109 ? 1.104 32.562 3.076 1 94.69 109 PHE B O 1
ATOM 2826 N N . TYR B 1 110 ? 0.143 30.594 3.355 1 98 110 TYR B N 1
ATOM 2827 C CA . TYR B 1 110 ? -0.966 30.984 4.219 1 98 110 TYR B CA 1
ATOM 2828 C C . TYR B 1 110 ? -0.859 30.312 5.586 1 98 110 TYR B C 1
ATOM 2830 O O . TYR B 1 110 ? -1.382 29.219 5.789 1 98 110 TYR B O 1
ATOM 2838 N N . ARG B 1 111 ? -0.242 31.031 6.496 1 97.94 111 ARG B N 1
ATOM 2839 C CA . ARG B 1 111 ? -0.016 30.453 7.816 1 97.94 111 ARG B CA 1
ATOM 2840 C C . ARG B 1 111 ? -1.305 30.422 8.633 1 97.94 111 ARG B C 1
ATOM 2842 O O . ARG B 1 111 ? -2.184 31.266 8.438 1 97.94 111 ARG B O 1
ATOM 2849 N N . MET B 1 112 ? -1.43 29.453 9.555 1 98.5 112 MET B N 1
ATOM 2850 C CA . MET B 1 112 ? -2.406 29.547 10.641 1 98.5 112 MET B CA 1
ATOM 2851 C C . MET B 1 112 ? -1.988 30.594 11.664 1 98.5 112 MET B C 1
ATOM 2853 O O . MET B 1 112 ? -0.862 30.562 12.164 1 98.5 112 MET B O 1
ATOM 2857 N N . ARG B 1 113 ? -2.914 31.484 11.961 1 98.19 113 ARG B N 1
ATOM 2858 C CA . ARG B 1 113 ? -2.576 32.594 12.852 1 98.19 113 ARG B CA 1
ATOM 2859 C C . ARG B 1 113 ? -2.66 32.156 14.312 1 98.19 113 ARG B C 1
ATOM 2861 O O . ARG B 1 113 ? -3.643 32.438 15 1 98.19 113 ARG B O 1
ATOM 2868 N N . GLY B 1 114 ? -1.586 31.578 14.758 1 97.69 114 GLY B N 1
ATOM 2869 C CA . GLY B 1 114 ? -1.538 31.125 16.141 1 97.69 114 GLY B CA 1
ATOM 2870 C C . GLY B 1 114 ? -1.445 32.281 17.125 1 97.69 114 GLY B C 1
ATOM 2871 O O . GLY B 1 114 ? -1.615 32.062 18.328 1 97.69 114 GLY B O 1
ATOM 2872 N N . ASP B 1 115 ? -1.284 33.469 16.641 1 97.62 115 ASP B N 1
ATOM 2873 C CA . ASP B 1 115 ? -1.036 34.656 17.484 1 97.62 115 ASP B CA 1
ATOM 2874 C C . ASP B 1 115 ? -2.334 35.406 17.781 1 97.62 115 ASP B C 1
ATOM 2876 O O . ASP B 1 115 ? -2.32 36.438 18.438 1 97.62 115 ASP B O 1
ATOM 2880 N N . ILE B 1 116 ? -3.479 34.938 17.328 1 98.12 116 ILE B N 1
ATOM 2881 C CA . ILE B 1 116 ? -4.77 35.531 17.641 1 98.12 116 ILE B CA 1
ATOM 2882 C C . ILE B 1 116 ? -5.664 34.531 18.344 1 98.12 116 ILE B C 1
ATOM 2884 O O . ILE B 1 116 ? -5.227 33.406 18.641 1 98.12 116 ILE B O 1
ATOM 2888 N N . ASP B 1 117 ? -6.875 34.938 18.672 1 97.81 117 ASP B N 1
ATOM 2889 C CA . ASP B 1 117 ? -7.824 34.031 19.312 1 97.81 117 ASP B CA 1
ATOM 2890 C C . ASP B 1 117 ? -7.988 32.719 18.5 1 97.81 117 ASP B C 1
ATOM 2892 O O . ASP B 1 117 ? -8.219 32.781 17.281 1 97.81 117 ASP B O 1
ATOM 2896 N N . PRO B 1 118 ? -7.809 31.609 19.188 1 98 118 PRO B N 1
ATOM 2897 C CA . PRO B 1 118 ? -7.82 30.344 18.469 1 98 118 PRO B CA 1
ATOM 2898 C C . PRO B 1 118 ? -9.094 30.125 17.656 1 98 118 PRO B C 1
ATOM 2900 O O . PRO B 1 118 ? -9.039 29.578 16.54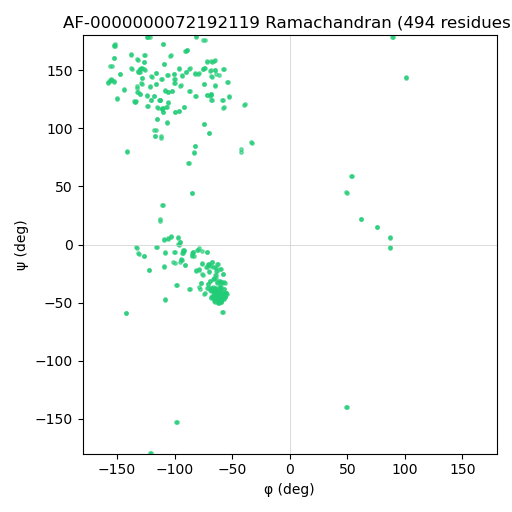7 1 98 118 PRO B O 1
ATOM 2903 N N . VAL B 1 119 ? -10.242 30.438 18.156 1 97.94 119 VAL B N 1
ATOM 2904 C CA . VAL B 1 119 ? -11.508 30.297 17.453 1 97.94 119 VAL B CA 1
ATOM 2905 C C . VAL B 1 119 ? -11.484 31.141 16.172 1 97.94 119 VAL B C 1
ATOM 2907 O O . VAL B 1 119 ? -11.828 30.656 15.094 1 97.94 119 VAL B O 1
ATOM 2910 N N . GLU B 1 120 ? -11.078 32.344 16.344 1 98.44 120 GLU B N 1
ATOM 2911 C CA . GLU B 1 120 ? -10.977 33.25 15.211 1 98.44 120 GLU B CA 1
ATOM 2912 C C . GLU B 1 120 ? -9.969 32.75 14.18 1 98.44 120 GLU B C 1
ATOM 2914 O O . GLU B 1 120 ? -10.219 32.812 12.977 1 98.44 120 GLU B O 1
ATOM 2919 N N . ALA B 1 121 ? -8.852 32.312 14.688 1 98.75 121 ALA B N 1
ATOM 2920 C CA . ALA B 1 121 ? -7.797 31.797 13.812 1 98.75 121 ALA B CA 1
ATOM 2921 C C . ALA B 1 121 ? -8.312 30.641 12.961 1 98.75 121 ALA B C 1
ATOM 2923 O O . ALA B 1 121 ? -8.039 30.562 11.758 1 98.75 121 ALA B O 1
ATOM 2924 N N . ALA B 1 122 ? -9.047 29.703 13.57 1 98.75 122 ALA B N 1
ATOM 2925 C CA . ALA B 1 122 ? -9.594 28.562 12.852 1 98.75 122 ALA B CA 1
ATOM 2926 C C . ALA B 1 122 ? -10.555 29 11.75 1 98.75 122 ALA B C 1
ATOM 2928 O O . ALA B 1 122 ? -10.492 28.516 10.617 1 98.75 122 ALA B O 1
ATOM 2929 N N . VAL B 1 123 ? -11.406 29.938 12.07 1 98.38 123 VAL B N 1
ATOM 2930 C CA . VAL B 1 123 ? -12.398 30.438 11.133 1 98.38 123 VAL B CA 1
ATOM 2931 C C . VAL B 1 123 ? -11.695 31.125 9.961 1 98.38 123 VAL B C 1
ATOM 2933 O O . VAL B 1 123 ? -12.023 30.891 8.797 1 98.38 123 VAL B O 1
ATOM 2936 N N . LYS B 1 124 ? -10.758 31.969 10.305 1 98.62 124 LYS B N 1
ATOM 2937 C CA . LYS B 1 124 ? -10.047 32.719 9.273 1 98.62 124 LYS B CA 1
ATOM 2938 C C . LYS B 1 124 ? -9.281 31.781 8.344 1 98.62 124 LYS B C 1
ATOM 2940 O O . LYS B 1 124 ? -9.242 32 7.133 1 98.62 124 LYS B O 1
ATOM 2945 N N . TYR B 1 125 ? -8.648 30.797 8.898 1 98.81 125 TYR B N 1
ATOM 2946 C CA . TYR B 1 125 ? -7.883 29.859 8.086 1 98.81 125 TYR B CA 1
ATOM 2947 C C . TYR B 1 125 ? -8.805 29.047 7.18 1 98.81 125 TYR B C 1
ATOM 2949 O O . TYR B 1 125 ? -8.469 28.781 6.023 1 98.81 125 TYR B O 1
ATOM 2957 N N . GLU B 1 126 ? -9.898 28.625 7.723 1 98.69 126 GLU B N 1
ATOM 2958 C CA . GLU B 1 126 ? -10.898 27.938 6.906 1 98.69 126 GLU B CA 1
ATOM 2959 C C . GLU B 1 126 ? -11.336 28.797 5.727 1 98.69 126 GLU B C 1
ATOM 2961 O O . GLU B 1 126 ? -11.445 28.312 4.602 1 98.69 126 GLU B O 1
ATOM 2966 N N . GLN B 1 127 ? -11.594 30.016 5.965 1 98.38 127 GLN B N 1
ATOM 2967 C CA . GLN B 1 127 ? -11.977 30.953 4.906 1 98.38 127 GLN B CA 1
ATOM 2968 C C . GLN B 1 127 ? -10.867 31.078 3.863 1 98.38 127 GLN B C 1
ATOM 2970 O O . GLN B 1 127 ? -11.141 31.109 2.66 1 98.38 127 GLN B O 1
ATOM 2975 N N . GLN B 1 128 ? -9.656 31.203 4.348 1 98.5 128 GLN B N 1
ATOM 2976 C CA . GLN B 1 128 ? -8.508 31.281 3.453 1 98.5 128 GLN B CA 1
ATOM 2977 C C . GLN B 1 128 ? -8.438 30.078 2.529 1 98.5 128 GLN B C 1
ATOM 2979 O O . GLN B 1 128 ? -8.195 30.219 1.328 1 98.5 128 GLN B O 1
ATOM 2984 N N . ILE B 1 129 ? -8.656 28.859 3.084 1 98.81 129 ILE B N 1
ATOM 2985 C CA . ILE B 1 129 ? -8.633 27.625 2.307 1 98.81 129 ILE B CA 1
ATOM 2986 C C . ILE B 1 129 ? -9.75 27.641 1.269 1 98.81 129 ILE B C 1
ATOM 2988 O O . ILE B 1 129 ? -9.523 27.375 0.09 1 98.81 129 ILE B O 1
ATOM 2992 N N . ARG B 1 130 ? -10.938 27.984 1.674 1 98.44 130 ARG B N 1
ATOM 2993 C CA . ARG B 1 130 ? -12.07 28 0.758 1 98.44 130 ARG B CA 1
ATOM 2994 C C . ARG B 1 130 ? -11.836 28.969 -0.393 1 98.44 130 ARG B C 1
ATOM 2996 O O . ARG B 1 130 ? -12.172 28.672 -1.541 1 98.44 130 ARG B O 1
ATOM 3003 N N . GLN B 1 131 ? -11.281 30.094 -0.055 1 98.06 131 GLN B N 1
ATOM 3004 C CA . GLN B 1 131 ? -11 31.094 -1.071 1 98.06 131 GLN B CA 1
ATOM 3005 C C . GLN B 1 131 ? -9.945 30.594 -2.061 1 98.06 131 GLN B C 1
ATOM 3007 O O . GLN B 1 131 ? -10.141 30.688 -3.275 1 98.06 131 GLN B O 1
ATOM 3012 N N . ASP B 1 132 ? -8.891 30.078 -1.579 1 97.62 132 ASP B N 1
ATOM 3013 C CA . ASP B 1 132 ? -7.789 29.656 -2.438 1 97.62 132 ASP B CA 1
ATOM 3014 C C . ASP B 1 132 ? -8.195 28.469 -3.314 1 97.62 132 ASP B C 1
ATOM 3016 O O . ASP B 1 132 ? -7.781 28.391 -4.473 1 97.62 132 ASP B O 1
ATOM 3020 N N . PHE B 1 133 ? -8.953 27.547 -2.762 1 98.31 133 PHE B N 1
ATOM 3021 C CA . PHE B 1 133 ? -9.375 26.359 -3.494 1 98.31 133 PHE B CA 1
ATOM 3022 C C . PHE B 1 133 ? -10.633 26.656 -4.309 1 98.31 133 PHE B C 1
ATOM 3024 O O . PHE B 1 133 ? -11.047 25.828 -5.125 1 98.31 133 PHE B O 1
ATOM 3031 N N . ASN B 1 134 ? -11.25 27.797 -4.098 1 97.75 134 ASN B N 1
ATOM 3032 C CA . ASN B 1 134 ? -12.484 28.203 -4.766 1 97.75 134 ASN B CA 1
ATOM 3033 C C . ASN B 1 134 ? -13.578 27.141 -4.602 1 97.75 134 ASN B C 1
ATOM 3035 O O . ASN B 1 134 ? -14.141 26.672 -5.586 1 97.75 134 ASN B O 1
ATOM 3039 N N . ILE B 1 135 ? -13.906 26.859 -3.283 1 97.62 135 ILE B N 1
ATOM 3040 C CA . ILE B 1 135 ? -14.883 25.812 -3.006 1 97.62 135 ILE B CA 1
ATOM 3041 C C . ILE B 1 135 ? -16 26.359 -2.117 1 97.62 135 ILE B C 1
ATOM 3043 O O . ILE B 1 135 ? -15.789 27.328 -1.38 1 97.62 135 ILE B O 1
ATOM 3047 N N . GLY B 1 136 ? -17.141 25.688 -2.189 1 95.62 136 GLY B N 1
ATOM 3048 C CA . GLY B 1 136 ? -18.297 26.078 -1.412 1 95.62 136 GLY B CA 1
ATOM 3049 C C . GLY B 1 136 ? -18.25 25.578 0.022 1 95.62 136 GLY B C 1
ATOM 3050 O O . GLY B 1 136 ? -17.297 24.906 0.424 1 95.62 136 GLY B O 1
ATOM 3051 N N . PRO B 1 137 ? -19.297 25.922 0.819 1 93.38 137 PRO B N 1
ATOM 3052 C CA . PRO B 1 137 ? -19.312 25.656 2.258 1 93.38 137 PRO B CA 1
ATOM 3053 C C . PRO B 1 137 ? -19.391 24.156 2.568 1 93.38 137 PRO B C 1
ATOM 3055 O O . PRO B 1 137 ? -18.953 23.719 3.637 1 93.38 137 PRO B O 1
ATOM 3058 N N . ASN B 1 138 ? -19.812 23.375 1.578 1 94.12 138 ASN B N 1
ATOM 3059 C CA . ASN B 1 138 ? -19.984 21.953 1.854 1 94.12 138 ASN B CA 1
ATOM 3060 C C . ASN B 1 138 ? -18.922 21.109 1.158 1 94.12 138 ASN B C 1
ATOM 3062 O O . ASN B 1 138 ? -18.938 19.891 1.252 1 94.12 138 ASN B O 1
ATOM 3066 N N . ASP B 1 139 ? -18 21.75 0.517 1 97.31 139 ASP B N 1
ATOM 3067 C CA . ASP B 1 139 ? -16.969 21.047 -0.227 1 97.31 139 ASP B CA 1
ATOM 3068 C C . ASP B 1 139 ? -15.703 20.891 0.612 1 97.31 139 ASP B C 1
ATOM 3070 O O . ASP B 1 139 ? -15.438 21.703 1.498 1 97.31 139 ASP B O 1
ATOM 3074 N N . LEU B 1 140 ? -15.008 19.859 0.317 1 98.19 140 LEU B N 1
ATOM 3075 C CA . LEU B 1 140 ? -13.695 19.656 0.927 1 98.19 140 LEU B CA 1
ATOM 3076 C C . LEU B 1 140 ? -12.578 20.078 -0.025 1 98.19 140 LEU B C 1
ATOM 3078 O O . LEU B 1 140 ? -12.664 19.828 -1.229 1 98.19 140 LEU B O 1
ATOM 3082 N N . PRO B 1 141 ? -11.555 20.75 0.532 1 98.62 141 PRO B N 1
ATOM 3083 C CA . PRO B 1 141 ? -10.391 21 -0.313 1 98.62 141 PRO B CA 1
ATOM 3084 C C . PRO B 1 141 ? -9.625 19.719 -0.652 1 98.62 141 PRO B C 1
ATOM 3086 O O . PRO B 1 141 ? -9.586 18.781 0.154 1 98.62 141 PRO B O 1
ATOM 3089 N N . ARG B 1 142 ? -9.109 19.672 -1.813 1 98.31 142 ARG B N 1
ATOM 3090 C CA . ARG B 1 142 ? -8.258 18.547 -2.199 1 98.31 142 ARG B CA 1
ATOM 3091 C C . ARG B 1 142 ? -6.809 19 -2.367 1 98.31 142 ARG B C 1
ATOM 3093 O O . ARG B 1 142 ? -6.41 19.438 -3.447 1 98.31 142 ARG B O 1
ATOM 3100 N N . PHE B 1 143 ? -6.062 18.906 -1.331 1 98.75 143 PHE B N 1
ATOM 3101 C CA . PHE B 1 143 ? -4.645 19.25 -1.365 1 98.75 143 PHE B CA 1
ATOM 3102 C C . PHE B 1 143 ? -3.883 18.297 -2.279 1 98.75 143 PHE B C 1
ATOM 3104 O O . PHE B 1 143 ? -4.262 17.125 -2.43 1 98.75 143 PHE B O 1
ATOM 3111 N N . ASP B 1 144 ? -2.812 18.75 -2.896 1 98.75 144 ASP B N 1
ATOM 3112 C CA . ASP B 1 144 ? -1.966 17.891 -3.717 1 98.75 144 ASP B CA 1
ATOM 3113 C C . ASP B 1 144 ? -1.067 17.016 -2.846 1 98.75 144 ASP B C 1
ATOM 3115 O O . ASP B 1 144 ? -0.736 15.891 -3.223 1 98.75 144 ASP B O 1
ATOM 3119 N N . PHE B 1 145 ? -0.698 17.609 -1.719 1 98.81 145 PHE B N 1
ATOM 3120 C CA . PHE B 1 145 ? 0.309 16.938 -0.917 1 98.81 145 PHE B CA 1
ATOM 3121 C C . PHE B 1 145 ? 0.245 17.391 0.536 1 98.81 145 PHE B C 1
ATOM 3123 O O . PHE B 1 145 ? 0.07 18.578 0.812 1 98.81 145 PHE B O 1
ATOM 3130 N N . MET B 1 146 ? 0.391 16.469 1.459 1 98.88 146 MET B N 1
ATOM 3131 C CA . MET B 1 146 ? 0.553 16.797 2.873 1 98.88 146 MET B CA 1
ATOM 3132 C C . MET B 1 146 ? 1.76 16.062 3.463 1 98.88 146 MET B C 1
ATOM 3134 O O . MET B 1 146 ? 1.917 14.859 3.277 1 98.88 146 MET B O 1
ATOM 3138 N N . ILE B 1 147 ? 2.59 16.844 4.117 1 98.88 147 ILE B N 1
ATOM 3139 C CA . ILE B 1 147 ? 3.635 16.25 4.949 1 98.88 147 ILE B CA 1
ATOM 3140 C C . ILE B 1 147 ? 3.125 16.094 6.379 1 98.88 147 ILE B C 1
ATOM 3142 O O . ILE B 1 147 ? 2.787 17.062 7.039 1 98.88 147 ILE B O 1
ATOM 3146 N N . LEU B 1 148 ? 3.086 14.867 6.801 1 98.81 148 LEU B N 1
ATOM 3147 C CA . LEU B 1 148 ? 2.543 14.555 8.117 1 98.81 148 LEU B CA 1
ATOM 3148 C C . LEU B 1 148 ? 3.617 13.961 9.023 1 98.81 148 LEU B C 1
ATOM 3150 O O . LEU B 1 148 ? 4.586 13.367 8.539 1 98.81 148 LEU B O 1
ATOM 3154 N N . GLY B 1 149 ? 3.498 14.242 10.258 1 98.38 149 GLY B N 1
ATOM 3155 C CA . GLY B 1 149 ? 4.25 13.57 11.305 1 98.38 149 GLY B CA 1
ATOM 3156 C C . GLY B 1 149 ? 3.391 12.672 12.172 1 98.38 149 GLY B C 1
ATOM 3157 O O . GLY B 1 149 ? 2.168 12.641 12.031 1 98.38 149 GLY B O 1
ATOM 3158 N N . MET B 1 150 ? 4.078 11.93 13.023 1 98.31 150 MET B N 1
ATOM 3159 C CA . MET B 1 150 ? 3.4 11.07 13.984 1 98.31 150 MET B CA 1
ATOM 3160 C C . MET B 1 150 ? 4.02 11.203 15.375 1 98.31 150 MET B C 1
ATOM 3162 O O . MET B 1 150 ? 5.234 11.055 15.531 1 98.31 150 MET B O 1
ATOM 3166 N N . GLY B 1 151 ? 3.148 11.57 16.312 1 96.94 151 GLY B N 1
ATOM 3167 C CA . GLY B 1 151 ? 3.623 11.625 17.688 1 96.94 151 GLY B CA 1
ATOM 3168 C C . GLY B 1 151 ? 3.814 10.258 18.312 1 96.94 151 GLY B C 1
ATOM 3169 O O . GLY B 1 151 ? 3.396 9.25 17.75 1 96.94 151 GLY B O 1
ATOM 3170 N N . ASP B 1 152 ? 4.332 10.258 19.531 1 95.19 152 ASP B N 1
ATOM 3171 C CA . ASP B 1 152 ? 4.574 9.023 20.281 1 95.19 152 ASP B CA 1
ATOM 3172 C C . ASP B 1 152 ? 3.26 8.375 20.719 1 95.19 152 ASP B C 1
ATOM 3174 O O . ASP B 1 152 ? 3.232 7.203 21.078 1 95.19 152 ASP B O 1
ATOM 3178 N N . ASP B 1 153 ? 2.266 9.164 20.672 1 96.25 153 ASP B N 1
ATOM 3179 C CA . ASP B 1 153 ? 0.955 8.656 21.062 1 96.25 153 ASP B CA 1
ATOM 3180 C C . ASP B 1 153 ? 0.087 8.367 19.828 1 96.25 153 ASP B C 1
ATOM 3182 O O . ASP B 1 153 ? -1.116 8.133 19.969 1 96.25 153 ASP B O 1
ATOM 3186 N N . GLY B 1 154 ? 0.645 8.469 18.672 1 97.81 154 GLY B N 1
ATOM 3187 C CA . GLY B 1 154 ? -0.068 8.164 17.438 1 97.81 154 GLY B CA 1
ATOM 3188 C C . GLY B 1 154 ? -0.843 9.344 16.891 1 97.81 154 GLY B C 1
ATOM 3189 O O . GLY B 1 154 ? -1.565 9.211 15.898 1 97.81 154 GLY B O 1
ATOM 3190 N N . HIS B 1 155 ? -0.702 10.508 17.484 1 98.25 155 HIS B N 1
ATOM 3191 C CA . HIS B 1 155 ? -1.396 11.664 16.938 1 98.25 155 HIS B CA 1
ATOM 3192 C C . HIS B 1 155 ? -0.762 12.109 15.625 1 98.25 155 HIS B C 1
ATOM 3194 O O . HIS B 1 155 ? 0.394 11.781 15.344 1 98.25 155 HIS B O 1
ATOM 3200 N N . THR B 1 156 ? -1.416 12.766 14.789 1 98.31 156 THR B N 1
ATOM 3201 C CA . THR B 1 156 ? -0.976 13.477 13.594 1 98.31 156 THR B CA 1
ATOM 3202 C C . THR B 1 156 ? -1.667 14.836 13.492 1 98.31 156 THR B C 1
ATOM 3204 O O . THR B 1 156 ? -2.787 15.008 13.977 1 98.31 156 THR B O 1
ATOM 3207 N N . GLY B 1 157 ? -0.999 15.789 12.875 1 97.69 157 GLY B N 1
ATOM 3208 C CA . GLY B 1 157 ? -1.512 17.125 13.141 1 97.69 157 GLY B CA 1
ATOM 3209 C C . GLY B 1 157 ? -1.711 17.406 14.617 1 97.69 157 GLY B C 1
ATOM 3210 O O . GLY B 1 157 ? -0.814 17.156 15.43 1 97.69 157 GLY B O 1
ATOM 3211 N N . SER B 1 158 ? -2.691 18.016 14.953 1 97.62 158 SER B N 1
ATOM 3212 C CA . SER B 1 158 ? -3.082 18.172 16.359 1 97.62 158 SER B CA 1
ATOM 3213 C C . SER B 1 158 ? -4.348 17.375 16.656 1 97.62 158 SER B C 1
ATOM 3215 O O . SER B 1 158 ? -5.23 17.859 17.375 1 97.62 158 SER B O 1
ATOM 3217 N N . ILE B 1 159 ? -4.438 16.234 15.953 1 97.56 159 ILE B N 1
ATOM 3218 C CA . ILE B 1 159 ? -5.477 15.266 16.25 1 97.56 159 ILE B CA 1
ATOM 3219 C C . ILE B 1 159 ? -4.918 14.18 17.172 1 97.56 159 ILE B C 1
ATOM 3221 O O . ILE B 1 159 ? -4.074 13.383 16.766 1 97.56 159 ILE B O 1
ATOM 3225 N N . PHE B 1 160 ? -5.473 14.141 18.391 1 97.44 160 PHE B N 1
ATOM 3226 C CA . PHE B 1 160 ? -4.93 13.266 19.422 1 97.44 160 PHE B CA 1
ATOM 3227 C C . PHE B 1 160 ? -5.883 12.109 19.703 1 97.44 160 PHE B C 1
ATOM 3229 O O . PHE B 1 160 ? -7.074 12.195 19.406 1 97.44 160 PHE B O 1
ATOM 3236 N N . PRO B 1 161 ? -5.27 11.008 20.219 1 96.06 161 PRO B N 1
ATOM 3237 C CA . PRO B 1 161 ? -6.156 9.898 20.594 1 96.06 161 PRO B CA 1
ATOM 3238 C C . PRO B 1 161 ? -7.27 10.336 21.547 1 96.06 161 PRO B C 1
ATOM 3240 O O . PRO B 1 161 ? -7.043 11.164 22.438 1 96.06 161 PRO B O 1
ATOM 3243 N N . ASN B 1 162 ? -8.5 9.836 21.359 1 91.94 162 ASN B N 1
ATOM 3244 C CA . ASN B 1 162 ? -9.664 10.078 22.203 1 91.94 162 ASN B CA 1
ATOM 3245 C C . ASN B 1 162 ? -10.039 11.555 22.219 1 91.94 162 ASN B C 1
ATOM 3247 O O . ASN B 1 162 ? -10.656 12.031 23.188 1 91.94 162 ASN B O 1
ATOM 3251 N N . SER B 1 163 ? -9.648 12.312 21.25 1 91.69 163 SER B N 1
ATOM 3252 C CA . SER B 1 163 ? -9.977 13.727 21.141 1 91.69 163 SER B CA 1
ATOM 3253 C C . SER B 1 163 ? -11.266 13.938 20.359 1 91.69 163 SER B C 1
ATOM 3255 O O . SER B 1 163 ? -11.57 13.156 19.438 1 91.69 163 SER B O 1
ATOM 3257 N N . PRO B 1 164 ? -12.008 15 20.703 1 90.62 164 PRO B N 1
ATOM 3258 C CA . PRO B 1 164 ? -13.219 15.312 19.938 1 90.62 164 PRO B CA 1
ATOM 3259 C C . PRO B 1 164 ? -12.922 15.586 18.453 1 90.62 164 PRO B C 1
ATOM 3261 O O . PRO B 1 164 ? -13.812 15.477 17.609 1 90.62 164 PRO B O 1
ATOM 3264 N N . ALA B 1 165 ? -11.688 15.93 18.172 1 94.31 165 ALA B N 1
ATOM 3265 C CA . ALA B 1 165 ? -11.281 16.188 16.797 1 94.31 165 ALA B CA 1
ATOM 3266 C C . ALA B 1 165 ? -11.531 14.977 15.914 1 94.31 165 ALA B C 1
ATOM 3268 O O . ALA B 1 165 ? -11.766 15.109 14.711 1 94.31 165 ALA B O 1
ATOM 3269 N N . LEU B 1 166 ? -11.562 13.789 16.484 1 96 166 LEU B N 1
ATOM 3270 C CA . LEU B 1 166 ? -11.719 12.539 15.75 1 96 166 LEU B CA 1
ATOM 3271 C C . LEU B 1 166 ? -13.125 12.422 15.18 1 96 166 LEU B C 1
ATOM 3273 O O . LEU B 1 166 ? -13.336 11.766 14.156 1 96 166 LEU B O 1
ATOM 3277 N N . ALA B 1 167 ? -14.031 13.109 15.781 1 94.88 167 ALA B N 1
ATOM 3278 C CA . ALA B 1 167 ? -15.43 12.984 15.391 1 94.88 167 ALA B CA 1
ATOM 3279 C C . ALA B 1 167 ? -15.852 14.141 14.484 1 94.88 167 ALA B C 1
ATOM 3281 O O . ALA B 1 167 ? -16.953 14.141 13.938 1 94.88 167 ALA B O 1
ATOM 3282 N N . GLU B 1 168 ? -14.969 15.125 14.305 1 96.5 168 GLU B N 1
ATOM 3283 C C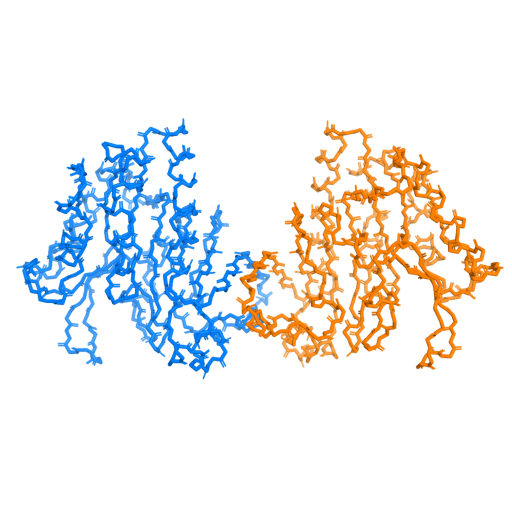A . GLU B 1 168 ? -15.32 16.312 13.523 1 96.5 168 GLU B CA 1
ATOM 3284 C C . GLU B 1 168 ? -15.5 15.969 12.047 1 96.5 168 GLU B C 1
ATOM 3286 O O . GLU B 1 168 ? -14.625 15.336 11.445 1 96.5 168 GLU B O 1
ATOM 3291 N N . ARG B 1 169 ? -16.672 16.406 11.445 1 95.75 169 ARG B N 1
ATOM 3292 C CA . ARG B 1 169 ? -16.938 16.094 10.047 1 95.75 169 ARG B CA 1
ATOM 3293 C C . ARG B 1 169 ? -17.406 17.328 9.289 1 95.75 169 ARG B C 1
ATOM 3295 O O . ARG B 1 169 ? -17.594 17.281 8.07 1 95.75 169 ARG B O 1
ATOM 3302 N N . LYS B 1 170 ? -17.562 18.438 9.945 1 94.88 170 LYS B N 1
ATOM 3303 C CA . LYS B 1 170 ? -18.188 19.594 9.32 1 94.88 170 LYS B CA 1
ATOM 3304 C C . LYS B 1 170 ? -17.156 20.688 9.039 1 94.88 170 LYS B C 1
ATOM 3306 O O . LYS B 1 170 ? -17.125 21.25 7.938 1 94.88 170 LYS B O 1
ATOM 3311 N N . ARG B 1 171 ? -16.344 21 10.008 1 97.31 171 ARG B N 1
ATOM 3312 C CA . ARG B 1 171 ? -15.359 22.078 9.859 1 97.31 171 ARG B CA 1
ATOM 3313 C C . ARG B 1 171 ? -14.109 21.578 9.141 1 97.31 171 ARG B C 1
ATOM 3315 O O . ARG B 1 171 ? -13.734 20.422 9.273 1 97.31 171 ARG B O 1
ATOM 3322 N N . LEU B 1 172 ? -13.516 22.5 8.383 1 98.69 172 LEU B N 1
ATOM 3323 C CA . LEU B 1 172 ? -12.242 22.188 7.75 1 98.69 172 LEU B CA 1
ATOM 3324 C C . LEU B 1 172 ? -11.094 22.281 8.758 1 98.69 172 LEU B C 1
ATOM 3326 O O . LEU B 1 172 ? -10.133 21.516 8.688 1 98.69 172 LEU B O 1
ATOM 3330 N N . VAL B 1 173 ? -11.188 23.266 9.633 1 98.69 173 VAL B N 1
ATOM 3331 C CA . VAL B 1 173 ? -10.18 23.609 10.633 1 98.69 173 VAL B CA 1
ATOM 3332 C C . VAL B 1 173 ? -10.852 23.797 11.992 1 98.69 173 VAL B C 1
ATOM 3334 O O . VAL B 1 173 ? -11.914 24.422 12.094 1 98.69 173 VAL B O 1
ATOM 3337 N N . ILE B 1 174 ? -10.203 23.234 12.969 1 98.25 174 ILE B N 1
ATOM 3338 C CA . ILE B 1 174 ? -10.758 23.422 14.305 1 98.25 174 ILE B CA 1
ATOM 3339 C C . ILE B 1 174 ? -9.656 23.906 15.25 1 98.25 174 ILE B C 1
ATOM 3341 O O . ILE B 1 174 ? -8.469 23.719 14.992 1 98.25 174 ILE B O 1
ATOM 3345 N N . ASP B 1 175 ? -10.117 24.641 16.25 1 97 175 ASP B N 1
ATOM 3346 C CA . ASP B 1 175 ? -9.328 24.844 17.453 1 97 175 ASP B CA 1
ATOM 3347 C C . ASP B 1 175 ? -9.672 23.812 18.516 1 97 175 ASP B C 1
ATOM 3349 O O . ASP B 1 175 ? -10.789 23.297 18.562 1 97 175 ASP B O 1
ATOM 3353 N N . GLN B 1 176 ? -8.688 23.422 19.266 1 94.06 176 GLN B N 1
ATOM 3354 C CA . GLN B 1 176 ? -8.953 22.516 20.375 1 94.06 176 GLN B CA 1
ATOM 3355 C C . GLN B 1 176 ? -7.934 22.688 21.5 1 94.06 176 GLN B C 1
ATOM 3357 O O . GLN B 1 176 ? -6.754 22.938 21.234 1 94.06 176 GLN B O 1
ATOM 3362 N N . TYR B 1 177 ? -8.5 22.609 22.641 1 93.56 177 TYR B N 1
ATOM 3363 C CA . TYR B 1 177 ? -7.598 22.562 23.781 1 93.56 177 TYR B CA 1
ATOM 3364 C C . TYR B 1 177 ? -7.07 21.141 24 1 93.56 177 TYR B C 1
ATOM 3366 O O . TYR B 1 177 ? -7.844 20.188 24 1 93.56 177 TYR B O 1
ATOM 3374 N N . VAL B 1 178 ? -5.758 21.031 24.094 1 93.25 178 VAL B N 1
ATOM 3375 C CA . VAL B 1 178 ? -5.109 19.734 24.312 1 93.25 178 VAL B CA 1
ATOM 3376 C C . VAL B 1 178 ? -4.602 19.641 25.75 1 93.25 178 VAL B C 1
ATOM 3378 O O . VAL B 1 178 ? -3.527 20.156 26.062 1 93.25 178 VAL B O 1
ATOM 3381 N N . PRO B 1 179 ? -5.277 18.922 26.547 1 90.88 179 PRO B N 1
ATOM 3382 C CA . PRO B 1 179 ? -4.953 18.891 27.969 1 90.88 179 PRO B CA 1
ATOM 3383 C C . PRO B 1 179 ? -3.531 18.391 28.25 1 90.88 179 PRO B C 1
ATOM 3385 O O . PRO B 1 179 ? -2.816 18.984 29.062 1 90.88 179 PRO B O 1
ATOM 3388 N N . GLU B 1 180 ? -3.129 17.391 27.516 1 87.75 180 GLU B N 1
ATOM 3389 C CA . GLU B 1 180 ? -1.815 16.781 27.734 1 87.75 180 GLU B CA 1
ATOM 3390 C C . GLU B 1 180 ? -0.699 17.781 27.453 1 87.75 180 GLU B C 1
ATOM 3392 O O . GLU B 1 180 ? 0.4 17.672 28 1 87.75 180 GLU B O 1
ATOM 3397 N N . ARG B 1 181 ? -1.036 18.781 26.656 1 89.19 181 ARG B N 1
ATOM 3398 C CA . ARG B 1 181 ? -0.052 19.797 26.281 1 89.19 181 ARG B CA 1
ATOM 3399 C C . ARG B 1 181 ? -0.332 21.125 26.969 1 89.19 181 ARG B C 1
ATOM 3401 O O . ARG B 1 181 ? 0.451 22.062 26.844 1 89.19 181 ARG B O 1
ATOM 3408 N N . LYS B 1 182 ? -1.436 21.188 27.641 1 92.69 182 LYS B N 1
ATOM 3409 C CA . LYS B 1 182 ? -1.904 22.391 28.297 1 92.69 182 LYS B CA 1
ATOM 3410 C C . LYS B 1 182 ? -1.861 23.594 27.359 1 92.69 182 LYS B C 1
ATOM 3412 O O . LYS B 1 182 ? -1.356 24.656 27.719 1 92.69 182 LYS B O 1
ATOM 3417 N N . ALA B 1 183 ? -2.324 23.375 26.156 1 94.06 183 ALA B N 1
ATOM 3418 C CA . ALA B 1 183 ? -2.27 24.438 25.156 1 94.06 183 ALA B CA 1
ATOM 3419 C C . ALA B 1 183 ? -3.338 24.234 24.078 1 94.06 183 ALA B C 1
ATOM 3421 O O . ALA B 1 183 ? -3.775 23.109 23.844 1 94.06 183 ALA B O 1
ATOM 3422 N N . ASP B 1 184 ? -3.711 25.359 23.516 1 95.62 184 ASP B N 1
ATOM 3423 C CA . ASP B 1 184 ? -4.582 25.297 22.359 1 95.62 184 ASP B CA 1
ATOM 3424 C C . ASP B 1 184 ? -3.787 24.969 21.094 1 95.62 184 ASP B C 1
ATOM 3426 O O . ASP B 1 184 ? -2.609 25.312 20.984 1 95.62 184 ASP B O 1
ATOM 3430 N N . ARG B 1 185 ? -4.473 24.25 20.25 1 97.69 185 ARG B N 1
ATOM 3431 C CA . ARG B 1 185 ? -3.93 23.938 18.922 1 97.69 185 ARG B CA 1
ATOM 3432 C C . ARG B 1 185 ? -4.941 24.25 17.828 1 97.69 185 ARG B C 1
ATOM 3434 O O . ARG B 1 185 ? -6.148 24.234 18.078 1 97.69 185 ARG B O 1
ATOM 3441 N N . LEU B 1 186 ? -4.438 24.625 16.703 1 98.5 186 LEU B N 1
ATOM 3442 C CA . LEU B 1 186 ? -5.199 24.625 15.453 1 98.5 186 LEU B CA 1
ATOM 3443 C C . LEU B 1 186 ? -4.875 23.391 14.617 1 98.5 186 LEU B C 1
ATOM 3445 O O . LEU B 1 186 ? -3.717 22.969 14.555 1 98.5 186 LEU B O 1
ATOM 3449 N N . THR B 1 187 ? -5.91 22.828 13.938 1 98.69 187 THR B N 1
ATOM 3450 C CA . THR B 1 187 ? -5.594 21.656 13.117 1 98.69 187 THR B CA 1
ATOM 3451 C C . THR B 1 187 ? -6.629 21.484 12.008 1 98.69 187 THR B C 1
ATOM 3453 O O . THR B 1 187 ? -7.82 21.734 12.219 1 98.69 187 THR B O 1
ATOM 3456 N N . LEU B 1 188 ? -6.145 21.094 10.82 1 98.81 188 LEU B N 1
ATOM 3457 C CA . LEU B 1 188 ? -7.047 20.516 9.828 1 98.81 188 LEU B CA 1
ATOM 3458 C C . LEU B 1 188 ? -7.754 19.297 10.383 1 98.81 188 LEU B C 1
ATOM 3460 O O . LEU B 1 188 ? -7.207 18.578 11.234 1 98.81 188 LEU B O 1
ATOM 3464 N N . THR B 1 189 ? -8.945 19.047 9.898 1 98.56 189 THR B N 1
ATOM 3465 C CA . THR B 1 189 ? -9.719 17.906 10.375 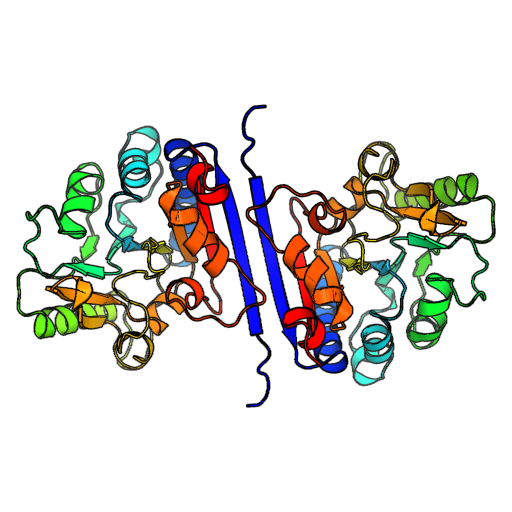1 98.56 189 THR B CA 1
ATOM 3466 C C . THR B 1 189 ? -9.438 16.672 9.516 1 98.56 189 THR B C 1
ATOM 3468 O O . THR B 1 189 ? -8.867 16.781 8.43 1 98.56 189 THR B O 1
ATOM 3471 N N . LEU B 1 190 ? -9.859 15.492 10 1 98.06 190 LEU B N 1
ATOM 3472 C CA . LEU B 1 190 ? -9.594 14.219 9.336 1 98.06 190 LEU B CA 1
ATOM 3473 C C . LEU B 1 190 ? -10.227 14.18 7.953 1 98.06 190 LEU B C 1
ATOM 3475 O O . LEU B 1 190 ? -9.609 13.695 7 1 98.06 190 LEU B O 1
ATOM 3479 N N . PRO B 1 191 ? -11.461 14.703 7.758 1 98.06 191 PRO B N 1
ATOM 3480 C CA . PRO B 1 191 ? -12.023 14.695 6.406 1 98.06 191 PRO B CA 1
ATOM 3481 C C . PRO B 1 191 ? -11.172 15.477 5.406 1 98.06 191 PRO B C 1
ATOM 3483 O O . PRO B 1 191 ? -11.023 15.055 4.258 1 98.06 191 PRO B O 1
ATOM 3486 N N . VAL B 1 192 ? -10.578 16.594 5.883 1 98.62 192 VAL B N 1
ATOM 3487 C CA . VAL B 1 192 ? -9.734 17.406 5.008 1 98.62 192 VAL B CA 1
ATOM 3488 C C . VAL B 1 192 ? -8.461 16.625 4.672 1 98.62 192 VAL B C 1
ATOM 3490 O O . VAL B 1 192 ? -8.07 16.547 3.508 1 98.62 192 VAL B O 1
ATOM 3493 N N . ILE B 1 193 ? -7.867 16.031 5.691 1 98.62 193 ILE B N 1
ATOM 3494 C CA . ILE B 1 193 ? -6.625 15.281 5.508 1 98.62 193 ILE B CA 1
ATOM 3495 C C . ILE B 1 193 ? -6.863 14.102 4.57 1 98.62 193 ILE B C 1
ATOM 3497 O O . ILE B 1 193 ? -6.098 13.891 3.627 1 98.62 193 ILE B O 1
ATOM 3501 N N . ASN B 1 194 ? -7.934 13.43 4.707 1 97.94 194 ASN B N 1
ATOM 3502 C CA . ASN B 1 194 ? -8.211 12.211 3.953 1 97.94 194 ASN B CA 1
ATOM 3503 C C . ASN B 1 194 ? -8.711 12.523 2.547 1 97.94 194 ASN B C 1
ATOM 3505 O O . ASN B 1 194 ? -8.883 11.617 1.729 1 97.94 194 ASN B O 1
ATOM 3509 N N . ASN B 1 195 ? -8.922 13.797 2.234 1 98.19 195 ASN B N 1
ATOM 3510 C CA . ASN B 1 195 ? -9.312 14.18 0.879 1 98.19 195 ASN B CA 1
ATOM 3511 C C . ASN B 1 195 ? -8.102 14.617 0.055 1 98.19 195 ASN B C 1
ATOM 3513 O O . ASN B 1 195 ? -8.242 15.008 -1.103 1 98.19 195 ASN B O 1
ATOM 3517 N N . SER B 1 196 ? -6.922 14.586 0.668 1 98.44 196 SER B N 1
ATOM 3518 C CA . SER B 1 196 ? -5.684 14.953 -0.012 1 98.44 196 SER B CA 1
ATOM 3519 C C . SER B 1 196 ? -5.312 13.922 -1.074 1 98.44 196 SER B C 1
ATOM 3521 O O . SER B 1 196 ? -5.605 12.734 -0.928 1 98.44 196 SER B O 1
ATOM 3523 N N . ARG B 1 197 ? -4.633 14.383 -2.15 1 98.19 197 ARG B N 1
ATOM 3524 C CA . ARG B 1 197 ? -4.152 13.492 -3.199 1 98.19 197 ARG B CA 1
ATOM 3525 C C . ARG B 1 197 ? -3.025 12.602 -2.688 1 98.19 197 ARG B C 1
ATOM 3527 O O . ARG B 1 197 ? -2.859 11.469 -3.15 1 98.19 197 ARG B O 1
ATOM 3534 N N . CYS B 1 198 ? -2.26 13.148 -1.759 1 98.56 198 CYS B N 1
ATOM 3535 C CA . CYS B 1 198 ? -1.152 12.383 -1.193 1 98.56 198 CYS B CA 1
ATOM 3536 C C . CYS B 1 198 ? -0.881 12.797 0.247 1 98.56 198 CYS B C 1
ATOM 3538 O O . CYS B 1 198 ? -0.76 13.992 0.54 1 98.56 198 CYS B O 1
ATOM 3540 N N . CYS B 1 199 ? -0.883 11.836 1.104 1 98.81 199 CYS B N 1
ATOM 3541 C CA . CYS B 1 199 ? -0.43 12 2.48 1 98.81 199 CYS B CA 1
ATOM 3542 C C . CYS B 1 199 ? 0.875 11.25 2.719 1 98.81 199 CYS B C 1
ATOM 3544 O O . CYS B 1 199 ? 0.931 10.031 2.568 1 98.81 199 CYS B O 1
ATOM 3546 N N . MET B 1 200 ? 1.919 11.992 3.057 1 98.88 200 MET B N 1
ATOM 3547 C CA . MET B 1 200 ? 3.207 11.367 3.34 1 98.88 200 MET B CA 1
ATOM 3548 C C . MET B 1 200 ? 3.6 11.57 4.801 1 98.88 200 MET B C 1
ATOM 3550 O O . MET B 1 200 ? 3.762 12.703 5.254 1 98.88 200 MET B O 1
ATOM 3554 N N . PHE B 1 201 ? 3.725 10.484 5.492 1 98.88 201 PHE B N 1
ATOM 3555 C CA . PHE B 1 201 ? 4.238 10.5 6.859 1 98.88 201 PHE B CA 1
ATOM 3556 C C . PHE B 1 201 ? 5.762 10.414 6.863 1 98.88 201 PHE B C 1
ATOM 3558 O O . PHE B 1 201 ? 6.344 9.594 6.156 1 98.88 201 PHE B O 1
ATOM 3565 N N . LEU B 1 202 ? 6.406 11.273 7.613 1 98.88 202 LEU B N 1
ATOM 3566 C CA . LEU B 1 202 ? 7.812 11.141 7.98 1 98.88 202 LEU B CA 1
ATOM 3567 C C . LEU B 1 202 ? 7.957 10.703 9.438 1 98.88 202 LEU B C 1
ATOM 3569 O O . LEU B 1 202 ? 7.438 11.359 10.344 1 98.88 202 LEU B O 1
ATOM 3573 N N . VAL B 1 203 ? 8.625 9.594 9.656 1 98.56 203 VAL B N 1
ATOM 3574 C CA . VAL B 1 203 ? 8.758 9.062 11.008 1 98.56 203 VAL B CA 1
ATOM 3575 C C . VAL B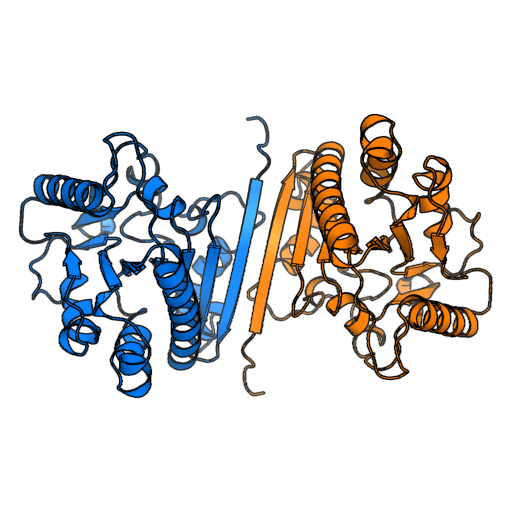 1 203 ? 10.203 8.648 11.266 1 98.56 203 VAL B C 1
ATOM 3577 O O . VAL B 1 203 ? 10.766 7.84 10.523 1 98.56 203 VAL B O 1
ATOM 3580 N N . THR B 1 204 ? 10.797 9.227 12.305 1 97.75 204 THR B N 1
ATOM 3581 C CA . THR B 1 204 ? 12.188 8.953 12.633 1 97.75 204 THR B CA 1
ATOM 3582 C C . THR B 1 204 ? 12.344 8.633 14.109 1 97.75 204 THR B C 1
ATOM 3584 O O . THR B 1 204 ? 11.578 9.125 14.945 1 97.75 204 THR B O 1
ATOM 3587 N N . GLY B 1 205 ? 13.344 7.766 14.391 1 97.12 205 GLY B N 1
ATOM 3588 C CA . GLY B 1 205 ? 13.758 7.562 15.773 1 97.12 205 GLY B CA 1
ATOM 3589 C C . GLY B 1 205 ? 13.203 6.285 16.375 1 97.12 205 GLY B C 1
ATOM 3590 O O . GLY B 1 205 ? 12.047 5.922 16.125 1 97.12 205 GLY B O 1
ATOM 3591 N N . LYS B 1 206 ? 14.039 5.645 17.203 1 97.56 206 LYS B N 1
ATOM 3592 C CA . LYS B 1 206 ? 13.711 4.348 17.781 1 97.56 206 LYS B CA 1
ATOM 3593 C C . LYS B 1 206 ? 12.5 4.453 18.703 1 97.56 206 LYS B C 1
ATOM 3595 O O . LYS B 1 206 ? 11.742 3.492 18.875 1 97.56 206 LYS B O 1
ATOM 3600 N N . GLU B 1 207 ? 12.336 5.664 19.234 1 97.38 207 GLU B N 1
ATOM 3601 C CA . GLU B 1 207 ? 11.242 5.863 20.188 1 97.38 207 GLU B CA 1
ATOM 3602 C C . GLU B 1 207 ? 9.883 5.738 19.5 1 97.38 207 GLU B C 1
ATOM 3604 O O . GLU B 1 207 ? 8.859 5.535 20.156 1 97.38 207 GLU B O 1
ATOM 3609 N N . LYS B 1 208 ? 9.828 5.789 18.141 1 97.94 208 LYS B N 1
ATOM 3610 C CA . LYS B 1 208 ? 8.578 5.738 17.391 1 97.94 208 LYS B CA 1
ATOM 3611 C C . LYS B 1 208 ? 8.227 4.305 17 1 97.94 208 LYS B C 1
ATOM 3613 O O . LYS B 1 208 ? 7.141 4.051 16.469 1 97.94 208 LYS B O 1
ATOM 3618 N N . HIS B 1 209 ? 9.07 3.369 17.281 1 98.06 209 HIS B N 1
ATOM 3619 C CA . HIS B 1 209 ? 8.922 2.02 16.75 1 98.06 209 HIS B CA 1
ATOM 3620 C C . HIS B 1 209 ? 7.613 1.386 17.219 1 98.06 209 HIS B C 1
ATOM 3622 O O . HIS B 1 209 ? 6.867 0.832 16.406 1 98.06 209 HIS B O 1
ATOM 3628 N N . GLN B 1 210 ? 7.375 1.44 18.5 1 97.62 210 GLN B N 1
ATOM 3629 C CA . GLN B 1 210 ? 6.203 0.763 19.047 1 97.62 210 GLN B CA 1
ATOM 3630 C C . GLN B 1 210 ? 4.914 1.318 18.438 1 97.62 210 GLN B C 1
ATOM 3632 O O . GLN B 1 210 ? 4.051 0.558 18 1 97.62 210 GLN B O 1
ATOM 3637 N N . VAL B 1 211 ? 4.789 2.611 18.406 1 98.38 211 VAL B N 1
ATOM 3638 C CA . VAL B 1 211 ? 3.586 3.244 17.875 1 98.38 211 VAL B CA 1
ATOM 3639 C C . VAL B 1 211 ? 3.504 3.025 16.359 1 98.38 211 VAL B C 1
ATOM 3641 O O . VAL B 1 211 ? 2.42 2.791 15.82 1 98.38 211 VAL B O 1
ATOM 3644 N N . LEU B 1 212 ? 4.621 3.109 15.695 1 98.5 212 LEU B N 1
ATOM 3645 C CA . LEU B 1 212 ? 4.66 2.855 14.258 1 98.5 212 LEU B CA 1
ATOM 3646 C C . LEU B 1 212 ? 4.184 1.44 13.945 1 98.5 212 LEU B C 1
ATOM 3648 O O . LEU B 1 212 ? 3.41 1.235 13.008 1 98.5 212 LEU B O 1
ATOM 3652 N N . SER B 1 213 ? 4.645 0.483 14.734 1 97.69 213 SER B N 1
ATOM 3653 C CA . SER B 1 213 ? 4.207 -0.901 14.578 1 97.69 213 SER B CA 1
ATOM 3654 C C . SER B 1 213 ? 2.695 -1.023 14.734 1 97.69 213 SER B C 1
ATOM 3656 O O . SER B 1 213 ? 2.041 -1.725 13.953 1 97.69 213 SER B O 1
ATOM 3658 N N . GLN B 1 214 ? 2.178 -0.344 15.672 1 97.25 214 GLN B N 1
ATOM 3659 C CA . GLN B 1 214 ? 0.735 -0.363 15.891 1 97.25 214 GLN B CA 1
ATOM 3660 C C . GLN B 1 214 ? -0.012 0.274 14.727 1 97.25 214 GLN B C 1
ATOM 3662 O O . GLN B 1 214 ? -1.015 -0.266 14.25 1 97.25 214 GLN B O 1
ATOM 3667 N N . VAL B 1 215 ? 0.476 1.384 14.297 1 97.81 215 VAL B N 1
ATOM 3668 C CA . VAL B 1 215 ? -0.193 2.145 13.242 1 97.81 215 VAL B CA 1
ATOM 3669 C C . VAL B 1 215 ? -0.158 1.357 11.938 1 97.81 215 VAL B C 1
ATOM 3671 O O . VAL B 1 215 ? -1.103 1.415 11.148 1 97.81 215 VAL B O 1
ATOM 3674 N N . LEU B 1 216 ? 0.852 0.551 11.734 1 97.44 216 LEU B N 1
ATOM 3675 C CA . LEU B 1 216 ? 1.011 -0.197 10.492 1 97.44 216 LEU B CA 1
ATOM 3676 C C . LEU B 1 216 ? 0.47 -1.615 10.641 1 97.44 216 LEU B C 1
ATOM 3678 O O . LEU B 1 216 ? 0.677 -2.457 9.766 1 97.44 216 LEU B O 1
ATOM 3682 N N . ASP B 1 217 ? -0.132 -1.905 11.75 1 96 217 ASP B N 1
ATOM 3683 C CA . ASP B 1 217 ? -0.902 -3.143 11.828 1 96 217 ASP B CA 1
ATOM 3684 C C . ASP B 1 217 ? -2.164 -3.062 10.969 1 96 217 ASP B C 1
ATOM 3686 O O . ASP B 1 217 ? -3.211 -2.613 11.438 1 96 217 ASP B O 1
ATOM 3690 N N . LEU B 1 218 ? -2.146 -3.549 9.773 1 95.44 218 LEU B N 1
ATOM 3691 C CA . LEU B 1 218 ? -3.168 -3.35 8.75 1 95.44 218 LEU B CA 1
ATOM 3692 C C . LEU B 1 218 ? -4.395 -4.207 9.031 1 95.44 218 LEU B C 1
ATOM 3694 O O . LEU B 1 218 ? -5.465 -3.98 8.461 1 95.44 218 LEU B O 1
ATOM 3698 N N . LEU B 1 219 ? -4.234 -5.195 9.898 1 95.12 219 LEU B N 1
ATOM 3699 C CA . LEU B 1 219 ? -5.328 -6.117 10.18 1 95.12 219 LEU B CA 1
ATOM 3700 C C . LEU B 1 219 ? -6.168 -5.617 11.352 1 95.12 219 LEU B C 1
ATOM 3702 O O . LEU B 1 219 ? -7.316 -6.031 11.523 1 95.12 219 LEU B O 1
ATOM 3706 N N . ALA B 1 220 ? -5.66 -4.719 12.141 1 92.31 220 ALA B N 1
ATOM 3707 C CA . ALA B 1 220 ? -6.332 -4.23 13.344 1 92.31 220 ALA B CA 1
ATOM 3708 C C . ALA B 1 220 ? -7.27 -3.072 13.016 1 92.31 220 ALA B C 1
ATOM 3710 O O . ALA B 1 220 ? -7.051 -2.34 12.047 1 92.31 220 ALA B O 1
ATOM 3711 N N . GLU B 1 221 ? -8.312 -2.906 13.805 1 91.12 221 GLU B N 1
ATOM 3712 C CA . GLU B 1 221 ? -9.141 -1.712 13.727 1 91.12 221 GLU B CA 1
ATOM 3713 C C . GLU B 1 221 ? -8.359 -0.465 14.133 1 91.12 221 GLU B C 1
ATOM 3715 O O . GLU B 1 221 ? -7.645 -0.473 15.133 1 91.12 221 GLU B O 1
ATOM 3720 N N . PRO B 1 222 ? -8.555 0.543 13.375 1 93.94 222 PRO B N 1
ATOM 3721 C CA . PRO B 1 222 ? -7.809 1.762 13.703 1 93.94 222 PRO B CA 1
ATOM 3722 C C . PRO B 1 222 ? -8.273 2.402 15.016 1 93.94 222 PRO B C 1
ATOM 3724 O O . PRO B 1 222 ? -9.469 2.627 15.203 1 93.94 222 PRO B O 1
ATOM 3727 N N . THR B 1 223 ? -7.352 2.686 15.914 1 95.12 223 THR B N 1
ATOM 3728 C CA . THR B 1 223 ? -7.668 3.334 17.172 1 95.12 223 THR B CA 1
ATOM 3729 C C . THR B 1 223 ? -6.883 4.633 17.328 1 95.12 223 THR B C 1
ATOM 3731 O O . THR B 1 223 ? -7.27 5.508 18.109 1 95.12 223 THR B O 1
ATOM 3734 N N . LEU B 1 224 ? -5.789 4.766 16.625 1 97.62 224 LEU B N 1
ATOM 3735 C CA . LEU B 1 224 ? -4.938 5.949 16.703 1 97.62 224 LEU B CA 1
ATOM 3736 C C . LEU B 1 224 ? -5.207 6.883 15.523 1 97.62 224 LEU B C 1
ATOM 3738 O O . LEU B 1 224 ? -5.469 6.426 14.414 1 97.62 224 LEU B O 1
ATOM 3742 N N . PRO B 1 225 ? -5.102 8.195 15.703 1 98.25 225 PRO B N 1
ATOM 3743 C CA . PRO B 1 225 ? -5.363 9.156 14.633 1 98.25 225 PRO B CA 1
ATOM 3744 C C . PRO B 1 225 ? -4.535 8.883 13.375 1 98.25 225 PRO B C 1
ATOM 3746 O O . PRO B 1 225 ? -5.059 8.945 12.258 1 98.25 225 PRO B O 1
ATOM 3749 N N . ALA B 1 226 ? -3.27 8.57 13.555 1 98.38 226 ALA B N 1
ATOM 3750 C CA . ALA B 1 226 ? -2.42 8.305 12.398 1 98.38 226 ALA B CA 1
ATOM 3751 C C . ALA B 1 226 ? -2.945 7.121 11.586 1 98.38 226 ALA B C 1
ATOM 3753 O O . ALA B 1 226 ? -2.785 7.078 10.367 1 98.38 226 ALA B O 1
ATOM 3754 N N . GLN B 1 227 ? -3.588 6.133 12.203 1 96.69 227 GLN B N 1
ATOM 3755 C CA . GLN B 1 227 ? -4.18 4.977 11.539 1 96.69 227 GLN B CA 1
ATOM 3756 C C . GLN B 1 227 ? -5.434 5.371 10.766 1 96.69 227 GLN B C 1
ATOM 3758 O O . GLN B 1 227 ? -5.914 4.613 9.914 1 96.69 227 GLN B O 1
ATOM 3763 N N . MET B 1 228 ? -5.992 6.496 11.117 1 96.62 228 MET B N 1
ATOM 3764 C CA . MET B 1 228 ? -7.266 6.914 10.539 1 96.62 228 MET B CA 1
ATOM 3765 C C . MET B 1 228 ? -7.039 7.801 9.32 1 96.62 228 MET B C 1
ATOM 3767 O O . MET B 1 228 ? -7.996 8.211 8.656 1 96.62 228 MET B O 1
ATOM 3771 N N . VAL B 1 229 ? -5.738 8.133 9.078 1 97.62 229 VAL B N 1
ATOM 3772 C CA . VAL B 1 229 ? -5.395 8.75 7.809 1 97.62 229 VAL B CA 1
ATOM 3773 C C . VAL B 1 229 ? -5.422 7.703 6.695 1 97.62 229 VAL B C 1
ATOM 3775 O O . VAL B 1 229 ? -4.512 6.879 6.59 1 97.62 229 VAL B O 1
ATOM 3778 N N . ARG B 1 230 ? -6.465 7.762 5.926 1 94.75 230 ARG B N 1
ATOM 3779 C CA . ARG B 1 230 ? -6.746 6.84 4.832 1 94.75 230 ARG B CA 1
ATOM 3780 C C . ARG B 1 230 ? -7.344 7.57 3.637 1 94.75 230 ARG B C 1
ATOM 3782 O O . ARG B 1 230 ? -8.555 7.496 3.396 1 94.75 230 ARG B O 1
ATOM 3789 N N . PRO B 1 231 ? -6.504 8.172 2.9 1 93.94 231 PRO B N 1
ATOM 3790 C CA . PRO B 1 231 ? -7.059 8.906 1.759 1 93.94 231 PRO B CA 1
ATOM 3791 C C . PRO B 1 231 ? -7.855 8.008 0.814 1 93.94 231 PRO B C 1
ATOM 3793 O O . PRO B 1 231 ? -7.34 6.992 0.339 1 93.94 231 PRO B O 1
ATOM 3796 N N . GLY B 1 232 ? -9.086 8.344 0.565 1 84 232 GLY B N 1
ATOM 3797 C CA . GLY B 1 232 ? -9.977 7.555 -0.274 1 84 232 GLY B CA 1
ATOM 3798 C C . GLY B 1 232 ? -9.445 7.352 -1.68 1 84 232 GLY B C 1
ATOM 3799 O O . GLY B 1 232 ? -9.289 6.215 -2.129 1 84 232 GLY B O 1
ATOM 3800 N N . VAL B 1 233 ? -9.172 8.398 -2.426 1 84.88 233 VAL B N 1
ATOM 3801 C CA . VAL B 1 233 ? -8.672 8.344 -3.795 1 84.88 233 VAL B CA 1
ATOM 3802 C C . VAL B 1 233 ? -7.238 8.875 -3.84 1 84.88 233 VAL B C 1
ATOM 3804 O O . VAL B 1 233 ? -6.676 9.07 -4.922 1 84.88 233 VAL B O 1
ATOM 3807 N N . GLY B 1 234 ? -6.562 8.891 -2.74 1 93.31 234 GLY B N 1
ATOM 3808 C CA . GLY B 1 234 ? -5.203 9.406 -2.701 1 93.31 234 GLY B CA 1
ATOM 3809 C C . GLY B 1 234 ? -4.191 8.391 -2.217 1 93.31 234 GLY B C 1
ATOM 3810 O O . GLY B 1 234 ? -4.539 7.238 -1.946 1 93.31 234 GLY B O 1
ATOM 3811 N N . ASP B 1 235 ? -2.904 8.867 -2.215 1 96.06 235 ASP B N 1
ATOM 3812 C CA . ASP B 1 235 ? -1.797 8.008 -1.802 1 96.06 235 ASP B CA 1
ATOM 3813 C C . ASP B 1 235 ? -1.466 8.211 -0.325 1 96.06 235 ASP B C 1
ATOM 3815 O O . ASP B 1 235 ? -1.529 9.336 0.181 1 96.06 235 ASP B O 1
ATOM 3819 N N . LEU B 1 236 ? -1.249 7.121 0.318 1 98.44 236 LEU B N 1
ATOM 3820 C CA . LEU B 1 236 ? -0.688 7.129 1.664 1 98.44 236 LEU B CA 1
ATOM 3821 C C . LEU B 1 236 ? 0.727 6.559 1.667 1 98.44 236 LEU B C 1
ATOM 3823 O O . LEU B 1 236 ? 0.931 5.391 1.328 1 98.44 236 LEU B O 1
ATOM 3827 N N . ILE B 1 237 ? 1.697 7.391 2.021 1 98.69 237 ILE B N 1
ATOM 3828 C CA . ILE B 1 237 ? 3.104 7.004 1.953 1 98.69 237 ILE B CA 1
ATOM 3829 C C . ILE B 1 237 ? 3.756 7.191 3.32 1 98.69 237 ILE B C 1
ATOM 3831 O O . ILE B 1 237 ? 3.611 8.242 3.945 1 98.69 237 ILE B O 1
ATOM 3835 N N . TRP B 1 238 ? 4.395 6.148 3.766 1 98.75 238 TRP B N 1
ATOM 3836 C CA . TRP B 1 238 ? 5.223 6.227 4.961 1 98.75 238 TRP B CA 1
ATOM 3837 C C . TRP B 1 238 ? 6.703 6.184 4.602 1 98.75 238 TRP B C 1
ATOM 3839 O O . TRP B 1 238 ? 7.172 5.223 3.982 1 98.75 238 TRP B O 1
ATOM 3849 N N . VAL B 1 239 ? 7.441 7.199 4.902 1 98.75 239 VAL B N 1
ATOM 3850 C CA . VAL B 1 239 ? 8.891 7.223 4.781 1 98.75 239 VAL B CA 1
ATOM 3851 C C . VAL B 1 239 ? 9.523 7.238 6.172 1 98.75 239 VAL B C 1
ATOM 3853 O O . VAL B 1 239 ? 9.375 8.203 6.922 1 98.75 239 VAL B O 1
ATOM 3856 N N . VAL B 1 240 ? 10.227 6.188 6.523 1 98.31 240 VAL B N 1
ATOM 3857 C CA . VAL B 1 240 ? 10.688 6 7.895 1 98.31 240 VAL B CA 1
ATOM 3858 C C . VAL B 1 240 ? 12.172 5.672 7.902 1 98.31 240 VAL B C 1
ATOM 3860 O O . VAL B 1 240 ? 12.711 5.16 6.918 1 98.31 240 VAL B O 1
ATOM 3863 N N . ASP B 1 241 ? 12.867 6.043 8.977 1 97.56 241 ASP B N 1
ATOM 3864 C CA . ASP B 1 241 ? 14.266 5.629 9.078 1 97.56 241 ASP B CA 1
ATOM 3865 C C . ASP B 1 241 ? 14.383 4.27 9.766 1 97.56 241 ASP B C 1
ATOM 3867 O O . ASP B 1 241 ? 13.414 3.771 10.344 1 97.56 241 ASP B O 1
ATOM 3871 N N . GLU B 1 242 ? 15.539 3.697 9.672 1 96.81 242 GLU B N 1
ATOM 3872 C CA . GLU B 1 242 ? 15.781 2.361 10.203 1 96.81 242 GLU B CA 1
ATOM 3873 C C . GLU B 1 242 ? 15.547 2.318 11.711 1 96.81 242 GLU B C 1
ATOM 3875 O O . GLU B 1 242 ? 15.047 1.324 12.242 1 96.81 242 GLU B O 1
ATOM 3880 N N . ALA B 1 243 ? 15.93 3.408 12.414 1 97.56 243 ALA B N 1
ATOM 3881 C CA . ALA B 1 243 ? 15.734 3.459 13.859 1 97.56 243 ALA B CA 1
ATOM 3882 C C . ALA B 1 243 ? 14.258 3.324 14.219 1 97.56 243 ALA B C 1
ATOM 3884 O O . ALA B 1 243 ? 13.898 2.564 15.117 1 97.56 243 ALA B O 1
ATOM 3885 N N . ALA B 1 244 ? 13.398 3.996 13.508 1 97.69 244 ALA B N 1
ATOM 3886 C CA . ALA B 1 244 ? 11.953 3.898 13.742 1 97.69 244 ALA B CA 1
ATOM 3887 C C . ALA B 1 244 ? 11.43 2.521 13.352 1 97.69 244 ALA B C 1
ATOM 3889 O O . ALA B 1 244 ? 10.547 1.975 14.016 1 97.69 244 ALA B O 1
ATOM 3890 N N . ALA B 1 245 ? 11.945 1.945 12.289 1 96.94 245 ALA B N 1
ATOM 3891 C CA . ALA B 1 245 ? 11.453 0.678 11.758 1 96.94 245 ALA B CA 1
ATOM 3892 C C . ALA B 1 245 ? 11.812 -0.483 12.68 1 96.94 245 ALA B C 1
ATOM 3894 O O . ALA B 1 245 ? 11.031 -1.417 12.852 1 96.94 245 ALA B O 1
ATOM 3895 N N . THR B 1 246 ? 13 -0.396 13.336 1 96.06 246 THR B N 1
ATOM 3896 C CA . THR B 1 246 ? 13.516 -1.569 14.031 1 96.06 246 THR B CA 1
ATOM 3897 C C . THR B 1 246 ? 13.445 -1.376 15.547 1 96.06 246 THR B C 1
ATOM 3899 O O . THR B 1 246 ? 13.539 -2.342 16.312 1 96.06 246 THR B O 1
ATOM 3902 N N . GLY B 1 247 ? 13.32 -0.151 15.961 1 96.31 247 GLY B N 1
ATOM 3903 C CA . GLY B 1 247 ? 13.391 0.146 17.375 1 96.31 247 GLY B CA 1
ATOM 3904 C C . GLY B 1 247 ? 14.805 0.102 17.922 1 96.31 247 GLY B C 1
ATOM 3905 O O . GLY B 1 247 ? 15 0.005 19.141 1 96.31 247 GLY B O 1
ATOM 3906 N N . GLN B 1 248 ? 15.75 0.122 16.984 1 92.69 248 GLN B N 1
ATOM 3907 C CA . GLN B 1 248 ? 17.156 0.069 17.359 1 92.69 248 GLN B CA 1
ATOM 3908 C C . GLN B 1 248 ? 17.938 1.232 16.734 1 92.69 248 GLN B C 1
ATOM 3910 O O . GLN B 1 248 ? 17.516 1.8 15.727 1 92.69 248 GLN B O 1
ATOM 3915 N N . ASP B 1 249 ? 19.031 1.707 17.391 1 83.94 249 ASP B N 1
ATOM 3916 C CA . ASP B 1 249 ? 19.844 2.811 16.891 1 83.94 249 ASP B CA 1
ATOM 3917 C C . ASP B 1 249 ? 20.656 2.391 15.656 1 83.94 249 ASP B C 1
ATOM 3919 O O . ASP B 1 249 ? 21.062 1.232 15.531 1 83.94 249 ASP B O 1
#

Foldseek 3Di:
DPPDDDDFAAAEAAAAALLVLLVVVLVVLLVLQVVCCVVPNAAEEAEEADDSCLSNQQVCLDPVNLVSGDQQRYAYHYQKAFLDALCDPRGRNVSSCVRHVVRHPHDHYDYQNSPDDQQVSQVVVQVVQCVVQVHDQQDARAHSEYEWEADLQGAIHPRWFPDPLQVDDRGQKDWDQDVVVRGIMIGGGLVNQLNYQEYEYGEEALSQQVVVVVLPPPVDDDRGNNVSNGRPNHYYYYRYYPSNNPSHD/DPPDDDDFAAAEAEAAALLVLLVVVLVVLLVLQVVCCVVPNAAEEAEEADDSCLSNQQVCLDPVNLVSGDQARYAYHYQKAFLDALCDPRGRNVSSCVRHVVRHPHDHYDYQNSPDDQQVSQVVVQVVQCVVQVHDQQDARAHSEYEWEADLQGAIHPRWFPDPLQVDDRGQKDWDQDVVVRGIMIGGGLVNQLNYQEYEYGEEALSQQVVVVVLPPPVDDDRGNNVSNGRPNHYYYYRYYPSNNPSHD

Secondary structure (DSSP, 8-state):
-----EEEEEEEEEESSHHHHHHHHHHHHHHHHHHHHHHHS-EEEEE--SSTTHHHHHHHHSHHHHTTS-GGGEEEEESEEESS-TTSTT-HHHHHHHHTGGGS----B----TTS-HHHHHHHHHHHHHHHHT--TTPPP--SEEEE---TTS-BTTB-TT-GGGG--S-SEEEEEEGGGTEEEEEE-HHHHTTSSEEEEEE-SGGGHHHHHHHT-TTSPP-SGGGG---SSSEEEEEEEHHHHHS--/-----EEEEEEEEEESSHHHHHHHHHHHHHHHHHHHHHHHS-EEEEE--SSTTHHHHHHHHSHHHHTTS-GGGEEEEESEEESS-TTSTT-HHHHHHHHTGGGS----B----TTS-HHHHHHHHHHHHHHHHT--TTPPP--SEEEE---TTS-BTTB-TT-GGGG--S-SEEEEEEGGGTEEEEEE-HHHHTTSSEEEEEE-SGGGHHHHHHHT-TTSPP-SGGGG---SSSEEEEEEEHHHHHS--

pLDDT: mean 96.12, std 7.06, range [31.03, 98.94]

Organism: NCBI:txid901

Sequence (498 aa):
MKARSRSIHLSVHIHKDPAAMAERAAHILAAACEEAVAERGVFRIALSGGQTPIPLFRLLAARDWADRLPWDKMTFFWVDERCVGPEHPDSNYGLARRELLSHVPATHFYRMRGDIDPVEAAVKYEQQIRQDFNIGPNDLPRFDFMILGMGDDGHTGSIFPNSPALAERKRLVIDQYVPERKADRLTLTLPVINNSRCCMFLVTGKEKHQVLSQVLDLLAEPTLPAQMVRPGVGDLIWVVDEAAATGQDMKARSRSIHLSVHIHKDPAAMAERAAHILAAACEEAVAERGVFRIALSGGQTPIPLFRLLAARDWADRLPWDKMTFFWVDERCVGPEHPDSNYGLARRELLSHVPATHFYRMRGDIDPVEAAVKYEQQIRQDFNIGPNDLPRFDFMILGMGDDGHTGSIFPNSPALAERKRLVIDQYVPERKADRLTLTLPVINNSRCCMFLVTGKEKHQVLSQVLDLLAEPTLPAQMVRPGVGDLIWVVDEAAATGQD

Nearest PDB structures (foldseek):
  1y89-assembly1_B  TM=8.990E-01  e=1.845E-23  Vibrio cholerae O1 biovar El Tor str. N16961
  2j0e-assembly1_A  TM=8.947E-01  e=4.231E-20  Trypanosoma brucei
  6vye-assembly1_A  TM=8.844E-01  e=9.928E-20  Trypanosoma cruzi strain CL Brener
  6vye-assembly2_B  TM=8.794E-01  e=6.888E-20  Trypanosoma cruzi strain CL Brener
  3hn6-assembly1_F  TM=8.028E-01  e=1.124E-14  Borreliella burgdorferi B31